Protein 2GJD (pdb70)

Solvent-accessible surface area: 31307 Å² total; per-residue (Å²): 117,92,11,71,107,26,0,86,78,4,81,160,98,13,165,172,93,72,22,202,36,12,97,7,117,6,31,137,102,121,117,49,44,50,45,21,50,81,1,86,0,0,0,19,12,80,171,80,32,52,4,43,53,1,38,0,41,3,38,0,66,7,42,116,102,6,3,58,78,18,2,86,2,36,4,50,70,57,6,28,0,0,0,0,15,65,44,0,16,8,25,27,46,41,20,54,46,50,83,67,10,60,28,25,21,32,3,88,96,2,0,60,18,0,21,76,6,2,72,70,18,55,91,96,22,10,0,15,21,71,0,48,92,9,57,41,107,63,98,78,72,8,37,88,51,2,92,25,15,5,91,30,47,47,236,87,95,104,0,76,111,33,0,70,84,4,55,138,123,12,109,182,86,74,29,114,18,12,45,10,54,8,29,130,104,114,84,15,45,53,46,24,50,80,1,81,1,0,0,20,6,81,130,84,34,51,3,32,21,1,24,0,42,4,41,0,63,7,41,93,107,6,11,75,86,16,3,101,3,56,6,50,78,61,4,27,2,1,0,1,104,92,58,0,27,8,24,32,44,42,19,53,89,129,94,70,10,140,65,83,14,23,4,83,88,2,0,60,14,0,20,74,18,4,75,77,21,52,102,132,30,78,14,17,134,79,0,88,158,9,66,45,191,67,99,78,72,8,36,140,93,1,83,90,12,7,144,126,42,76,123,72,128,4,34,101,35,0,51,89,7,34,144,90,11,117,186,95,78,16,201,39,13,109,8,101,4,27,89,57,25,69,50,42,59,36,22,24,80,1,94,1,0,0,19,6,87,146,87,33,52,3,35,40,1,32,0,41,3,41,0,60,8,44,59,104,6,9,74,87,18,3,72,1,55,6,50,80,62,5,23,1,0,0,0,10,70,43,0,11,6,21,31,42,39,24,37,60,105,111,71,19,125,70,66,5,28,3,70,83,2,0,72,19,0,21,81,16,4,74,49,11,44,53,68,13,12,1,18,25,62,0,39,122,10,60,34,91,68,97,77,98,8,32,135,88,1,87,85,5,5,145,121,39,55,222,73,128,5,31,124,31,0,55,106,6,46,115,101,10,176,175,70,80,25,203,35,13,82,11,110,8,32,120,58,25,79,47,46,51,38,26,26,79,0,86,1,0,0,21,7,86,148,83,33,55,4,32,45,1,32,0,42,4,40,0,57,7,39,63,78,5,10,78,84,18,3,99,2,52,5,52,70,63,5,19,1,0,0,0,104,94,57,0,26,9,27,32,47,38,21,58,92,128,98,68,10,140,65,81,21,25,4,68,95,2,0,66,16,0,22,77,12,4,75,73,17,63,84,134,34,78,16,14,112,68,0,61,130,11,79,48,195,64,148,74,89,13,30,89,70,2,91,21,13,5,115,47,43,46,221

GO terms:
  GO:0000794 condensed nuclear chromosome (C, IDA)
  GO:0005634 nucleus (C, IDA)
  GO:0016925 protein sumoylation (P, IDA)
  GO:0019789 SUMO transferase activity (F, IDA)
  GO:0016925 protein sumoylation (P, IMP)
  GO:0000022 mitotic spindle elongation (P, IMP)
  GO:0019789 SUMO transferase activity (F, IMP)
  GO:0005515 protein binding (F, IPI)

Nearest PDB structures (foldseek):
  2eke-assembly1_A  TM=1.001E+00  e=1.901E-32  Saccharomyces cerevisiae
  3rcz-assembly1_B  TM=9.846E-01  e=1.478E-24  Schizosaccharomyces pombe
  6gum-assembly1_A  TM=9.903E-01  e=5.664E-24  Arabidopsis thaliana
  5f6e-assembly1_A  TM=9.776E-01  e=1.074E-23  Homo sapiens
  4l83-assembly1_A  TM=9.825E-01  e=5.316E-23  Brugia malayi

Structure (mmCIF, N/CA/C/O backbone):
data_2GJD
#
_entry.id   2GJD
#
_cell.length_a   59.304
_cell.length_b   60.141
_cell.length_c   95.287
_cell.angle_alpha   90.00
_cell.angle_beta   105.01
_cell.angle_gamma   90.00
#
_symmetry.space_group_name_H-M   'P 1 21 1'
#
loop_
_entity.id
_entity.type
_entity.pdbx_description
1 polymer 'Ubiquitin-conjugating enzyme E2-18 kDa'
2 water water
#
loop_
_atom_site.group_PDB
_atom_site.id
_atom_site.type_symbol
_atom_site.label_atom_id
_atom_site.label_alt_id
_atom_site.label_comp_id
_atom_site.label_asym_id
_atom_site.label_entity_id
_atom_site.label_seq_id
_atom_site.pdbx_PDB_ins_code
_atom_site.Cartn_x
_atom_site.Cartn_y
_atom_site.Cartn_z
_atom_site.occupancy
_atom_site.B_iso_or_equiv
_atom_site.auth_seq_id
_atom_site.auth_comp_id
_atom_site.auth_asym_id
_atom_site.auth_atom_id
_atom_site.pdbx_PDB_model_num
ATOM 1 N N . SER A 1 3 ? 5.474 -17.951 58.389 1.00 35.66 3 SER A N 1
ATOM 2 C CA . SER A 1 3 ? 5.621 -17.216 57.085 1.00 33.54 3 SER A CA 1
ATOM 3 C C . SER A 1 3 ? 5.184 -15.732 57.164 1.00 32.16 3 SER A C 1
ATOM 4 O O . SER A 1 3 ? 3.981 -15.448 56.998 1.00 32.11 3 SER A O 1
ATOM 7 N N . LEU A 1 4 ? 6.137 -14.810 57.401 1.00 29.65 4 LEU A N 1
ATOM 8 C CA . LEU A 1 4 ? 5.799 -13.363 57.532 1.00 27.97 4 LEU A CA 1
ATOM 9 C C . LEU A 1 4 ? 5.149 -12.828 56.249 1.00 25.79 4 LEU A C 1
ATOM 10 O O . LEU A 1 4 ? 4.146 -12.105 56.299 1.00 26.16 4 LEU A O 1
ATOM 15 N N . CYS A 1 5 ? 5.743 -13.198 55.121 1.00 22.91 5 CYS A N 1
ATOM 16 C CA . CYS A 1 5 ? 5.200 -12.844 53.799 1.00 21.04 5 CYS A CA 1
ATOM 17 C C . CYS A 1 5 ? 3.695 -13.129 53.713 1.00 20.05 5 CYS A C 1
ATOM 18 O O . CYS A 1 5 ? 2.918 -12.246 53.371 1.00 16.94 5 CYS A O 1
ATOM 21 N N . LEU A 1 6 ? 3.273 -14.370 53.968 1.00 19.69 6 LEU A N 1
ATOM 22 C CA . LEU A 1 6 ? 1.842 -14.671 53.804 1.00 18.28 6 LEU A CA 1
ATOM 23 C C . LEU A 1 6 ? 0.993 -14.033 54.881 1.00 18.80 6 LEU A C 1
ATOM 24 O O . LEU A 1 6 ? -0.174 -13.674 54.650 1.00 17.41 6 LEU A O 1
ATOM 29 N N . GLN A 1 7 ? 1.547 -13.913 56.087 0.50 16.04 7 GLN A N 1
ATOM 30 C CA . GLN A 1 7 ? 0.810 -13.287 57.148 0.50 16.98 7 GLN A CA 1
ATOM 31 C C . GLN A 1 7 ? 0.566 -11.817 56.794 0.50 15.47 7 GLN A C 1
ATOM 32 O O . GLN A 1 7 ? -0.525 -11.328 56.959 0.50 14.52 7 GLN A O 1
ATOM 38 N N . ARG A 1 8 ? 1.601 -11.150 56.288 1.00 17.56 8 ARG A N 1
ATOM 39 C CA . ARG A 1 8 ? 1.514 -9.760 55.865 1.00 18.18 8 ARG A CA 1
ATOM 40 C C . ARG A 1 8 ? 0.508 -9.614 54.696 1.00 17.46 8 ARG A C 1
ATOM 41 O O . ARG A 1 8 ? -0.263 -8.653 54.664 1.00 17.67 8 ARG A O 1
ATOM 49 N N . LEU A 1 9 ? 0.552 -10.536 53.747 1.00 17.08 9 LEU A N 1
ATOM 50 C CA . LEU A 1 9 ? -0.425 -10.494 52.627 1.00 17.12 9 LEU A CA 1
ATOM 51 C C . LEU A 1 9 ? -1.855 -10.703 53.088 1.00 18.06 9 LEU A C 1
ATOM 52 O O . LEU A 1 9 ? -2.765 -10.045 52.602 1.00 17.80 9 LEU A O 1
ATOM 57 N N . GLN A 1 10 ? -2.080 -11.581 54.063 1.00 18.85 10 GLN A N 1
ATOM 58 C CA . GLN A 1 10 ? -3.444 -11.666 54.617 1.00 19.66 10 GLN A CA 1
ATOM 59 C C . GLN A 1 10 ? -3.885 -10.363 55.286 1.00 20.09 10 GLN A C 1
ATOM 60 O O . GLN A 1 10 ? -5.056 -9.963 55.173 1.00 19.86 10 GLN A O 1
ATOM 66 N N . GLU A 1 11 ? -2.947 -9.695 55.968 1.00 20.07 11 GLU A N 1
ATOM 67 C CA . GLU A 1 11 ? -3.237 -8.410 56.580 1.00 21.37 11 GLU A CA 1
ATOM 68 C C . GLU A 1 11 ? -3.550 -7.371 55.514 1.00 20.89 11 GLU A C 1
ATOM 69 O O . GLU A 1 11 ? -4.503 -6.594 55.672 1.00 20.80 11 GLU A O 1
ATOM 75 N N . GLU A 1 12 ? -2.793 -7.393 54.412 1.00 19.59 12 GLU A N 1
ATOM 76 C CA . GLU A 1 12 ? -2.999 -6.441 53.316 1.00 19.21 12 GLU A CA 1
ATOM 77 C C . GLU A 1 12 ? -4.384 -6.654 52.688 1.00 19.44 12 GLU A C 1
ATOM 78 O O . GLU A 1 12 ? -5.095 -5.703 52.350 1.00 19.63 12 GLU A O 1
ATOM 84 N N . ARG A 1 13 ? -4.780 -7.907 52.531 1.00 19.95 13 ARG A N 1
ATOM 85 C CA . ARG A 1 13 ? -6.099 -8.194 51.982 1.00 21.41 13 ARG A CA 1
ATOM 86 C C . ARG A 1 13 ? -7.219 -7.602 52.880 1.00 21.57 13 ARG A C 1
ATOM 87 O O . ARG A 1 13 ? -8.117 -6.858 52.425 1.00 19.71 13 ARG A O 1
ATOM 95 N N . LYS A 1 14 ? -7.108 -7.859 54.184 1.00 22.41 14 LYS A N 1
ATOM 96 C CA . LYS A 1 14 ? -8.043 -7.334 55.173 1.00 24.47 14 LYS A CA 1
ATOM 97 C C . LYS A 1 14 ? -8.074 -5.795 55.176 1.00 23.68 14 LYS A C 1
ATOM 98 O O . LYS A 1 14 ? -9.168 -5.191 55.201 1.00 24.08 14 LYS A O 1
ATOM 104 N N . LYS A 1 15 ? -6.899 -5.157 55.156 1.00 21.64 15 LYS A N 1
ATOM 105 C CA . LYS A 1 15 ? -6.830 -3.686 55.146 1.00 23.22 15 LYS A CA 1
ATOM 106 C C . LYS A 1 15 ? -7.461 -3.125 53.871 1.00 21.87 15 LYS A C 1
ATOM 107 O O . LYS A 1 15 ? -8.232 -2.181 53.928 1.00 21.87 15 LYS A O 1
ATOM 113 N N . TRP A 1 16 ? -7.149 -3.723 52.719 1.00 20.99 16 TRP A N 1
ATOM 114 C CA . TRP A 1 16 ? -7.665 -3.212 51.440 1.00 21.26 16 TRP A CA 1
ATOM 115 C C . TRP A 1 16 ? -9.185 -3.331 51.350 1.00 23.20 16 TRP A C 1
ATOM 116 O O . TRP A 1 16 ? -9.883 -2.383 50.972 1.00 22.38 16 TRP A O 1
ATOM 127 N N . ARG A 1 17 ? -9.699 -4.493 51.722 1.00 24.25 17 ARG A N 1
ATOM 128 C CA . ARG A 1 17 ? -11.126 -4.748 51.701 1.00 28.73 17 ARG A CA 1
ATOM 129 C C . ARG A 1 17 ? -11.871 -3.769 52.617 1.00 29.16 17 ARG A C 1
ATOM 130 O O . ARG A 1 17 ? -12.986 -3.329 52.290 1.00 31.73 17 ARG A O 1
ATOM 138 N N . LYS A 1 18 ? -11.267 -3.417 53.742 1.00 29.44 18 LYS A N 1
ATOM 139 C CA . LYS A 1 18 ? -11.869 -2.484 54.667 1.00 30.42 18 LYS A CA 1
ATOM 140 C C . LYS A 1 18 ? -11.918 -1.065 54.112 1.00 29.87 18 LYS A C 1
ATOM 141 O O . LYS A 1 18 ? -12.936 -0.373 54.254 1.00 30.51 18 LYS A O 1
ATOM 147 N N . ASP A 1 19 ? -10.818 -0.604 53.512 1.00 29.59 19 ASP A N 1
ATOM 148 C CA . ASP A 1 19 ? -10.819 0.729 52.923 1.00 28.56 19 ASP A CA 1
ATOM 149 C C . ASP A 1 19 ? -9.762 0.839 51.843 1.00 26.13 19 ASP A C 1
ATOM 150 O O . ASP A 1 19 ? -8.636 0.421 52.022 1.00 26.10 19 ASP A O 1
ATOM 155 N N . HIS A 1 20 ? -10.130 1.399 50.707 1.00 23.61 20 HIS A N 1
ATOM 156 C CA . HIS A 1 20 ? -9.133 1.648 49.668 1.00 20.82 20 HIS A CA 1
ATOM 157 C C . HIS A 1 20 ? -9.603 2.844 48.841 1.00 20.52 20 HIS A C 1
ATOM 158 O O . HIS A 1 20 ? -10.778 3.234 48.907 1.00 19.46 20 HIS A O 1
ATOM 165 N N . PRO A 1 21 ? -8.695 3.424 48.044 1.00 19.83 21 PRO A N 1
ATOM 166 C CA . PRO A 1 21 ? -9.074 4.608 47.301 1.00 19.35 21 PRO A CA 1
ATOM 167 C C . PRO A 1 21 ? -10.165 4.356 46.271 1.00 18.29 21 PRO A C 1
ATOM 168 O O . PRO A 1 21 ? -10.220 3.281 45.645 1.00 17.65 21 PRO A O 1
ATOM 172 N N . PHE A 1 22 ? -11.022 5.348 46.079 1.00 17.83 22 PHE A N 1
ATOM 173 C CA . PHE A 1 22 ? -12.116 5.216 45.142 1.00 18.56 22 PHE A CA 1
ATOM 174 C C . PHE A 1 22 ? -11.658 4.978 43.700 1.00 17.48 22 PHE A C 1
ATOM 175 O O . PHE A 1 22 ? -10.795 5.718 43.204 1.00 18.86 22 PHE A O 1
ATOM 183 N N . GLY A 1 23 ? -12.258 3.975 43.054 1.00 15.73 23 GLY A N 1
ATOM 184 C CA . GLY A 1 23 ? -12.026 3.680 41.633 1.00 18.02 23 GLY A CA 1
ATOM 185 C C . GLY A 1 23 ? -10.856 2.730 41.427 1.00 17.57 23 GLY A C 1
ATOM 186 O O . GLY A 1 23 ? -10.600 2.256 40.311 1.00 19.26 23 GLY A O 1
ATOM 187 N N . PHE A 1 24 ? -10.134 2.437 42.508 1.00 16.92 24 PHE A N 1
ATOM 188 C CA . PHE A 1 24 ? -9.077 1.411 42.438 1.00 14.92 24 PHE A CA 1
ATOM 189 C C . PHE A 1 24 ? -9.667 0.032 42.798 1.00 15.06 24 PHE A C 1
ATOM 190 O O . PHE A 1 24 ? -10.639 -0.067 43.580 1.00 15.59 24 PHE A O 1
ATOM 198 N N . TYR A 1 25 ? -9.049 -1.031 42.305 1.00 13.84 25 TYR A N 1
ATOM 199 C CA . TYR A 1 25 ? -9.387 -2.364 42.811 1.00 14.71 25 TYR A CA 1
ATOM 200 C C . TYR A 1 25 ? -8.100 -3.157 42.965 1.00 14.43 25 TYR A C 1
ATOM 201 O O . TYR A 1 25 ? -7.079 -2.804 42.343 1.00 14.46 25 TYR A O 1
ATOM 210 N N . ALA A 1 26 ? -8.109 -4.198 43.823 1.00 15.50 26 ALA A N 1
ATOM 211 C CA . ALA A 1 26 ? -6.926 -5.104 43.935 1.00 14.25 26 ALA A CA 1
ATOM 212 C C . ALA A 1 26 ? -7.372 -6.394 44.601 1.00 15.07 26 ALA A C 1
ATOM 213 O O . ALA A 1 26 ? -8.101 -6.348 45.585 1.00 17.28 26 ALA A O 1
ATOM 215 N N . LYS A 1 27 ? -6.993 -7.539 44.060 1.00 14.89 27 LYS A N 1
ATOM 216 C CA . LYS A 1 27 ? -7.337 -8.832 44.703 1.00 16.63 27 LYS A CA 1
ATOM 217 C C . LYS A 1 27 ? -6.379 -9.913 44.242 1.00 15.81 27 LYS A C 1
ATOM 218 O O . LYS A 1 27 ? -5.911 -9.895 43.097 1.00 15.38 27 LYS A O 1
ATOM 224 N N . PRO A 1 28 ? -6.074 -10.877 45.128 1.00 14.94 28 PRO A N 1
ATOM 225 C CA . PRO A 1 28 ? -5.316 -12.034 44.711 1.00 15.45 28 PRO A CA 1
ATOM 226 C C . PRO A 1 28 ? -5.967 -12.737 43.530 1.00 15.45 28 PRO A C 1
ATOM 227 O O . PRO A 1 28 ? -7.236 -12.748 43.414 1.00 15.93 28 PRO A O 1
ATOM 231 N N . VAL A 1 29 ? -5.121 -13.251 42.647 1.00 14.16 29 VAL A N 1
ATOM 232 C CA . VAL A 1 29 ? -5.602 -14.075 41.527 1.00 15.46 29 VAL A CA 1
ATOM 233 C C . VAL A 1 29 ? -6.025 -15.460 42.067 1.00 16.15 29 VAL A C 1
ATOM 234 O O . VAL A 1 29 ? -5.565 -15.924 43.119 1.00 17.40 29 VAL A O 1
ATOM 238 N N . LYS A 1 30 ? -6.926 -16.096 41.336 1.00 16.22 30 LYS A N 1
ATOM 239 C CA . LYS A 1 30 ? -7.366 -17.443 41.696 1.00 16.53 30 LYS A CA 1
ATOM 240 C C . LYS A 1 30 ? -6.530 -18.492 40.993 1.00 17.49 30 LYS A C 1
ATOM 241 O O . LYS A 1 30 ? -6.212 -18.359 39.794 1.00 19.20 30 LYS A O 1
ATOM 247 N N . LYS A 1 31 ? -6.190 -19.549 41.728 1.00 16.61 31 LYS A N 1
ATOM 248 C CA . LYS A 1 31 ? -5.495 -20.704 41.209 1.00 17.09 31 LYS A CA 1
ATOM 249 C C . LYS A 1 31 ? -6.501 -21.709 40.623 1.00 16.66 31 LYS A C 1
ATOM 250 O O . LYS A 1 31 ? -7.720 -21.475 40.654 1.00 18.79 31 LYS A O 1
ATOM 256 N N . ALA A 1 32 ? -5.977 -22.816 40.126 1.00 17.06 32 ALA A N 1
ATOM 257 C CA . ALA A 1 32 ? -6.810 -23.764 39.368 1.00 17.97 32 ALA A CA 1
ATOM 258 C C . ALA A 1 32 ? -7.939 -24.313 40.240 1.00 18.38 32 ALA A C 1
ATOM 259 O O . ALA A 1 32 ? -9.016 -24.725 39.713 1.00 18.86 32 ALA A O 1
ATOM 261 N N . ASP A 1 33 ? -7.668 -24.433 41.536 1.00 17.56 33 ASP A N 1
ATOM 262 C CA . ASP A 1 33 ? -8.616 -25.046 42.467 1.00 17.79 33 ASP A CA 1
ATOM 263 C C . ASP A 1 33 ? -9.581 -24.053 43.072 1.00 18.90 33 ASP A C 1
ATOM 264 O O . ASP A 1 33 ? -10.430 -24.424 43.886 1.00 19.94 33 ASP A O 1
ATOM 269 N N . GLY A 1 34 ? -9.460 -22.799 42.678 1.00 18.40 34 GLY A N 1
ATOM 270 C CA . GLY A 1 34 ? -10.328 -21.749 43.183 1.00 17.65 34 GLY A CA 1
ATOM 271 C C . GLY A 1 34 ? -9.798 -21.019 44.397 1.00 18.26 34 GLY A C 1
ATOM 272 O O . GLY A 1 34 ? -10.400 -20.031 44.813 1.00 18.24 34 GLY A O 1
ATOM 273 N N . SER A 1 35 ? -8.665 -21.488 44.933 1.00 17.34 35 SER A N 1
ATOM 274 C CA . SER A 1 35 ? -7.993 -20.861 46.065 1.00 16.24 35 SER A CA 1
ATOM 275 C C . SER A 1 35 ? -7.285 -19.609 45.573 1.00 16.40 35 SER A C 1
ATOM 276 O O . SER A 1 35 ? -7.068 -19.466 44.364 1.00 17.49 35 SER A O 1
ATOM 279 N N . MET A 1 36 ? -6.905 -18.742 46.513 1.00 16.43 36 MET A N 1
ATOM 280 C CA . MET A 1 36 ? -6.199 -17.481 46.207 1.00 18.02 36 MET A CA 1
ATOM 281 C C . MET A 1 36 ? -4.711 -17.651 46.178 1.00 16.80 36 MET A C 1
ATOM 282 O O . MET A 1 36 ? -4.096 -18.339 47.035 1.00 17.15 36 MET A O 1
ATOM 287 N N . ASP A 1 37 ? -4.081 -17.028 45.182 1.00 15.19 37 ASP A N 1
ATOM 288 C CA . ASP A 1 37 ? -2.624 -16.973 45.179 1.00 15.47 37 ASP A CA 1
ATOM 289 C C . ASP A 1 37 ? -2.296 -15.651 45.881 1.00 15.24 37 ASP A C 1
ATOM 290 O O . ASP A 1 37 ? -2.356 -14.568 45.254 1.00 14.98 37 ASP A O 1
ATOM 295 N N . LEU A 1 38 ? -1.925 -15.718 47.178 1.00 14.14 38 LEU A N 1
ATOM 296 C CA . LEU A 1 38 ? -1.689 -14.478 47.915 1.00 14.36 38 LEU A CA 1
ATOM 297 C C . LEU A 1 38 ? -0.483 -13.715 47.394 1.00 13.91 38 LEU A C 1
ATOM 298 O O . LEU A 1 38 ? -0.375 -12.510 47.657 1.00 14.06 38 LEU A O 1
ATOM 303 N N . GLN A 1 39 ? 0.407 -14.387 46.658 1.00 12.79 39 GLN A N 1
ATOM 304 C CA . GLN A 1 39 ? 1.626 -13.725 46.149 1.00 12.84 39 GLN A CA 1
ATOM 305 C C . GLN A 1 39 ? 1.477 -13.088 44.772 1.00 12.14 39 GLN A C 1
ATOM 306 O O . GLN A 1 39 ? 2.446 -12.595 44.222 1.00 13.35 39 GLN A O 1
ATOM 312 N N . LYS A 1 40 ? 0.266 -13.136 44.200 1.00 13.41 40 LYS A N 1
ATOM 313 C CA . LYS A 1 40 ? 0.084 -12.530 42.871 1.00 12.89 40 LYS A CA 1
ATOM 314 C C . LYS A 1 40 ? -1.301 -11.916 42.827 1.00 13.19 40 LYS A C 1
ATOM 315 O O . LYS A 1 40 ? -2.320 -12.627 42.894 1.00 12.19 40 LYS A O 1
ATOM 321 N N . TRP A 1 41 ? -1.327 -10.589 42.671 1.00 11.96 41 TRP A N 1
ATOM 322 C CA . TRP A 1 41 ? -2.581 -9.873 42.688 1.00 13.03 41 TRP A CA 1
ATOM 323 C C . TRP A 1 41 ? -2.802 -9.156 41.380 1.00 12.77 41 TRP A C 1
ATOM 324 O O . TRP A 1 41 ? -1.847 -8.770 40.742 1.00 13.02 41 TRP A O 1
ATOM 335 N N . GLU A 1 42 ? -4.074 -8.971 41.015 1.00 14.92 42 GLU A N 1
ATOM 336 C CA . GLU A 1 42 ? -4.415 -8.061 39.884 1.00 16.17 42 GLU A CA 1
ATOM 337 C C . GLU A 1 42 ? -5.060 -6.825 40.464 1.00 15.25 42 GLU A C 1
ATOM 338 O O . GLU A 1 42 ? -5.933 -6.905 41.341 1.00 15.58 42 GLU A O 1
ATOM 344 N N . ALA A 1 43 ? -4.649 -5.654 39.977 1.00 14.17 43 ALA A N 1
ATOM 345 C CA . ALA A 1 43 ? -5.194 -4.410 40.487 1.00 12.57 43 ALA A CA 1
ATOM 346 C C . ALA A 1 43 ? -5.496 -3.486 39.329 1.00 12.72 43 ALA A C 1
ATOM 347 O O . ALA A 1 43 ? -5.109 -3.768 38.189 1.00 12.83 43 ALA A O 1
ATOM 349 N N . GLY A 1 44 ? -6.154 -2.378 39.632 1.00 13.16 44 GLY A N 1
ATOM 350 C CA . GLY A 1 44 ? -6.449 -1.365 38.579 1.00 14.70 44 GLY A CA 1
ATOM 351 C C . GLY A 1 44 ? -6.314 0.016 39.160 1.00 14.10 44 GLY A C 1
ATOM 352 O O . GLY A 1 44 ? -6.689 0.254 40.319 1.00 15.71 44 GLY A O 1
ATOM 353 N N . ILE A 1 45 ? -5.738 0.912 38.360 1.00 14.00 45 ILE A N 1
ATOM 354 C CA . ILE A 1 45 ? -5.397 2.267 38.773 1.00 15.18 45 ILE A CA 1
ATOM 355 C C . ILE A 1 45 ? -6.182 3.242 37.888 1.00 15.78 45 ILE A C 1
ATOM 356 O O . ILE A 1 45 ? -5.921 3.297 36.682 1.00 15.07 45 ILE A O 1
ATOM 361 N N . PRO A 1 46 ? -7.107 3.998 38.480 1.00 16.51 46 PRO A N 1
ATOM 362 C CA . PRO A 1 46 ? -7.847 4.975 37.651 1.00 16.67 46 PRO A CA 1
ATOM 363 C C . PRO A 1 46 ? -6.980 6.200 37.339 1.00 15.84 46 PRO A C 1
ATOM 364 O O . PRO A 1 46 ? -6.206 6.641 38.186 1.00 16.18 46 PRO A O 1
ATOM 368 N N . GLY A 1 47 ? -7.099 6.745 36.129 1.00 16.12 47 GLY A N 1
ATOM 369 C CA . GLY A 1 47 ? -6.440 8.013 35.836 1.00 17.38 47 GLY A CA 1
ATOM 370 C C . GLY A 1 47 ? -7.080 9.146 36.636 1.00 19.31 47 GLY A C 1
ATOM 371 O O . GLY A 1 47 ? -8.248 9.061 37.018 1.00 20.40 47 GLY A O 1
ATOM 372 N N . LYS A 1 48 ? -6.309 10.196 36.876 1.00 18.78 48 LYS A N 1
ATOM 373 C CA . LYS A 1 48 ? -6.797 11.343 37.652 1.00 20.63 48 LYS A CA 1
ATOM 374 C C . LYS A 1 48 ? -7.693 12.228 36.780 1.00 22.42 48 LYS A C 1
ATOM 375 O O . LYS A 1 48 ? -7.413 12.485 35.604 1.00 20.57 48 LYS A O 1
ATOM 381 N N . GLU A 1 49 ? -8.824 12.631 37.353 1.00 24.01 49 GLU A N 1
ATOM 382 C CA . GLU A 1 49 ? -9.671 13.615 36.697 1.00 26.00 49 GLU A CA 1
ATOM 383 C C . GLU A 1 49 ? -8.853 14.876 36.407 1.00 24.94 49 GLU A C 1
ATOM 384 O O . GLU A 1 49 ? -7.959 15.253 37.174 1.00 25.33 49 GLU A O 1
ATOM 390 N N . GLY A 1 50 ? -9.131 15.510 35.280 1.00 25.70 50 GLY A N 1
ATOM 391 C CA . GLY A 1 50 ? -8.441 16.738 34.929 1.00 25.37 50 GLY A CA 1
ATOM 392 C C . GLY A 1 50 ? -7.118 16.510 34.229 1.00 25.50 50 GLY A C 1
ATOM 393 O O . GLY A 1 50 ? -6.395 17.472 33.910 1.00 26.35 50 GLY A O 1
ATOM 394 N N . THR A 1 51 ? -6.788 15.230 33.979 1.00 24.61 51 THR A N 1
ATOM 395 C CA . THR A 1 51 ? -5.577 14.887 33.232 1.00 22.82 51 THR A CA 1
ATOM 396 C C . THR A 1 51 ? -5.937 14.030 32.003 1.00 21.81 51 THR A C 1
ATOM 397 O O . THR A 1 51 ? -7.044 13.466 31.924 1.00 20.01 51 THR A O 1
ATOM 401 N N . ASN A 1 52 ? -4.977 13.903 31.069 1.00 20.39 52 ASN A N 1
ATOM 402 C CA . ASN A 1 52 ? -5.171 13.145 29.832 1.00 19.28 52 ASN A CA 1
ATOM 403 C C . ASN A 1 52 ? -5.324 11.654 30.114 1.00 18.49 52 ASN A C 1
ATOM 404 O O . ASN A 1 52 ? -5.715 10.903 29.240 1.00 18.40 52 ASN A O 1
ATOM 409 N N . TRP A 1 53 ? -5.005 11.255 31.345 1.00 17.31 53 TRP A N 1
ATOM 410 C CA . TRP A 1 53 ? -5.181 9.866 31.796 1.00 17.04 53 TRP A CA 1
ATOM 411 C C . TRP A 1 53 ? -6.625 9.569 32.264 1.00 17.83 53 TRP A C 1
ATOM 412 O O . TRP A 1 53 ? -7.004 8.421 32.459 1.00 17.06 53 TRP A O 1
ATOM 423 N N . ALA A 1 54 ? -7.424 10.621 32.444 1.00 16.14 54 ALA A N 1
ATOM 424 C CA . ALA A 1 54 ? -8.808 10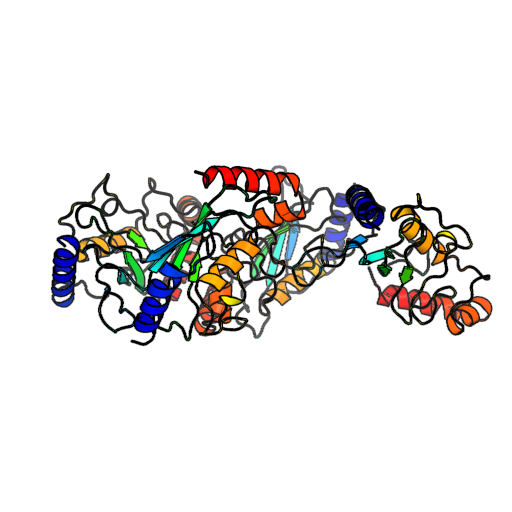.457 32.949 1.00 17.46 54 ALA A CA 1
ATOM 425 C C . ALA A 1 54 ? -9.661 9.454 32.151 1.00 16.82 54 ALA A C 1
ATOM 426 O O . ALA A 1 54 ? -9.572 9.364 30.928 1.00 17.79 54 ALA A O 1
ATOM 428 N N . GLY A 1 55 ? -10.470 8.672 32.858 1.00 18.12 55 GLY A N 1
ATOM 429 C CA . GLY A 1 55 ? -11.394 7.727 32.266 1.00 18.04 55 GLY A CA 1
ATOM 430 C C . GLY A 1 55 ? -10.865 6.319 32.054 1.00 18.58 55 GLY A C 1
ATOM 431 O O . GLY A 1 55 ? -11.644 5.359 31.879 1.00 19.10 55 GLY A O 1
ATOM 432 N N . GLY A 1 56 ? -9.534 6.193 32.001 1.00 17.95 56 GLY A N 1
ATOM 433 C CA . GLY A 1 56 ? -8.916 4.879 31.870 1.00 17.31 56 GLY A CA 1
ATOM 434 C C . GLY A 1 56 ? -8.809 4.268 33.269 1.00 16.61 56 GLY A C 1
ATOM 435 O O . GLY A 1 56 ? -8.725 4.985 34.250 1.00 16.58 56 GLY A O 1
ATOM 436 N N . VAL A 1 57 ? -8.855 2.951 33.348 1.00 15.11 57 VAL A N 1
ATOM 437 C CA . VAL A 1 57 ? -8.503 2.240 34.569 1.00 16.12 57 VAL A CA 1
ATOM 438 C C . VAL A 1 57 ? -7.413 1.255 34.074 1.00 15.21 57 VAL A C 1
ATOM 439 O O . VAL A 1 57 ? -7.655 0.336 33.267 1.00 16.14 57 VAL A O 1
ATOM 443 N N . TYR A 1 58 ? -6.196 1.492 34.546 1.00 15.12 58 TYR A N 1
ATOM 444 C CA . TYR A 1 58 ? -5.016 0.838 33.982 1.00 13.69 58 TYR A CA 1
ATOM 445 C C . TYR A 1 58 ? -4.658 -0.391 34.827 1.00 14.33 58 TYR A C 1
ATOM 446 O O . TYR A 1 58 ? -4.408 -0.256 36.026 1.00 15.69 58 TYR A O 1
ATOM 455 N N . PRO A 1 59 ? -4.638 -1.574 34.213 1.00 14.57 59 PRO A N 1
ATOM 456 C CA . PRO A 1 59 ? -4.446 -2.772 35.014 1.00 13.27 59 PRO A CA 1
ATOM 457 C C . PRO A 1 59 ? -2.985 -3.053 35.359 1.00 13.12 59 PRO A C 1
ATOM 458 O O . PRO A 1 59 ? -2.108 -2.872 34.520 1.00 13.78 59 PRO A O 1
ATOM 462 N N . ILE A 1 60 ? -2.736 -3.522 36.579 1.00 12.41 60 ILE A N 1
ATOM 463 C CA . ILE A 1 60 ? -1.392 -3.933 36.944 1.00 12.08 60 ILE A CA 1
ATOM 464 C C . ILE A 1 60 ? -1.441 -5.310 37.588 1.00 12.64 60 ILE A C 1
ATOM 465 O O . ILE A 1 60 ? -2.500 -5.734 38.059 1.00 13.97 60 ILE A O 1
ATOM 470 N N . THR A 1 61 ? -0.290 -5.965 37.605 1.00 12.44 61 THR A N 1
ATOM 471 C CA . THR A 1 61 ? -0.130 -7.188 38.405 1.00 13.02 61 THR A CA 1
ATOM 472 C C . THR A 1 61 ? 0.875 -6.799 39.465 1.00 13.41 61 THR A C 1
ATOM 473 O O . THR A 1 61 ? 1.774 -5.971 39.214 1.00 14.73 61 THR A O 1
ATOM 477 N N . VAL A 1 62 ? 0.716 -7.371 40.639 1.00 13.21 62 VAL A N 1
ATOM 478 C CA . VAL A 1 62 ? 1.629 -7.156 41.760 1.00 13.46 62 VAL A CA 1
ATOM 479 C C . VAL A 1 62 ? 2.121 -8.549 42.153 1.00 13.98 62 VAL A C 1
ATOM 480 O O . VAL A 1 62 ? 1.324 -9.357 42.617 1.00 14.88 62 VAL A O 1
ATOM 484 N N . GLU A 1 63 ? 3.406 -8.813 41.994 1.00 13.08 63 GLU A N 1
ATOM 485 C CA . GLU A 1 63 ? 3.946 -10.137 42.324 1.00 13.15 63 GLU A CA 1
ATOM 486 C C . GLU A 1 63 ? 4.851 -9.981 43.548 1.00 13.37 63 GLU A C 1
ATOM 487 O O . GLU A 1 63 ? 5.856 -9.292 43.493 1.00 14.49 63 GLU A O 1
ATOM 493 N N . TYR A 1 64 ? 4.458 -10.604 44.650 1.00 13.10 64 TYR A N 1
ATOM 494 C CA . TYR A 1 64 ? 5.212 -10.482 45.905 1.00 12.82 64 TYR A CA 1
ATOM 495 C C . TYR A 1 64 ? 6.222 -11.632 46.008 1.00 14.30 64 TYR A C 1
ATOM 496 O O . TYR A 1 64 ? 5.846 -12.833 45.991 1.00 15.08 64 TYR A O 1
ATOM 505 N N . PRO A 1 65 ? 7.503 -11.306 46.126 1.00 15.17 65 PRO A N 1
ATOM 506 C CA . PRO A 1 65 ? 8.487 -12.382 46.226 1.00 15.82 65 PRO A CA 1
ATOM 507 C C . PRO A 1 65 ? 8.396 -13.096 47.593 1.00 16.38 65 PRO A C 1
ATOM 508 O O . PRO A 1 65 ? 7.777 -12.595 48.525 1.00 16.97 65 PRO A O 1
ATOM 512 N N . ASN A 1 66 ? 9.031 -14.258 47.710 1.00 17.75 66 ASN A N 1
ATOM 513 C CA . ASN A 1 66 ? 9.008 -14.970 48.978 1.00 18.33 66 ASN A CA 1
ATOM 514 C C . ASN A 1 66 ? 9.576 -14.153 50.132 1.00 19.10 66 ASN A C 1
ATOM 515 O O . ASN A 1 66 ? 9.131 -14.328 51.268 1.00 19.81 66 ASN A O 1
ATOM 520 N N . GLU A 1 67 ? 10.519 -13.271 49.814 1.00 20.20 67 GLU A N 1
ATOM 521 C CA . GLU A 1 67 ? 11.197 -12.387 50.810 1.00 21.44 67 GLU A CA 1
ATOM 522 C C . GLU A 1 67 ? 10.395 -11.137 51.217 1.00 21.64 67 GLU A C 1
ATOM 523 O O . GLU A 1 67 ? 10.846 -10.327 52.050 1.00 20.78 67 GLU A O 1
ATOM 529 N N . TYR A 1 68 ? 9.218 -10.943 50.624 1.00 19.78 68 TYR A N 1
ATOM 530 C CA . TYR A 1 68 ? 8.370 -9.832 51.006 1.00 18.64 68 TYR A CA 1
ATOM 531 C C . TYR A 1 68 ? 7.970 -10.017 52.485 1.00 18.67 68 TYR A C 1
ATOM 532 O O . TYR A 1 68 ? 7.730 -11.131 52.892 1.00 17.44 68 TYR A O 1
ATOM 541 N N . PRO A 1 69 ? 7.896 -8.930 53.285 1.00 19.26 69 PRO A N 1
ATOM 542 C CA . PRO A 1 69 ? 8.083 -7.512 52.956 1.00 19.00 69 PRO A CA 1
ATOM 543 C C . PRO A 1 69 ? 9.505 -6.950 53.047 1.00 19.84 69 PRO A C 1
ATOM 544 O O . PRO A 1 69 ? 9.693 -5.737 52.839 1.00 18.09 69 PRO A O 1
ATOM 548 N N . SER A 1 70 ? 10.500 -7.782 53.346 1.00 19.23 70 SER A N 1
ATOM 549 C CA . SER A 1 70 ? 11.895 -7.283 53.226 1.00 20.07 70 SER A CA 1
ATOM 550 C C . SER A 1 70 ? 12.247 -6.809 51.829 1.00 20.92 70 SER A C 1
ATOM 551 O O . SER A 1 70 ? 12.960 -5.818 51.643 1.00 21.54 70 SER A O 1
ATOM 554 N N . LYS A 1 71 ? 11.707 -7.491 50.829 1.00 19.93 71 LYS A N 1
ATOM 555 C CA . LYS A 1 71 ? 11.875 -7.073 49.450 1.00 19.71 71 LYS A CA 1
ATOM 556 C C . LYS A 1 71 ? 10.525 -6.620 48.871 1.00 17.89 71 LYS A C 1
ATOM 557 O O . LYS A 1 71 ? 9.470 -7.115 49.298 1.00 15.76 71 LYS A O 1
ATOM 563 N N . PRO A 1 72 ? 10.575 -5.665 47.923 1.00 16.49 72 PRO A N 1
ATOM 564 C CA . PRO A 1 72 ? 9.360 -5.086 47.384 1.00 16.53 72 PRO A CA 1
ATOM 565 C C . PRO A 1 72 ? 8.654 -6.032 46.397 1.00 15.53 72 PRO A C 1
ATOM 566 O O . PRO A 1 72 ? 9.315 -6.877 45.783 1.00 15.95 72 PRO A O 1
ATOM 570 N N . PRO A 1 73 ? 7.358 -5.816 46.188 1.00 15.81 73 PRO A N 1
ATOM 571 C CA . PRO A 1 73 ? 6.719 -6.557 45.066 1.00 15.68 73 PRO A CA 1
ATOM 572 C C . PRO A 1 73 ? 7.191 -5.996 43.727 1.00 15.99 73 PRO A C 1
ATOM 573 O O . PRO A 1 73 ? 7.632 -4.823 43.631 1.00 16.37 73 PRO A O 1
ATOM 577 N N . LYS A 1 74 ? 7.077 -6.814 42.679 1.00 15.32 74 LYS A N 1
ATOM 578 C CA . LYS A 1 74 ? 7.294 -6.336 41.313 1.00 16.27 74 LYS A CA 1
ATOM 579 C C . LYS A 1 74 ? 5.923 -5.941 40.777 1.00 14.75 74 LYS A C 1
ATOM 580 O O . LYS A 1 74 ? 4.989 -6.730 40.849 1.00 14.76 74 LYS A O 1
ATOM 586 N N . VAL A 1 75 ? 5.804 -4.722 40.247 1.00 14.18 75 VAL A N 1
ATOM 587 C CA . VAL A 1 75 ? 4.518 -4.208 39.806 1.00 13.42 75 VAL A CA 1
ATOM 588 C C . VAL A 1 75 ? 4.634 -3.905 38.315 1.00 14.69 75 VAL A C 1
ATOM 589 O O . VAL A 1 75 ? 5.555 -3.173 37.885 1.00 13.67 75 VAL A O 1
ATOM 593 N N . LYS A 1 76 ? 3.669 -4.424 37.548 1.00 13.79 76 LYS A N 1
ATOM 594 C CA . LYS A 1 76 ? 3.760 -4.372 36.076 1.00 13.83 76 LYS A CA 1
ATOM 595 C C . LYS A 1 76 ? 2.443 -3.963 35.449 1.00 14.09 76 LYS A C 1
ATOM 596 O O . LYS A 1 76 ? 1.392 -4.512 35.774 1.00 13.47 76 LYS A O 1
ATOM 602 N N . PHE A 1 77 ? 2.506 -2.990 34.544 1.00 12.58 77 PHE A N 1
ATOM 603 C CA . PHE A 1 77 ? 1.426 -2.798 33.561 1.00 12.57 77 PHE A CA 1
ATOM 604 C C . PHE A 1 77 ? 1.597 -3.850 32.452 1.00 13.51 77 PHE A C 1
ATOM 605 O O . PHE A 1 77 ? 2.591 -4.601 32.414 1.00 13.54 77 PHE A O 1
ATOM 613 N N . PRO A 1 78 ? 0.618 -3.945 31.540 1.00 14.15 78 PRO A N 1
ATOM 614 C CA . PRO A 1 78 ? 0.823 -4.837 30.414 1.00 14.34 78 PRO A CA 1
ATOM 615 C C . PRO A 1 78 ? 2.063 -4.460 29.598 1.00 14.01 78 PRO A C 1
ATOM 616 O O . PRO A 1 78 ? 2.384 -3.281 29.478 1.00 14.16 78 PRO A O 1
ATOM 620 N N . ALA A 1 79 ? 2.796 -5.461 29.101 1.00 14.69 79 ALA A N 1
ATOM 621 C CA . ALA A 1 79 ? 3.963 -5.207 28.251 1.00 14.62 79 ALA A CA 1
ATOM 622 C C . ALA A 1 79 ? 3.509 -4.325 27.110 1.00 16.13 79 ALA A C 1
ATOM 623 O O . ALA A 1 79 ? 2.474 -4.606 26.474 1.00 17.37 79 ALA A O 1
ATOM 625 N N . GLY A 1 80 ? 4.230 -3.244 26.879 1.00 15.05 80 GLY A N 1
ATOM 626 C CA . GLY A 1 80 ? 3.852 -2.319 25.818 1.00 16.07 80 GLY A CA 1
ATOM 627 C C . GLY A 1 80 ? 3.092 -1.098 26.260 1.00 16.18 80 GLY A C 1
ATOM 628 O O . GLY A 1 80 ? 2.848 -0.165 25.458 1.00 16.53 80 GLY A O 1
ATOM 629 N N . PHE A 1 81 ? 2.710 -1.077 27.538 1.00 14.61 81 PHE A N 1
ATOM 630 C CA . PHE A 1 81 ? 2.108 0.119 28.138 1.00 14.83 81 PHE A CA 1
ATOM 631 C C . PHE A 1 81 ? 3.008 1.330 27.908 1.00 15.28 81 PHE A C 1
ATOM 632 O O . PHE A 1 81 ? 4.227 1.251 28.076 1.00 14.74 81 PHE A O 1
ATOM 640 N N . TYR A 1 82 ? 2.400 2.461 27.587 1.00 14.78 82 TYR A N 1
ATOM 641 C CA . TYR A 1 82 ? 3.112 3.646 27.152 1.00 15.20 82 TYR A CA 1
ATOM 642 C C . TYR A 1 82 ? 3.241 4.653 28.283 1.00 14.85 82 TYR A C 1
ATOM 643 O O . TYR A 1 82 ? 2.255 5.238 28.726 1.00 15.14 82 TYR A O 1
ATOM 652 N N . HIS A 1 83 ? 4.471 4.803 28.783 1.00 13.82 83 HIS A N 1
ATOM 653 C CA . HIS A 1 83 ? 4.779 5.791 29.828 1.00 13.83 83 HIS A CA 1
ATOM 654 C C . HIS A 1 83 ? 6.298 5.870 29.949 1.00 14.19 83 HIS A C 1
ATOM 655 O O . HIS A 1 83 ? 6.970 4.823 29.867 1.00 14.10 83 HIS A O 1
ATOM 662 N N . PRO A 1 84 ? 6.851 7.075 30.161 1.00 14.57 84 PRO A N 1
ATOM 663 C CA . PRO A 1 84 ? 8.316 7.201 30.170 1.00 14.16 84 PRO A CA 1
ATOM 664 C C . PRO A 1 84 ? 9.015 6.354 31.234 1.00 13.52 84 PRO A C 1
ATOM 665 O O . PRO A 1 84 ? 10.185 6.048 31.051 1.00 15.72 84 PRO A O 1
ATOM 669 N N . ASN A 1 85 ? 8.337 6.052 32.352 1.00 13.95 85 ASN A N 1
ATOM 670 C CA . ASN A 1 85 ? 8.950 5.317 33.449 1.00 15.01 85 ASN A CA 1
ATOM 671 C C . ASN A 1 85 ? 8.492 3.871 33.528 1.00 14.82 85 ASN A C 1
ATOM 672 O O . ASN A 1 85 ? 8.615 3.258 34.583 1.00 16.24 85 ASN A O 1
ATOM 677 N N . VAL A 1 86 ? 8.024 3.322 32.417 1.00 14.34 86 VAL A N 1
ATOM 678 C CA . VAL A 1 86 ? 7.535 1.927 32.391 1.00 13.77 86 VAL A CA 1
ATOM 679 C C . VAL A 1 86 ? 8.368 1.164 31.385 1.00 14.14 86 VAL A C 1
ATOM 680 O O . VAL A 1 86 ? 8.425 1.546 30.212 1.00 14.96 86 VAL A O 1
ATOM 684 N N . TYR A 1 87 ? 9.045 0.096 31.823 1.00 13.96 87 TYR A N 1
ATOM 685 C CA . TYR A 1 87 ? 9.872 -0.676 30.900 1.00 14.39 87 TYR A CA 1
ATOM 686 C C . TYR A 1 87 ? 9.000 -1.320 29.810 1.00 14.49 87 TYR A C 1
ATOM 687 O O . TYR A 1 87 ? 7.794 -1.496 29.994 1.00 15.40 87 TYR A O 1
ATOM 696 N N . PRO A 1 88 ? 9.618 -1.722 28.677 1.00 16.06 88 PRO A N 1
ATOM 697 C CA . PRO A 1 88 ? 8.961 -2.527 27.641 1.00 15.94 88 PRO A CA 1
ATOM 698 C C . PRO A 1 88 ? 8.222 -3.752 28.167 1.00 15.20 88 PRO A C 1
ATOM 699 O O . PRO A 1 88 ? 7.168 -4.128 27.626 1.00 15.26 88 PRO A O 1
ATOM 703 N N . SER A 1 89 ? 8.741 -4.358 29.230 1.00 14.85 89 SER A N 1
ATOM 704 C CA . SER A 1 89 ? 8.104 -5.550 29.827 1.00 14.49 89 SER A CA 1
ATOM 705 C C . SER A 1 89 ? 6.828 -5.239 30.610 1.00 12.92 89 SER A C 1
ATOM 706 O O . SER A 1 89 ? 6.082 -6.166 30.992 1.00 13.87 89 SER A O 1
ATOM 709 N N . GLY A 1 90 ? 6.607 -3.954 30.864 1.00 12.62 90 GLY A N 1
ATOM 710 C CA . GLY A 1 90 ? 5.551 -3.479 31.740 1.00 11.41 90 GLY A CA 1
ATOM 711 C C . GLY A 1 90 ? 6.011 -3.115 33.136 1.00 13.34 90 GLY A C 1
ATOM 712 O O . GLY A 1 90 ? 5.261 -2.481 33.874 1.00 11.98 90 GLY A O 1
ATOM 713 N N . THR A 1 91 ? 7.240 -3.494 33.501 1.00 11.91 91 THR A N 1
ATOM 714 C CA . THR A 1 91 ? 7.710 -3.243 34.865 1.00 13.38 91 THR A CA 1
ATOM 715 C C . THR A 1 91 ? 7.736 -1.730 35.129 1.00 14.21 91 THR A C 1
ATOM 716 O O . THR A 1 91 ? 8.317 -0.961 34.349 1.00 13.58 91 THR A O 1
ATOM 720 N N . ILE A 1 92 ? 7.125 -1.344 36.253 1.00 14.19 92 ILE A N 1
ATOM 721 C CA . ILE A 1 92 ? 7.132 0.045 36.686 1.00 15.39 92 ILE A CA 1
ATOM 722 C C . ILE A 1 92 ? 8.431 0.329 37.447 1.00 17.25 92 ILE A C 1
ATOM 723 O O . ILE A 1 92 ? 8.824 -0.341 38.423 1.00 17.82 92 ILE A O 1
ATOM 728 N N A CYS A 1 93 ? 9.042 1.700 36.801 0.50 17.97 93 CYS A N 1
ATOM 729 N N B CYS A 1 93 ? 9.067 1.695 36.785 0.50 18.64 93 CYS A N 1
ATOM 730 C CA A CYS A 1 93 ? 10.245 2.168 37.448 0.50 20.23 93 CYS A CA 1
ATOM 731 C CA B CYS A 1 93 ? 10.270 2.269 37.406 0.50 21.40 93 CYS A CA 1
ATOM 732 C C A CYS A 1 93 ? 9.872 3.336 38.358 0.50 20.88 93 CYS A C 1
ATOM 733 C C B CYS A 1 93 ? 9.798 3.342 38.397 0.50 21.72 93 CYS A C 1
ATOM 734 O O A CYS A 1 93 ? 9.530 4.427 37.878 0.50 22.46 93 CYS A O 1
ATOM 735 O O B CYS A 1 93 ? 9.319 4.425 38.011 0.50 22.96 93 CYS A O 1
ATOM 740 N N . LEU A 1 94 ? 10.021 2.893 39.900 1.00 19.84 94 LEU A N 1
ATOM 741 C CA . LEU A 1 94 ? 9.546 3.860 40.917 1.00 20.07 94 LEU A CA 1
ATOM 742 C C . LEU A 1 94 ? 10.405 3.595 42.122 1.00 19.73 94 LEU A C 1
ATOM 743 O O . LEU A 1 94 ? 10.636 2.446 42.464 1.00 18.42 94 LEU A O 1
ATOM 748 N N . SER A 1 95 ? 10.914 4.667 42.730 1.00 19.64 95 SER A N 1
ATOM 749 C CA . SER A 1 95 ? 11.914 4.490 43.789 1.00 19.85 95 SER A CA 1
ATOM 750 C C . SER A 1 95 ? 11.350 3.712 44.976 1.00 18.37 95 SER A C 1
ATOM 751 O O . SER A 1 95 ? 12.088 2.939 45.596 1.00 18.70 95 SER A O 1
ATOM 754 N N . ILE A 1 96 ? 10.059 3.876 45.268 1.00 18.46 96 ILE A N 1
ATOM 755 C CA . ILE A 1 96 ? 9.454 3.115 46.362 1.00 19.31 96 ILE A CA 1
ATOM 756 C C . ILE A 1 96 ? 9.386 1.626 46.072 1.00 18.80 96 ILE A C 1
ATOM 757 O O . ILE A 1 96 ? 9.246 0.847 46.981 1.00 19.50 96 ILE A O 1
ATOM 762 N N . LEU A 1 97 ? 9.503 1.245 44.812 1.00 18.86 97 LEU A N 1
ATOM 763 C CA . LEU A 1 97 ? 9.525 -0.195 44.448 1.00 18.69 97 LEU A CA 1
ATOM 764 C C . LEU A 1 97 ? 10.942 -0.768 44.260 1.00 19.37 97 LEU A C 1
ATOM 765 O O . LEU A 1 97 ? 11.129 -1.900 43.774 1.00 18.90 97 LEU A O 1
ATOM 770 N N . ASN A 1 98 ? 11.957 0.010 44.644 1.00 19.80 98 ASN A N 1
ATOM 771 C CA . ASN A 1 98 ? 13.339 -0.378 44.428 1.00 20.88 98 ASN A CA 1
ATOM 772 C C . ASN A 1 98 ? 13.965 -0.655 45.788 1.00 21.76 98 ASN A C 1
ATOM 773 O O . ASN A 1 98 ? 14.000 0.235 46.610 1.00 20.65 98 ASN A O 1
ATOM 778 N N . GLU A 1 99 ? 14.428 -1.881 46.017 1.00 22.39 99 GLU A N 1
ATOM 779 C CA . GLU A 1 99 ? 14.896 -2.288 47.353 1.00 24.02 99 GLU A CA 1
ATOM 780 C C . GLU A 1 99 ? 16.150 -1.514 47.790 1.00 24.08 99 GLU A C 1
ATOM 781 O O . GLU A 1 99 ? 16.429 -1.407 49.002 1.00 26.18 99 GLU A O 1
ATOM 787 N N . ASP A 1 100 ? 16.879 -0.988 46.814 1.00 24.28 100 ASP A N 1
ATOM 788 C CA . ASP A 1 100 ? 18.093 -0.192 47.052 1.00 25.21 100 ASP A CA 1
ATOM 789 C C . ASP A 1 100 ? 17.828 1.301 47.231 1.00 25.01 100 ASP A C 1
ATOM 790 O O . ASP A 1 100 ? 18.758 2.079 47.515 1.00 25.38 100 ASP A O 1
ATOM 795 N N . GLN A 1 101 ? 16.575 1.702 47.044 1.00 23.82 101 GLN A N 1
ATOM 796 C CA . GLN A 1 101 ? 16.208 3.101 47.105 1.00 24.02 101 GLN A CA 1
ATOM 797 C C . GLN A 1 101 ? 15.199 3.332 48.212 1.00 22.86 101 GLN A C 1
ATOM 798 O O . GLN A 1 101 ? 15.572 3.328 49.384 1.00 23.87 101 GLN A O 1
ATOM 804 N N . ASP A 1 102 ? 13.925 3.467 47.861 1.00 21.56 102 ASP A N 1
ATOM 805 C CA . ASP A 1 102 ? 12.920 3.897 48.824 1.00 21.50 102 ASP A CA 1
ATOM 806 C C . ASP A 1 102 ? 11.981 2.808 49.339 1.00 19.50 102 ASP A C 1
ATOM 807 O O . ASP A 1 102 ? 11.111 3.091 50.172 1.00 20.53 102 ASP A O 1
ATOM 812 N N . TRP A 1 103 ? 12.161 1.567 48.892 1.00 19.20 103 TRP A N 1
ATOM 813 C CA . TRP A 1 103 ? 11.357 0.486 49.501 1.00 19.05 103 TRP A CA 1
ATOM 814 C C . TRP A 1 103 ? 11.601 0.406 51.007 1.00 19.23 103 TRP A C 1
ATOM 815 O O . TRP A 1 103 ? 12.745 0.451 51.432 1.00 19.54 103 TRP A O 1
ATOM 826 N N . ARG A 1 104 ? 10.526 0.337 51.788 1.00 19.76 104 ARG A N 1
ATOM 827 C CA . ARG A 1 104 ? 10.587 -0.033 53.203 1.00 21.07 104 ARG A CA 1
ATOM 828 C C . ARG A 1 104 ? 9.485 -1.049 53.475 1.00 19.73 104 ARG A C 1
ATOM 829 O O . ARG A 1 104 ? 8.400 -0.962 52.873 1.00 19.51 104 ARG A O 1
ATOM 837 N N . PRO A 1 105 ? 9.741 -2.004 54.386 1.00 19.77 105 PRO A N 1
ATOM 838 C CA . PRO A 1 105 ? 8.735 -3.038 54.677 1.00 18.46 105 PRO A CA 1
ATOM 839 C C . PRO A 1 105 ? 7.362 -2.541 55.110 1.00 19.78 105 PRO A C 1
ATOM 840 O O . PRO A 1 105 ? 6.377 -3.210 54.835 1.00 20.13 105 PRO A O 1
ATOM 844 N N . ALA A 1 106 ? 7.254 -1.338 55.696 1.00 19.54 106 ALA A N 1
ATOM 845 C CA . ALA A 1 106 ? 5.971 -0.825 56.139 1.00 19.43 106 ALA A CA 1
ATOM 846 C C . ALA A 1 106 ? 5.038 -0.325 55.020 1.00 19.03 106 ALA A C 1
ATOM 847 O O . ALA A 1 106 ? 3.844 -0.062 55.276 1.00 21.07 106 ALA A O 1
ATOM 849 N N . ILE A 1 107 ? 5.585 -0.182 53.804 1.00 19.45 107 ILE A N 1
ATOM 850 C CA . ILE A 1 107 ? 4.814 0.393 52.672 1.00 18.68 107 ILE A CA 1
ATOM 851 C C . ILE A 1 107 ? 3.592 -0.495 52.379 1.00 19.03 107 ILE A C 1
ATOM 852 O O . ILE A 1 107 ? 3.750 -1.718 52.242 1.00 18.45 107 ILE A O 1
ATOM 857 N N . THR A 1 108 ? 2.393 0.108 52.314 1.00 18.23 108 THR A N 1
ATOM 858 C CA . THR A 1 108 ? 1.156 -0.625 52.117 1.00 18.12 108 THR A CA 1
ATOM 859 C C . THR A 1 108 ? 0.774 -0.647 50.630 1.00 17.56 108 THR A C 1
ATOM 860 O O . THR A 1 108 ? 1.303 0.128 49.842 1.00 17.05 108 THR A O 1
ATOM 864 N N . LEU A 1 109 ? -0.148 -1.537 50.264 1.00 16.97 109 LEU A N 1
ATOM 865 C CA . LEU A 1 109 ? -0.610 -1.574 48.874 1.00 17.38 109 LEU A CA 1
ATOM 866 C C . LEU A 1 109 ? -1.244 -0.249 48.504 1.00 16.77 109 LEU A C 1
ATOM 867 O O . LEU A 1 109 ? -1.080 0.216 47.371 1.00 16.29 109 LEU A O 1
ATOM 872 N N . LYS A 1 110 ? -1.944 0.377 49.453 1.00 17.15 110 LYS A N 1
ATOM 873 C CA . LYS A 1 110 ? -2.535 1.696 49.184 1.00 17.01 110 LYS A CA 1
ATOM 874 C C . LYS A 1 110 ? -1.465 2.724 48.801 1.00 16.70 110 LYS A C 1
ATOM 875 O O . LYS A 1 110 ? -1.640 3.480 47.873 1.00 16.87 110 LYS A O 1
ATOM 881 N N . GLN A 1 111 ? -0.358 2.749 49.530 1.00 16.41 111 GLN A N 1
ATOM 882 C CA . GLN A 1 111 ? 0.722 3.667 49.229 1.00 15.71 111 GLN A CA 1
ATOM 883 C C . GLN A 1 111 ? 1.319 3.380 47.841 1.00 16.83 111 GLN A C 1
ATOM 884 O O . GLN A 1 111 ? 1.656 4.310 47.092 1.00 17.27 111 GLN A O 1
ATOM 890 N N . ILE A 1 112 ? 1.437 2.097 47.507 1.00 14.01 112 ILE A N 1
ATOM 891 C CA . ILE A 1 112 ? 1.996 1.703 46.215 1.00 13.93 112 ILE A CA 1
ATOM 892 C C . ILE A 1 112 ? 1.051 2.172 45.103 1.00 13.78 112 ILE A C 1
ATOM 893 O O . ILE A 1 112 ? 1.512 2.811 44.147 1.00 13.87 112 ILE A O 1
ATOM 898 N N . VAL A 1 113 ? -0.246 1.834 45.202 1.00 13.63 113 VAL A N 1
ATOM 899 C CA . VAL A 1 113 ? -1.171 2.186 44.108 1.00 13.60 113 VAL A CA 1
ATOM 900 C C . VAL A 1 113 ? -1.326 3.719 43.937 1.00 13.73 113 VAL A C 1
ATOM 901 O O . VAL A 1 113 ? -1.430 4.248 42.794 1.00 13.67 113 VAL A O 1
ATOM 905 N N . LEU A 1 114 ? -1.312 4.444 45.050 1.00 14.87 114 LEU A N 1
ATOM 906 C CA . LEU A 1 114 ? -1.348 5.925 44.902 1.00 15.92 114 LEU A CA 1
ATOM 907 C C . LEU A 1 114 ? -0.058 6.488 44.294 1.00 15.48 114 LEU A C 1
ATOM 908 O O . LEU A 1 114 ? -0.112 7.461 43.528 1.00 16.06 114 LEU A O 1
ATOM 913 N N . GLY A 1 115 ? 1.092 5.893 44.648 1.00 14.50 115 GLY A N 1
ATOM 914 C CA . GLY A 1 115 ? 2.421 6.248 44.101 1.00 14.68 115 GLY A CA 1
ATOM 915 C C . GLY A 1 115 ? 2.412 6.044 42.572 1.00 15.50 115 GLY A C 1
ATOM 916 O O . GLY A 1 115 ? 2.841 6.913 41.819 1.00 14.88 115 GLY A O 1
ATOM 917 N N . VAL A 1 116 ? 1.883 4.902 42.137 1.00 14.61 116 VAL A N 1
ATOM 918 C CA . VAL A 1 116 ? 1.780 4.616 40.714 1.00 13.66 116 VAL A CA 1
ATOM 919 C C . VAL A 1 116 ? 0.788 5.586 40.055 1.00 14.20 116 VAL A C 1
ATOM 920 O O . VAL A 1 116 ? 1.051 6.086 38.960 1.00 14.63 116 VAL A O 1
ATOM 924 N N . GLN A 1 117 ? -0.349 5.841 40.698 1.00 13.88 117 GLN A N 1
ATOM 925 C CA . GLN A 1 117 ? -1.321 6.800 40.122 1.00 14.03 117 GLN A CA 1
ATOM 926 C C . GLN A 1 117 ? -0.670 8.158 39.902 1.00 15.02 117 GLN A C 1
ATOM 927 O O . GLN A 1 117 ? -0.870 8.795 38.847 1.00 15.11 117 GLN A O 1
ATOM 933 N N . ASP A 1 118 ? 0.095 8.598 40.891 1.00 16.33 118 ASP A N 1
ATOM 934 C CA . ASP A 1 118 ? 0.755 9.921 40.833 1.00 18.38 118 ASP A CA 1
ATOM 935 C C . ASP A 1 118 ? 1.772 9.962 39.698 1.00 18.77 118 ASP A C 1
ATOM 936 O O . ASP A 1 118 ? 1.991 10.993 39.048 1.00 19.13 118 ASP A O 1
ATOM 941 N N . LEU A 1 119 ? 2.411 8.826 39.468 1.00 16.86 119 LEU A N 1
ATOM 942 C CA . LEU A 1 119 ? 3.396 8.720 38.415 1.00 17.33 119 LEU A CA 1
ATOM 943 C C . LEU A 1 119 ? 2.834 8.955 37.008 1.00 16.52 119 LEU A C 1
ATOM 944 O O . LEU A 1 119 ? 3.532 9.458 36.126 1.00 16.77 119 LEU A O 1
ATOM 949 N N . LEU A 1 120 ? 1.594 8.547 36.786 1.00 15.31 120 LEU A N 1
ATOM 950 C CA . LEU A 1 120 ? 1.012 8.554 35.437 1.00 15.01 120 LEU A CA 1
ATOM 951 C C . LEU A 1 120 ? 1.146 9.923 34.752 1.00 16.09 120 LEU A C 1
ATOM 952 O O . LEU A 1 120 ? 1.701 10.016 33.654 1.00 15.36 120 LEU A O 1
ATOM 957 N N . ASP A 1 121 ? 0.667 10.953 35.432 1.00 16.54 121 ASP A N 1
ATOM 958 C CA . ASP A 1 121 ? 0.619 12.292 34.821 1.00 19.70 121 ASP A CA 1
ATOM 959 C C . ASP A 1 121 ? 1.846 13.127 35.157 1.00 20.92 121 ASP A C 1
ATOM 960 O O . ASP A 1 121 ? 1.917 14.307 34.778 1.00 21.13 121 ASP A O 1
ATOM 965 N N . SER A 1 122 ? 2.815 12.522 35.849 1.00 20.23 122 SER A N 1
ATOM 966 C CA . SER A 1 122 ? 4.010 13.228 36.286 1.00 21.61 122 SER A CA 1
ATOM 967 C C . SER A 1 122 ? 5.228 12.316 36.205 1.00 21.24 122 SER A C 1
ATOM 968 O O . SER A 1 122 ? 5.724 11.901 37.249 1.00 19.22 122 SER A O 1
ATOM 971 N N . PRO A 1 123 ? 5.736 12.063 34.976 1.00 21.49 123 PRO A N 1
ATOM 972 C CA . PRO A 1 123 ? 6.889 11.187 34.783 1.00 21.94 123 PRO A CA 1
ATOM 973 C C . PRO A 1 123 ? 8.124 11.753 35.456 1.00 22.74 123 PRO A C 1
ATOM 974 O O . PRO A 1 123 ? 8.201 12.974 35.691 1.00 22.77 123 PRO A O 1
ATOM 978 N N . ASN A 1 124 ? 9.037 10.862 35.812 1.00 23.46 124 ASN A N 1
ATOM 979 C CA . ASN A 1 124 ? 10.282 11.223 36.480 1.00 25.85 124 ASN A CA 1
ATOM 980 C C . ASN A 1 124 ? 11.472 11.268 35.530 1.00 27.40 124 ASN A C 1
ATOM 981 O O . ASN A 1 124 ? 11.774 10.288 34.847 1.00 25.06 124 ASN A O 1
ATOM 986 N N . PRO A 1 125 ? 12.190 12.415 35.502 1.00 29.46 125 PRO A N 1
ATOM 987 C CA . PRO A 1 125 ? 13.243 12.505 34.466 1.00 30.19 125 PRO A CA 1
ATOM 988 C C . PRO A 1 125 ? 14.582 11.807 34.834 1.00 31.44 125 PRO A C 1
ATOM 989 O O . PRO A 1 125 ? 15.453 11.628 33.950 1.00 32.20 125 PRO A O 1
ATOM 993 N N . ASN A 1 126 ? 14.742 11.414 36.102 1.00 31.39 126 ASN A N 1
ATOM 994 C CA . ASN A 1 126 ? 15.944 10.668 36.542 1.00 32.18 126 ASN A CA 1
ATOM 995 C C . ASN A 1 126 ? 15.823 9.156 36.327 1.00 31.75 126 ASN A C 1
ATOM 996 O O . ASN A 1 126 ? 16.668 8.376 36.748 1.00 32.30 126 ASN A O 1
ATOM 1001 N N . SER A 1 127 ? 14.755 8.730 35.683 1.00 32.06 127 SER A N 1
ATOM 1002 C CA . SER A 1 127 ? 14.564 7.297 35.471 1.00 31.48 127 SER A CA 1
ATOM 1003 C C . SER A 1 127 ? 13.742 6.963 34.225 1.00 30.17 127 SER A C 1
ATOM 1004 O O . SER A 1 127 ? 12.782 6.183 34.317 1.00 32.24 127 SER A O 1
ATOM 1007 N N . PRO A 1 128 ? 14.116 7.534 33.057 1.00 29.19 128 PRO A N 1
ATOM 1008 C CA . PRO A 1 128 ? 13.482 7.188 31.770 1.00 27.23 128 PRO A CA 1
ATOM 1009 C C . PRO A 1 128 ? 13.759 5.719 31.479 1.00 25.29 128 PRO A C 1
ATOM 1010 O O . PRO A 1 128 ? 14.916 5.320 31.373 1.00 25.72 128 PRO A O 1
ATOM 1014 N N . ALA A 1 129 ? 12.699 4.918 31.431 1.00 21.30 129 ALA A N 1
ATOM 1015 C CA . ALA A 1 129 ? 12.810 3.485 31.234 1.00 19.53 129 ALA A CA 1
ATOM 1016 C C . ALA A 1 129 ? 12.269 3.029 29.882 1.00 19.22 129 ALA A C 1
ATOM 1017 O O . ALA A 1 129 ? 12.345 1.860 29.543 1.00 18.16 129 ALA A O 1
ATOM 1019 N N . GLN A 1 130 ? 11.683 3.951 29.113 1.00 18.10 130 GLN A N 1
ATOM 1020 C CA . GLN A 1 130 ? 11.092 3.595 27.840 1.00 19.26 130 GLN A CA 1
ATOM 1021 C C . GLN A 1 130 ? 11.491 4.642 26.794 1.00 19.26 130 GLN A C 1
ATOM 1022 O O . GLN A 1 130 ? 11.089 5.801 26.904 1.00 21.53 130 GLN A O 1
ATOM 1028 N N . GLU A 1 131 ? 12.187 4.213 25.746 1.00 19.56 131 GLU A N 1
ATOM 1029 C CA . GLU A 1 131 ? 12.805 5.162 24.801 1.00 19.71 131 GLU A CA 1
ATOM 1030 C C . GLU A 1 131 ? 11.768 6.028 24.068 1.00 21.17 131 GLU A C 1
ATOM 1031 O O . GLU A 1 131 ? 11.843 7.259 24.162 1.00 22.21 131 GLU A O 1
ATOM 1037 N N . PRO A 1 132 ? 10.806 5.402 23.363 1.00 22.24 132 PRO A N 1
ATOM 1038 C CA . PRO A 1 132 ? 9.887 6.274 22.554 1.00 23.01 132 PRO A CA 1
ATOM 1039 C C . PRO A 1 132 ? 9.033 7.223 23.405 1.00 23.03 132 PRO A C 1
ATOM 1040 O O . PRO A 1 132 ? 8.909 8.404 23.051 1.00 24.11 132 PRO A O 1
ATOM 1044 N N . ALA A 1 133 ? 8.461 6.736 24.517 1.00 22.70 133 ALA A N 1
ATOM 1045 C CA . ALA A 1 133 ? 7.655 7.602 25.389 1.00 22.02 133 ALA A CA 1
ATOM 1046 C C . ALA A 1 133 ? 8.471 8.755 25.978 1.00 22.96 133 ALA A C 1
ATOM 1047 O O . ALA A 1 133 ? 8.002 9.899 26.050 1.00 21.91 133 ALA A O 1
ATOM 1049 N N . TRP A 1 134 ? 9.699 8.471 26.402 1.00 23.51 134 TRP A N 1
ATOM 1050 C CA . TRP A 1 134 ? 10.526 9.519 26.976 1.00 26.42 134 TRP A CA 1
ATOM 1051 C C . TRP A 1 134 ? 10.901 10.536 25.889 1.00 26.98 134 TRP A C 1
ATOM 1052 O O . TRP A 1 134 ? 10.952 11.754 26.160 1.00 27.49 134 TRP A O 1
ATOM 1063 N N . ARG A 1 135 ? 11.152 10.048 24.674 1.00 27.69 135 ARG A N 1
ATOM 1064 C CA . ARG A 1 135 ? 11.525 10.937 23.562 1.00 29.31 135 ARG A CA 1
ATOM 1065 C C . ARG A 1 135 ? 10.396 11.878 23.232 1.00 29.33 135 ARG A C 1
ATOM 1066 O O . ARG A 1 135 ? 10.636 13.074 23.085 1.00 28.96 135 ARG A O 1
ATOM 1074 N N . SER A 1 136 ? 9.176 11.343 23.103 1.00 28.95 136 SER A N 1
ATOM 1075 C CA . SER A 1 136 ? 7.995 12.164 22.758 1.00 28.67 136 SER A CA 1
ATOM 1076 C C . SER A 1 136 ? 7.648 13.107 23.914 1.00 28.65 136 SER A C 1
ATOM 1077 O O . SER A 1 136 ? 7.411 14.309 23.689 1.00 28.79 136 SER A O 1
ATOM 1080 N N . PHE A 1 137 ? 7.657 12.593 25.155 1.00 28.16 137 PHE A N 1
ATOM 1081 C CA . PHE A 1 137 ? 7.419 13.435 26.318 1.00 27.88 137 PHE A CA 1
ATOM 1082 C C . PHE A 1 137 ? 8.370 14.610 26.305 1.00 29.91 137 PHE A C 1
ATOM 1083 O O . PHE A 1 137 ? 7.975 15.726 26.637 1.00 29.45 137 PHE A O 1
ATOM 1091 N N . SER A 1 138 ? 9.625 14.364 25.931 1.00 31.07 138 SER A N 1
ATOM 1092 C CA . SER A 1 138 ? 10.596 15.452 26.026 1.00 34.23 138 SER A CA 1
ATOM 1093 C C . SER A 1 138 ? 10.770 16.296 24.756 1.00 34.36 138 SER A C 1
ATOM 1094 O O . SER A 1 138 ? 11.139 17.469 24.870 1.00 35.51 138 SER A O 1
ATOM 1097 N N . ARG A 1 139 ? 10.495 15.723 23.585 1.00 35.17 139 ARG A N 1
ATOM 1098 C CA . ARG A 1 139 ? 10.738 16.390 22.288 1.00 35.71 139 ARG A CA 1
ATOM 1099 C C . ARG A 1 139 ? 9.467 16.784 21.556 1.00 35.37 139 ARG A C 1
ATOM 1100 O O . ARG A 1 139 ? 9.474 17.704 20.727 1.00 35.66 139 ARG A O 1
ATOM 1108 N N . ASN A 1 140 ? 8.374 16.070 21.823 1.00 33.64 140 ASN A N 1
ATOM 1109 C CA . ASN A 1 140 ? 7.155 16.261 21.063 1.00 31.71 140 ASN A CA 1
ATOM 1110 C C . ASN A 1 140 ? 5.927 16.041 21.940 1.00 30.43 140 ASN A C 1
ATOM 1111 O O . ASN A 1 140 ? 5.202 15.057 21.789 1.00 29.55 140 ASN A O 1
ATOM 1116 N N . LYS A 1 141 ? 5.716 16.971 22.855 1.00 29.55 141 LYS A N 1
ATOM 1117 C CA . LYS A 1 141 ? 4.666 16.847 23.873 1.00 27.57 141 LYS A CA 1
ATOM 1118 C C . LYS A 1 141 ? 3.267 16.651 23.241 1.00 27.30 141 LYS A C 1
ATOM 1119 O O . LYS A 1 141 ? 2.422 15.979 23.828 1.00 24.75 141 LYS A O 1
ATOM 1125 N N . ALA A 1 142 ? 3.044 17.224 22.047 1.00 26.38 142 ALA A N 1
ATOM 1126 C CA . ALA A 1 142 ? 1.759 17.078 21.336 1.00 26.06 142 ALA A CA 1
ATOM 1127 C C . ALA A 1 142 ? 1.490 15.635 20.944 1.00 25.89 142 ALA A C 1
ATOM 1128 O O . ALA A 1 142 ? 0.374 15.128 21.109 1.00 25.23 142 ALA A O 1
ATOM 1130 N N . GLU A 1 143 ? 2.528 14.991 20.415 1.00 24.99 143 GLU A N 1
ATOM 1131 C CA . GLU A 1 143 ? 2.505 13.588 20.046 1.00 25.75 143 GLU A CA 1
ATOM 1132 C C . GLU A 1 143 ? 2.343 12.727 21.304 1.00 23.15 143 GLU A C 1
ATOM 1133 O O . GLU A 1 143 ? 1.593 11.760 21.290 1.00 23.57 143 GLU A O 1
ATOM 1139 N N . TYR A 1 144 ? 3.052 13.100 22.366 1.00 22.19 144 TYR A N 1
ATOM 1140 C CA . TYR A 1 144 ? 2.993 12.336 23.645 1.00 20.88 144 TYR A CA 1
ATOM 1141 C C . TYR A 1 144 ? 1.575 12.375 24.185 1.00 20.48 144 TYR A C 1
ATOM 1142 O O . TYR A 1 144 ? 1.010 11.346 24.565 1.00 19.51 144 TYR A O 1
ATOM 1151 N N . ASP A 1 145 ? 0.995 13.578 24.223 1.00 20.78 145 ASP A N 1
ATOM 1152 C CA . ASP A 1 145 ? -0.372 13.759 24.742 1.00 20.89 145 ASP A CA 1
ATOM 1153 C C . ASP A 1 145 ? -1.416 12.978 23.933 1.00 18.90 145 ASP A C 1
ATOM 1154 O O . ASP A 1 145 ? -2.336 12.400 24.503 1.00 18.89 145 ASP A O 1
ATOM 1159 N N . LYS A 1 146 ? -1.265 12.933 22.601 0.50 16.46 146 LYS A N 1
ATOM 1160 C CA . LYS A 1 146 ? -2.212 12.217 21.745 0.50 16.56 146 LYS A CA 1
ATOM 1161 C C . LYS A 1 146 ? -2.194 10.720 22.065 0.50 15.44 146 LYS A C 1
ATOM 1162 O O . LYS A 1 146 ? -3.224 10.104 22.182 0.50 13.04 146 LYS A O 1
ATOM 1168 N N . LYS A 1 147 ? -0.995 10.176 22.254 1.00 18.21 147 LYS A N 1
ATOM 1169 C CA . LYS A 1 147 ? -0.808 8.756 22.613 1.00 19.96 147 LYS A CA 1
ATOM 1170 C C . LYS A 1 147 ? -1.423 8.457 23.994 1.00 18.57 147 LYS A C 1
ATOM 1171 O O . LYS A 1 147 ? -2.130 7.466 24.151 1.00 18.53 147 LYS A O 1
ATOM 1177 N N . VAL A 1 148 ? -1.213 9.350 24.946 1.00 19.57 148 VAL A N 1
ATOM 1178 C CA . VAL A 1 148 ? -1.834 9.209 26.279 1.00 18.10 148 VAL A CA 1
ATOM 1179 C C . VAL A 1 148 ? -3.344 9.185 26.211 1.00 18.93 148 VAL A C 1
ATOM 1180 O O . VAL A 1 148 ? -4.003 8.273 26.773 1.00 17.81 148 VAL A O 1
ATOM 1184 N N . LEU A 1 149 ? -3.922 10.129 25.454 1.00 17.97 149 LEU A N 1
ATOM 1185 C CA . LEU A 1 149 ? -5.399 10.149 25.346 1.00 19.12 149 LEU A CA 1
ATOM 1186 C C . LEU A 1 149 ? -5.967 8.907 24.655 1.00 17.68 149 LEU A C 1
ATOM 1187 O O . LEU A 1 149 ? -7.022 8.410 25.016 1.00 17.36 149 LEU A O 1
ATOM 1192 N N . LEU A 1 150 ? -5.251 8.384 23.656 1.00 19.22 150 LEU A N 1
ATOM 1193 C CA . LEU A 1 150 ? -5.666 7.145 22.989 1.00 19.29 150 LEU A CA 1
ATOM 1194 C C . LEU A 1 150 ? -5.539 5.931 23.902 1.00 18.73 150 LEU A C 1
ATOM 1195 O O . LEU A 1 150 ? -6.367 5.042 23.898 1.00 17.88 150 LEU A O 1
ATOM 1200 N N . GLN A 1 151 ? -4.470 5.906 24.678 1.00 17.49 151 GLN A N 1
ATOM 1201 C CA . GLN A 1 151 ? -4.310 4.848 25.680 1.00 16.96 151 GLN A CA 1
ATOM 1202 C C . GLN A 1 151 ? -5.387 4.913 26.781 1.00 17.33 151 GLN A C 1
ATOM 1203 O O . GLN A 1 151 ? -5.871 3.878 27.236 1.00 17.20 151 GLN A O 1
ATOM 1209 N N . ALA A 1 152 ? -5.770 6.119 27.181 1.00 16.90 152 ALA A N 1
ATOM 1210 C CA . ALA A 1 152 ? -6.897 6.275 28.119 1.00 16.99 152 ALA A CA 1
ATOM 1211 C C . ALA A 1 152 ? -8.171 5.673 27.534 1.00 17.53 152 ALA A C 1
ATOM 1212 O O . ALA A 1 152 ? -8.885 4.942 28.223 1.00 18.36 152 ALA A O 1
ATOM 1214 N N . LYS A 1 153 ? -8.440 5.917 26.252 0.50 14.57 153 LYS A N 1
ATOM 1215 C CA . LYS A 1 153 ? -9.547 5.276 25.554 0.50 14.05 153 LYS A CA 1
ATOM 1216 C C . LYS A 1 153 ? -9.455 3.738 25.528 0.50 13.07 153 LYS A C 1
ATOM 1217 O O . LYS A 1 153 ? -10.426 3.057 25.767 0.50 11.08 153 LYS A O 1
ATOM 1223 N N . GLN A 1 154 ? -8.250 3.200 25.333 1.00 15.50 154 GLN A N 1
ATOM 1224 C CA . GLN A 1 154 ? -7.997 1.770 25.296 1.00 16.10 154 GLN A CA 1
ATOM 1225 C C . GLN A 1 154 ? -8.433 1.118 26.604 1.00 17.41 154 GLN A C 1
ATOM 1226 O O . GLN A 1 154 ? -8.941 -0.013 26.618 1.00 19.08 154 GLN A O 1
ATOM 1232 N N . TYR A 1 155 ? -8.185 1.818 27.711 1.00 17.42 155 TYR A N 1
ATOM 1233 C CA . TYR A 1 155 ? -8.498 1.297 29.048 1.00 18.58 155 TYR A CA 1
ATOM 1234 C C . TYR A 1 155 ? -9.777 1.874 29.652 1.00 20.14 155 TYR A C 1
ATOM 1235 O O . TYR A 1 155 ? -9.985 1.807 30.856 1.00 19.40 155 TYR A O 1
ATOM 1244 N N . SER A 1 156 ? -10.633 2.456 28.800 1.00 21.62 156 SER A N 1
ATOM 1245 C CA . SER A 1 156 ? -11.880 3.066 29.274 1.00 23.89 156 SER A CA 1
ATOM 1246 C C . SER A 1 156 ? -12.999 2.031 29.168 1.00 26.26 156 SER A C 1
ATOM 1247 O O . SER A 1 156 ? -12.884 1.094 28.403 1.00 27.15 156 SER A O 1
ATOM 1250 N N . LYS A 1 157 ? -14.071 2.239 29.923 1.00 28.72 157 LYS A N 1
ATOM 1251 C CA . LYS A 1 157 ? -15.248 1.360 29.887 1.00 31.40 157 LYS A CA 1
ATOM 1252 C C . LYS A 1 157 ? -16.099 1.619 28.626 1.00 31.22 157 LYS A C 1
ATOM 1253 O O . LYS A 1 157 ? -16.743 0.688 28.109 1.00 30.81 157 LYS A O 1
ATOM 1259 N N . SER B 1 2 ? 45.223 4.298 54.800 1.00 44.40 2 SER B N 1
ATOM 1260 C CA . SER B 1 2 ? 44.009 3.450 54.898 1.00 44.09 2 SER B CA 1
ATOM 1261 C C . SER B 1 2 ? 44.157 2.024 54.444 1.00 43.30 2 SER B C 1
ATOM 1262 O O . SER B 1 2 ? 44.088 1.130 55.314 1.00 43.75 2 SER B O 1
ATOM 1265 N N . SER B 1 3 ? 44.388 1.854 53.108 1.00 40.58 3 SER B N 1
ATOM 1266 C CA . SER B 1 3 ? 43.805 0.783 52.215 1.00 37.37 3 SER B CA 1
ATOM 1267 C C . SER B 1 3 ? 43.099 -0.392 52.835 1.00 34.59 3 SER B C 1
ATOM 1268 O O . SER B 1 3 ? 42.186 -0.994 52.228 1.00 33.37 3 SER B O 1
ATOM 1271 N N . LEU B 1 4 ? 43.531 -0.747 54.031 1.00 30.67 4 LEU B N 1
ATOM 1272 C CA . LEU B 1 4 ? 42.770 -1.665 54.835 1.00 28.39 4 LEU B CA 1
ATOM 1273 C C . LEU B 1 4 ? 41.348 -1.122 55.018 1.00 25.75 4 LEU B C 1
ATOM 1274 O O . LEU B 1 4 ? 40.404 -1.892 55.078 1.00 25.69 4 LEU B O 1
ATOM 1279 N N . CYS B 1 5 ? 41.225 0.193 55.171 1.00 23.77 5 CYS B N 1
ATOM 1280 C CA . CYS B 1 5 ? 39.892 0.789 55.413 1.00 21.40 5 CYS B CA 1
ATOM 1281 C C . CYS B 1 5 ? 38.885 0.376 54.337 1.00 21.11 5 CYS B C 1
ATOM 1282 O O . CYS B 1 5 ? 37.791 -0.091 54.642 1.00 19.10 5 CYS B O 1
ATOM 1285 N N . LEU B 1 6 ? 39.252 0.562 53.072 1.00 20.26 6 LEU B N 1
ATOM 1286 C CA . LEU B 1 6 ? 38.289 0.290 51.994 1.00 21.67 6 LEU B CA 1
ATOM 1287 C C . LEU B 1 6 ? 38.052 -1.196 51.828 1.00 21.87 6 LEU B C 1
ATOM 1288 O O . LEU B 1 6 ? 36.948 -1.609 51.510 1.00 21.12 6 LEU B O 1
ATOM 1293 N N . GLN B 1 7 ? 39.090 -2.009 52.078 1.00 23.07 7 GLN B N 1
ATOM 1294 C CA . GLN B 1 7 ? 38.939 -3.480 52.012 1.00 23.48 7 GLN B CA 1
ATOM 1295 C C . GLN B 1 7 ? 37.945 -3.969 53.062 1.00 22.66 7 GLN B C 1
ATOM 1296 O O . GLN B 1 7 ? 37.034 -4.750 52.775 1.00 23.25 7 GLN B O 1
ATOM 1302 N N . ARG B 1 8 ? 38.098 -3.449 54.271 1.00 21.96 8 ARG B N 1
ATOM 1303 C CA . ARG B 1 8 ? 37.224 -3.764 55.377 1.00 20.76 8 ARG B CA 1
ATOM 1304 C C . ARG B 1 8 ? 35.807 -3.320 55.047 1.00 20.33 8 ARG B C 1
ATOM 1305 O O . ARG B 1 8 ? 34.857 -4.042 55.316 1.00 20.03 8 ARG B O 1
ATOM 1313 N N . LEU B 1 9 ? 35.680 -2.120 54.483 1.00 19.52 9 LEU B N 1
ATOM 1314 C CA . LEU B 1 9 ? 34.339 -1.609 54.168 1.00 19.83 9 LEU B CA 1
ATOM 1315 C C . LEU B 1 9 ? 33.643 -2.459 53.106 1.00 20.59 9 LEU B C 1
ATOM 1316 O O . LEU B 1 9 ? 32.431 -2.669 53.193 1.00 20.19 9 LEU B O 1
ATOM 1321 N N . GLN B 1 10 ? 34.417 -2.994 52.162 1.00 21.77 10 GLN B N 1
ATOM 1322 C CA . GLN B 1 10 ? 33.844 -3.935 51.175 1.00 24.31 10 GLN B CA 1
ATOM 1323 C C . GLN B 1 10 ? 33.297 -5.151 51.862 1.00 24.05 10 GLN B C 1
ATOM 1324 O O . GLN B 1 10 ? 32.181 -5.578 51.584 1.00 24.50 10 GLN B O 1
ATOM 1330 N N . GLU B 1 11 ? 34.077 -5.703 52.793 1.00 24.17 11 GLU B N 1
ATOM 1331 C CA . GLU B 1 11 ? 33.642 -6.859 53.573 1.00 25.54 11 GLU B CA 1
ATOM 1332 C C . GLU B 1 11 ? 32.421 -6.584 54.434 1.00 25.01 11 GLU B C 1
ATOM 1333 O O . GLU B 1 11 ? 31.532 -7.421 54.517 1.00 25.14 11 GLU B O 1
ATOM 1339 N N . GLU B 1 12 ? 32.367 -5.409 55.057 1.00 23.24 12 GLU B N 1
ATOM 1340 C CA . GLU B 1 12 ? 31.210 -5.014 55.859 1.00 22.99 12 GLU B CA 1
ATOM 1341 C C . GLU B 1 12 ? 29.972 -4.999 54.992 1.00 23.22 12 GLU B C 1
ATOM 1342 O O . GLU B 1 12 ? 28.901 -5.402 55.429 1.00 22.94 12 GLU B O 1
ATOM 1348 N N . ARG B 1 13 ? 30.129 -4.526 53.756 1.00 22.66 13 ARG B N 1
ATOM 1349 C CA . ARG B 1 13 ? 29.007 -4.372 52.843 1.00 24.65 13 ARG B CA 1
ATOM 1350 C C . ARG B 1 13 ? 28.478 -5.762 52.466 1.00 26.22 13 ARG B C 1
ATOM 1351 O O . ARG B 1 13 ? 27.279 -6.039 52.537 1.00 25.90 13 ARG B O 1
ATOM 1359 N N . LYS B 1 14 ? 29.398 -6.651 52.125 1.00 28.26 14 LYS B N 1
ATOM 1360 C CA . LYS B 1 14 ? 29.054 -8.058 51.897 1.00 30.35 14 LYS B CA 1
ATOM 1361 C C . LYS B 1 14 ? 28.355 -8.740 53.058 1.00 29.58 14 LYS B C 1
ATOM 1362 O O . LYS B 1 14 ? 27.299 -9.340 52.848 1.00 31.67 14 LYS B O 1
ATOM 1368 N N . LYS B 1 15 ? 28.915 -8.652 54.272 1.00 29.91 15 LYS B N 1
ATOM 1369 C CA . LYS B 1 15 ? 28.356 -9.270 55.482 1.00 30.31 15 LYS B CA 1
ATOM 1370 C C . LYS B 1 15 ? 26.960 -8.718 55.736 1.00 30.33 15 LYS B C 1
ATOM 1371 O O . LYS B 1 15 ? 26.009 -9.480 55.930 1.00 30.22 15 LYS B O 1
ATOM 1377 N N . TRP B 1 16 ? 26.850 -7.383 55.725 1.00 28.75 16 TRP B N 1
ATOM 1378 C CA . TRP B 1 16 ? 25.540 -6.741 55.883 1.00 28.38 16 TRP B CA 1
ATOM 1379 C C . TRP B 1 16 ? 24.545 -7.205 54.816 1.00 29.55 16 TRP B C 1
ATOM 1380 O O . TRP B 1 16 ? 23.458 -7.692 55.162 1.00 31.17 16 TRP B O 1
ATOM 1391 N N . ARG B 1 17 ? 24.916 -7.015 53.545 1.00 31.16 17 ARG B N 1
ATOM 1392 C CA . ARG B 1 17 ? 24.073 -7.329 52.371 1.00 32.15 17 ARG B CA 1
ATOM 1393 C C . ARG B 1 17 ? 23.623 -8.771 52.372 1.00 33.37 17 ARG B C 1
ATOM 1394 O O . ARG B 1 17 ? 22.540 -9.095 51.887 1.00 34.21 17 ARG B O 1
ATOM 1402 N N . LYS B 1 18 ? 24.466 -9.632 52.920 1.00 34.53 18 LYS B N 1
ATOM 1403 C CA . LYS B 1 18 ? 24.117 -11.043 53.077 1.00 34.85 18 LYS B CA 1
ATOM 1404 C C . LYS B 1 18 ? 23.221 -11.297 54.292 1.00 35.49 18 LYS B C 1
ATOM 1405 O O . LYS B 1 18 ? 22.375 -12.207 54.246 1.00 35.36 18 LYS B O 1
ATOM 1411 N N . ASP B 1 19 ? 23.381 -10.506 55.358 1.00 35.57 19 ASP B N 1
ATOM 1412 C CA . ASP B 1 19 ? 22.654 -10.774 56.612 1.00 35.81 19 ASP B CA 1
ATOM 1413 C C . ASP B 1 19 ? 22.530 -9.642 57.680 1.00 35.08 19 ASP B C 1
ATOM 1414 O O . ASP B 1 19 ? 23.541 -9.133 58.231 1.00 36.22 19 ASP B O 1
ATOM 1419 N N . HIS B 1 20 ? 21.284 -9.283 58.002 1.00 32.54 20 HIS B N 1
ATOM 1420 C CA . HIS B 1 20 ? 21.002 -8.189 58.962 1.00 30.46 20 HIS B CA 1
ATOM 1421 C C . HIS B 1 20 ? 19.575 -8.242 59.549 1.00 29.56 20 HIS B C 1
ATOM 1422 O O . HIS B 1 20 ? 18.693 -8.886 58.982 1.00 28.07 20 HIS B O 1
ATOM 1429 N N . PRO B 1 21 ? 19.339 -7.561 60.679 1.00 28.07 21 PRO B N 1
ATOM 1430 C CA . PRO B 1 21 ? 18.054 -7.619 61.373 1.00 26.66 21 PRO B CA 1
ATOM 1431 C C . PRO B 1 21 ? 16.913 -6.993 60.554 1.00 26.10 21 PRO B C 1
ATOM 1432 O O . PRO B 1 21 ? 17.146 -6.033 59.778 1.00 24.10 21 PRO B O 1
ATOM 1436 N N . PHE B 1 22 ? 15.717 -7.550 60.709 1.00 24.82 22 PHE B N 1
ATOM 1437 C CA . PHE B 1 22 ? 14.520 -7.019 60.018 1.00 25.10 22 PHE B CA 1
ATOM 1438 C C . PHE B 1 22 ? 14.272 -5.541 60.295 1.00 23.75 22 PHE B C 1
ATOM 1439 O O . PHE B 1 22 ? 14.299 -5.100 61.442 1.00 24.91 22 PHE B O 1
ATOM 1447 N N . GLY B 1 23 ? 14.001 -4.781 59.239 1.00 23.33 23 GLY B N 1
ATOM 1448 C CA . GLY B 1 23 ? 13.596 -3.377 59.389 1.00 21.47 23 GLY B CA 1
ATOM 1449 C C . GLY B 1 23 ? 14.745 -2.385 59.418 1.00 21.18 23 GLY B C 1
ATOM 1450 O O . GLY B 1 23 ? 14.527 -1.172 59.329 1.00 19.81 23 GLY B O 1
ATOM 1451 N N . PHE B 1 24 ? 15.971 -2.887 59.526 1.00 19.79 24 PHE B N 1
ATOM 1452 C CA . PHE B 1 24 ? 17.161 -2.031 59.422 1.00 19.58 24 PHE B CA 1
ATOM 1453 C C . PHE B 1 24 ? 17.550 -1.957 57.938 1.00 20.37 24 PHE B C 1
ATOM 1454 O O . PHE B 1 24 ? 17.270 -2.890 57.157 1.00 21.80 24 PHE B O 1
ATOM 1462 N N . TYR B 1 25 ? 18.262 -0.903 57.541 1.00 19.24 25 TYR B N 1
ATOM 1463 C CA . TYR B 1 25 ? 18.903 -0.887 56.237 1.00 19.72 25 TYR B CA 1
ATOM 1464 C C . TYR B 1 25 ? 20.216 -0.134 56.391 1.00 19.12 25 TYR B C 1
ATOM 1465 O O . TYR B 1 25 ? 20.379 0.602 57.366 1.00 18.08 25 TYR B O 1
ATOM 1474 N N . ALA B 1 26 ? 21.152 -0.360 55.485 1.00 18.53 26 ALA B N 1
ATOM 1475 C CA . ALA B 1 26 ? 22.437 0.351 55.498 1.00 18.28 26 ALA B CA 1
ATOM 1476 C C . ALA B 1 26 ? 23.081 0.168 54.136 1.00 19.02 26 ALA B C 1
ATOM 1477 O O . ALA B 1 26 ? 23.072 -0.938 53.582 1.00 19.42 26 ALA B O 1
ATOM 1479 N N . LYS B 1 27 ? 23.642 1.248 53.587 1.00 17.41 27 LYS B N 1
ATOM 1480 C CA . LYS B 1 27 ? 24.194 1.228 52.260 1.00 18.38 27 LYS B CA 1
ATOM 1481 C C . LYS B 1 27 ? 25.107 2.435 52.114 1.00 17.74 27 LYS B C 1
ATOM 1482 O O . LYS B 1 27 ? 24.743 3.529 52.602 1.00 16.71 27 LYS B O 1
ATOM 1488 N N . PRO B 1 28 ? 26.232 2.282 51.400 1.00 16.43 28 PRO B N 1
ATOM 1489 C CA . PRO B 1 28 ? 27.065 3.424 51.003 1.00 15.47 28 PRO B CA 1
ATOM 1490 C C . PRO B 1 28 ? 26.222 4.383 50.187 1.00 16.52 28 PRO B C 1
ATOM 1491 O O . PRO B 1 28 ? 25.344 3.938 49.394 1.00 16.64 28 PRO B O 1
ATOM 1495 N N . VAL B 1 29 ? 26.433 5.686 50.394 1.00 16.16 29 VAL B N 1
ATOM 1496 C CA . VAL B 1 29 ? 25.779 6.691 49.555 1.00 16.01 29 VAL B CA 1
ATOM 1497 C C . VAL B 1 29 ? 26.419 6.689 48.166 1.00 16.56 29 VAL B C 1
ATOM 1498 O O . VAL B 1 29 ? 27.553 6.221 47.983 1.00 16.11 29 VAL B O 1
ATOM 1502 N N . LYS B 1 30 ? 25.660 7.150 47.165 1.00 17.48 30 LYS B N 1
ATOM 1503 C CA . LYS B 1 30 ? 26.182 7.187 45.813 1.00 18.59 30 LYS B CA 1
ATOM 1504 C C . LYS B 1 30 ? 26.800 8.539 45.515 1.00 19.21 30 LYS B C 1
ATOM 1505 O O . LYS B 1 30 ? 26.248 9.583 45.911 1.00 20.66 30 LYS B O 1
ATOM 1511 N N . LYS B 1 31 ? 27.906 8.501 44.799 1.00 19.18 31 LYS B N 1
ATOM 1512 C CA . LYS B 1 31 ? 28.595 9.682 44.325 1.00 19.99 31 LYS B CA 1
ATOM 1513 C C . LYS B 1 31 ? 27.971 10.130 43.000 1.00 19.80 31 LYS B C 1
ATOM 1514 O O . LYS B 1 31 ? 27.043 9.467 42.463 1.00 19.76 31 LYS B O 1
ATOM 1520 N N . ALA B 1 32 ? 28.492 11.223 42.456 1.00 19.69 32 ALA B N 1
ATOM 1521 C CA . ALA B 1 32 ? 27.847 11.854 41.277 1.00 21.40 32 ALA B CA 1
ATOM 1522 C C . ALA B 1 32 ? 27.899 10.941 40.046 1.00 21.74 32 ALA B C 1
ATOM 1523 O O . ALA B 1 32 ? 27.036 11.059 39.139 1.00 22.36 32 ALA B O 1
ATOM 1525 N N . ASP B 1 33 ? 28.889 10.042 40.002 1.00 21.44 33 ASP B N 1
ATOM 1526 C CA . ASP B 1 33 ? 29.052 9.100 38.860 1.00 22.03 33 ASP B CA 1
ATOM 1527 C C . ASP B 1 33 ? 28.305 7.763 39.076 1.00 22.34 33 ASP B C 1
ATOM 1528 O O . ASP B 1 33 ? 28.440 6.837 38.248 1.00 23.15 33 ASP B O 1
ATOM 1533 N N . GLY B 1 34 ? 27.540 7.671 40.176 1.00 21.30 34 GLY B N 1
ATOM 1534 C CA . GLY B 1 34 ? 26.817 6.454 40.590 1.00 22.18 34 GLY B CA 1
ATOM 1535 C C . GLY B 1 34 ? 27.603 5.389 41.351 1.00 22.02 34 GLY B C 1
ATOM 1536 O O . GLY B 1 34 ? 27.034 4.385 41.821 1.00 22.48 34 GLY B O 1
ATOM 1537 N N . SER B 1 35 ? 28.901 5.606 41.506 1.00 20.52 35 SER B N 1
ATOM 1538 C CA . SER B 1 35 ? 29.738 4.690 42.277 1.00 19.69 35 SER B CA 1
ATOM 1539 C C . SER B 1 35 ? 29.472 4.922 43.752 1.00 19.01 35 SER B C 1
ATOM 1540 O O . SER B 1 35 ? 28.868 5.938 44.139 1.00 19.24 35 SER B O 1
ATOM 1543 N N . MET B 1 36 ? 29.930 3.981 44.566 1.00 18.19 36 MET B N 1
ATOM 1544 C CA . MET B 1 36 ? 29.694 4.035 46.026 1.00 17.97 36 MET B CA 1
ATOM 1545 C C . MET B 1 36 ? 30.787 4.792 46.760 1.00 17.37 36 MET B C 1
ATOM 1546 O O . MET B 1 36 ? 32.003 4.636 46.483 1.00 16.48 36 MET B O 1
ATOM 1551 N N . ASP B 1 37 ? 30.358 5.633 47.711 1.00 16.55 37 ASP B N 1
ATOM 1552 C CA . ASP B 1 37 ? 31.283 6.228 48.682 1.00 15.60 37 ASP B CA 1
ATOM 1553 C C . ASP B 1 37 ? 31.348 5.232 49.850 1.00 13.70 37 ASP B C 1
ATOM 1554 O O . ASP B 1 37 ? 30.488 5.241 50.697 1.00 14.49 37 ASP B O 1
ATOM 1559 N N . LEU B 1 38 ? 32.362 4.359 49.869 1.00 15.03 38 LEU B N 1
ATOM 1560 C CA . LEU B 1 38 ? 32.466 3.329 50.907 1.00 15.68 38 LEU B CA 1
ATOM 1561 C C . LEU B 1 38 ? 32.643 3.955 52.276 1.00 14.81 38 LEU B C 1
ATOM 1562 O O . LEU B 1 38 ? 32.352 3.309 53.281 1.00 16.45 38 LEU B O 1
ATOM 1567 N N . GLN B 1 39 ? 33.096 5.210 52.326 1.00 14.75 39 GLN B N 1
ATOM 1568 C CA . GLN B 1 39 ? 33.314 5.827 53.658 1.00 14.20 39 GLN B CA 1
ATOM 1569 C C . GLN B 1 39 ? 32.134 6.635 54.199 1.00 14.89 39 GLN B C 1
ATOM 1570 O O . GLN B 1 39 ? 32.247 7.259 55.242 1.00 14.50 39 GLN B O 1
ATOM 1576 N N . LYS B 1 40 ? 31.011 6.654 53.488 1.00 15.57 40 LYS B N 1
ATOM 1577 C CA . LYS B 1 40 ? 29.836 7.330 54.048 1.00 16.12 40 LYS B CA 1
ATOM 1578 C C . LYS B 1 40 ? 28.619 6.527 53.705 1.00 14.60 40 LYS B C 1
ATOM 1579 O O . LYS B 1 40 ? 28.244 6.445 52.533 1.00 14.74 40 LYS B O 1
ATOM 1585 N N . TRP B 1 41 ? 27.991 5.952 54.719 1.00 15.61 41 TRP B N 1
ATOM 1586 C CA . TRP B 1 41 ? 26.793 5.164 54.501 1.00 15.67 41 TRP B CA 1
ATOM 1587 C C . TRP B 1 41 ? 25.562 5.842 55.093 1.00 16.51 41 TRP B C 1
ATOM 1588 O O . TRP B 1 41 ? 25.668 6.621 56.057 1.00 17.00 41 TRP B O 1
ATOM 1599 N N . GLU B 1 42 ? 24.402 5.547 54.511 1.00 15.54 42 GLU B N 1
ATOM 1600 C CA . GLU B 1 42 ? 23.122 5.939 55.098 1.00 17.32 42 GLU B CA 1
ATOM 1601 C C . GLU B 1 42 ? 22.502 4.659 55.657 1.00 16.95 42 GLU B C 1
ATOM 1602 O O . GLU B 1 42 ? 22.550 3.624 55.009 1.00 18.30 42 GLU B O 1
ATOM 1608 N N . ALA B 1 43 ? 21.929 4.734 56.847 1.00 16.41 43 ALA B N 1
ATOM 1609 C CA . ALA B 1 43 ? 21.275 3.599 57.434 1.00 16.58 43 ALA B CA 1
ATOM 1610 C C . ALA B 1 43 ? 20.007 4.026 58.178 1.00 17.42 43 ALA B C 1
ATOM 1611 O O . ALA B 1 43 ? 19.718 5.238 58.338 1.00 17.12 43 ALA B O 1
ATOM 1613 N N . GLY B 1 44 ? 19.236 3.020 58.574 1.00 16.76 44 GLY B N 1
ATOM 1614 C CA . GLY B 1 44 ? 17.960 3.235 59.260 1.00 17.33 44 GLY B CA 1
ATOM 1615 C C . GLY B 1 44 ? 17.841 2.283 60.410 1.00 18.59 44 GLY B C 1
ATOM 1616 O O . GLY B 1 44 ? 18.131 1.086 60.237 1.00 18.44 44 GLY B O 1
ATOM 1617 N N . ILE B 1 45 ? 17.395 2.798 61.568 1.00 17.79 45 ILE B N 1
ATOM 1618 C CA . ILE B 1 45 ? 17.305 2.042 62.815 1.00 19.20 45 ILE B CA 1
ATOM 1619 C C . ILE B 1 45 ? 15.822 2.013 63.184 1.00 19.15 45 ILE B C 1
ATOM 1620 O O . ILE B 1 45 ? 15.237 3.050 63.505 1.00 18.60 45 ILE B O 1
ATOM 1625 N N . PRO B 1 46 ? 15.174 0.846 63.093 1.00 18.57 46 PRO B N 1
ATOM 1626 C CA . PRO B 1 46 ? 13.789 0.845 63.552 1.00 18.25 46 PRO B CA 1
ATOM 1627 C C . PRO B 1 46 ? 13.656 0.941 65.081 1.00 18.10 46 PRO B C 1
ATOM 1628 O O . PRO B 1 46 ? 14.433 0.335 65.839 1.00 18.45 46 PRO B O 1
ATOM 1632 N N . GLY B 1 47 ? 12.641 1.679 65.535 1.00 18.69 47 GLY B N 1
ATOM 1633 C CA . GLY B 1 47 ? 12.324 1.688 66.953 1.00 18.66 47 GLY B CA 1
ATOM 1634 C C . GLY B 1 47 ? 11.877 0.270 67.340 1.00 20.73 47 GLY B C 1
ATOM 1635 O O . GLY B 1 47 ? 11.322 -0.448 66.519 1.00 20.43 47 GLY B O 1
ATOM 1636 N N . LYS B 1 48 ? 12.131 -0.102 68.577 1.00 21.95 48 LYS B N 1
ATOM 1637 C CA . LYS B 1 48 ? 11.681 -1.397 69.073 1.00 22.67 48 LYS B CA 1
ATOM 1638 C C . LYS B 1 48 ? 10.190 -1.410 69.279 1.00 23.23 48 LYS B C 1
ATOM 1639 O O . LYS B 1 48 ? 9.600 -0.489 69.850 1.00 22.41 48 LYS B O 1
ATOM 1645 N N . GLU B 1 49 ? 9.557 -2.466 68.789 1.00 23.60 49 GLU B N 1
ATOM 1646 C CA . GLU B 1 49 ? 8.150 -2.671 69.085 1.00 24.64 49 GLU B CA 1
ATOM 1647 C C . GLU B 1 49 ? 7.956 -2.769 70.586 1.00 24.31 49 GLU B C 1
ATOM 1648 O O . GLU B 1 49 ? 8.842 -3.238 71.330 1.00 25.27 49 GLU B O 1
ATOM 1654 N N . GLY B 1 50 ? 6.819 -2.260 71.052 1.00 24.70 50 GLY B N 1
ATOM 1655 C CA . GLY B 1 50 ? 6.493 -2.271 72.473 1.00 24.71 50 GLY B CA 1
ATOM 1656 C C . GLY B 1 50 ? 7.245 -1.229 73.266 1.00 25.02 50 GLY B C 1
ATOM 1657 O O . GLY B 1 50 ? 7.383 -1.338 74.485 1.00 25.75 50 GLY B O 1
ATOM 1658 N N . THR B 1 51 ? 7.784 -0.241 72.555 1.00 23.71 51 THR B N 1
ATOM 1659 C CA . THR B 1 51 ? 8.390 0.967 73.165 1.00 22.43 51 THR B CA 1
ATOM 1660 C C . THR B 1 51 ? 7.766 2.187 72.492 1.00 22.22 51 THR B C 1
ATOM 1661 O O . THR B 1 51 ? 7.142 2.097 71.412 1.00 22.19 51 THR B O 1
ATOM 1665 N N . ASN B 1 52 ? 7.938 3.349 73.124 1.00 22.96 52 ASN B N 1
ATOM 1666 C CA . ASN B 1 52 ? 7.463 4.600 72.518 1.00 22.75 52 ASN B CA 1
ATOM 1667 C C . ASN B 1 52 ? 8.162 4.954 71.205 1.00 21.19 52 ASN B C 1
ATOM 1668 O O . ASN B 1 52 ? 7.681 5.790 70.445 1.00 21.09 52 ASN B O 1
ATOM 1673 N N . TRP B 1 53 ? 9.251 4.254 70.903 1.00 20.79 53 TRP B N 1
ATOM 1674 C CA . TRP B 1 53 ? 9.983 4.407 69.638 1.00 20.82 53 TRP B CA 1
ATOM 1675 C C . TRP B 1 53 ? 9.414 3.607 68.453 1.00 21.29 53 TRP B C 1
ATOM 1676 O O . TRP B 1 53 ? 9.794 3.810 67.310 1.00 20.23 53 TRP B O 1
ATOM 1687 N N . ALA B 1 54 ? 8.456 2.714 68.728 1.00 22.15 54 ALA B N 1
ATOM 1688 C CA . ALA B 1 54 ? 7.905 1.808 67.699 1.00 22.38 54 ALA B CA 1
ATOM 1689 C C . ALA B 1 54 ? 7.279 2.508 66.523 1.00 22.75 54 ALA B C 1
ATOM 1690 O O . ALA B 1 54 ? 6.576 3.498 66.689 1.00 24.53 54 ALA B O 1
ATOM 1692 N N . GLY B 1 55 ? 7.502 1.986 65.327 1.00 23.00 55 GLY B N 1
ATOM 1693 C CA . GLY B 1 55 ? 6.857 2.537 64.141 1.00 23.84 55 GLY B CA 1
ATOM 1694 C C . GLY B 1 55 ? 7.763 3.521 63.438 1.00 22.89 55 GLY B C 1
ATOM 1695 O O . GLY B 1 55 ? 7.627 3.736 62.240 1.00 25.53 55 GLY B O 1
ATOM 1696 N N . GLY B 1 56 ? 8.742 4.062 64.151 1.00 22.54 56 GLY B N 1
ATOM 1697 C CA . GLY B 1 56 ? 9.714 4.962 63.500 1.00 20.42 56 GLY B CA 1
ATOM 1698 C C . GLY B 1 56 ? 10.828 4.155 62.856 1.00 19.47 56 GLY B C 1
ATOM 1699 O O . GLY B 1 56 ? 11.144 3.058 63.325 1.00 20.26 56 GLY B O 1
ATOM 1700 N N . VAL B 1 57 ? 11.411 4.678 61.798 1.00 18.96 57 VAL B N 1
ATOM 1701 C CA . VAL B 1 57 ? 12.691 4.173 61.265 1.00 17.85 57 VAL B CA 1
ATOM 1702 C C . VAL B 1 57 ? 13.599 5.416 61.218 1.00 18.01 57 VAL B C 1
ATOM 1703 O O . VAL B 1 57 ? 13.435 6.274 60.334 1.00 20.38 57 VAL B O 1
ATOM 1707 N N . TYR B 1 58 ? 14.532 5.462 62.159 1.00 17.67 58 TYR B N 1
ATOM 1708 C CA . TYR B 1 58 ? 15.352 6.682 62.409 1.00 16.83 58 TYR B CA 1
ATOM 1709 C C . TYR B 1 58 ? 16.625 6.658 61.546 1.00 16.65 58 TYR B C 1
ATOM 1710 O O . TYR B 1 58 ? 17.436 5.710 61.641 1.00 15.34 58 TYR B O 1
ATOM 1719 N N . PRO B 1 59 ? 16.785 7.681 60.682 1.00 16.59 59 PRO B N 1
ATOM 1720 C CA . PRO B 1 59 ? 17.905 7.662 59.735 1.00 16.85 59 PRO B CA 1
ATOM 1721 C C . PRO B 1 59 ? 19.223 8.103 60.352 1.00 17.09 59 PRO B C 1
ATOM 1722 O O . PRO B 1 59 ? 19.239 9.004 61.180 1.00 17.34 59 PRO B O 1
ATOM 1726 N N . ILE B 1 60 ? 20.312 7.419 60.013 1.00 15.98 60 ILE B N 1
ATOM 1727 C CA . ILE B 1 60 ? 21.622 7.813 60.529 1.00 14.58 60 ILE B CA 1
ATOM 1728 C C . ILE B 1 60 ? 22.584 7.876 59.369 1.00 15.16 60 ILE B C 1
ATOM 1729 O O . ILE B 1 60 ? 22.326 7.282 58.303 1.00 16.12 60 ILE B O 1
ATOM 1734 N N . THR B 1 61 ? 23.675 8.605 59.547 1.00 13.52 61 THR B N 1
ATOM 1735 C CA . THR B 1 61 ? 24.784 8.536 58.611 1.00 14.78 61 THR B CA 1
ATOM 1736 C C . THR B 1 61 ? 25.949 7.939 59.380 1.00 15.24 61 THR B C 1
ATOM 1737 O O . THR B 1 61 ? 26.112 8.158 60.588 1.00 15.05 61 THR B O 1
ATOM 1741 N N . VAL B 1 62 ? 26.714 7.100 58.686 1.00 14.17 62 VAL B N 1
ATOM 1742 C CA . VAL B 1 62 ? 27.877 6.483 59.277 1.00 14.58 62 VAL B CA 1
ATOM 1743 C C . VAL B 1 62 ? 29.081 6.956 58.460 1.00 15.06 62 VAL B C 1
ATOM 1744 O O . VAL B 1 62 ? 29.166 6.720 57.234 1.00 16.39 62 VAL B O 1
ATOM 1748 N N . GLU B 1 63 ? 29.980 7.671 59.114 1.00 14.63 63 GLU B N 1
ATOM 1749 C CA . GLU B 1 63 ? 31.146 8.234 58.394 1.00 16.01 63 GLU B CA 1
ATOM 1750 C C . GLU B 1 63 ? 32.386 7.559 58.905 1.00 16.36 63 GLU B C 1
ATOM 1751 O O . GLU B 1 63 ? 32.764 7.738 60.068 1.00 17.22 63 GLU B O 1
ATOM 1757 N N . TYR B 1 64 ? 33.020 6.790 58.022 1.00 15.44 64 TYR B N 1
ATOM 1758 C CA . TYR B 1 64 ? 34.223 6.064 58.390 1.00 15.56 64 TYR B CA 1
ATOM 1759 C C . TYR B 1 64 ? 35.461 6.876 58.098 1.00 15.63 64 TYR B C 1
ATOM 1760 O O . TYR B 1 64 ? 35.721 7.300 56.946 1.00 15.60 64 TYR B O 1
ATOM 1769 N N . PRO B 1 65 ? 36.271 7.110 59.135 1.00 17.09 65 PRO B N 1
ATOM 1770 C CA . PRO B 1 65 ? 37.468 7.929 58.934 1.00 17.87 65 PRO B CA 1
ATOM 1771 C C . PRO B 1 65 ? 38.533 7.140 58.135 1.00 17.94 65 PRO B C 1
ATOM 1772 O O . PRO B 1 65 ? 38.439 5.915 58.053 1.00 17.61 65 PRO B O 1
ATOM 1776 N N . ASN B 1 66 ? 39.489 7.831 57.518 1.00 18.03 66 ASN B N 1
ATOM 1777 C CA . ASN B 1 66 ? 40.560 7.141 56.748 1.00 19.02 66 ASN B CA 1
ATOM 1778 C C . ASN B 1 66 ? 41.283 6.072 57.550 1.00 20.76 66 ASN B C 1
ATOM 1779 O O . ASN B 1 66 ? 41.728 5.052 56.979 1.00 20.56 66 ASN B O 1
ATOM 1784 N N . GLU B 1 67 ? 41.386 6.308 58.853 1.00 21.54 67 GLU B N 1
ATOM 1785 C CA . GLU B 1 67 ? 42.036 5.373 59.798 1.00 23.94 67 GLU B CA 1
ATOM 1786 C C . GLU B 1 67 ? 41.161 4.227 60.343 1.00 23.47 67 GLU B C 1
ATOM 1787 O O . GLU B 1 67 ? 41.635 3.396 61.155 1.00 22.75 67 GLU B O 1
ATOM 1793 N N . TYR B 1 68 ? 39.892 4.149 59.930 1.00 21.54 68 TYR B N 1
ATOM 1794 C CA . TYR B 1 68 ? 39.080 2.966 60.209 1.00 20.91 68 TYR B CA 1
ATOM 1795 C C . TYR B 1 68 ? 39.774 1.691 59.641 1.00 21.66 68 TYR B C 1
ATOM 1796 O O . TYR B 1 68 ? 40.336 1.750 58.555 1.00 20.59 68 TYR B O 1
ATOM 1805 N N . PRO B 1 69 ? 39.702 0.536 60.356 1.00 22.38 69 PRO B N 1
ATOM 1806 C CA . PRO B 1 69 ? 38.996 0.279 61.608 1.00 22.47 69 PRO B CA 1
ATOM 1807 C C . PRO B 1 69 ? 39.788 0.509 62.909 1.00 24.04 69 PRO B C 1
ATOM 1808 O O . PRO B 1 69 ? 39.265 0.190 63.974 1.00 23.65 69 PRO B O 1
ATOM 1812 N N . SER B 1 70 ? 40.996 1.077 62.835 1.00 25.06 70 SER B N 1
ATOM 1813 C CA . SER B 1 70 ? 41.681 1.583 64.047 1.00 26.87 70 SER B CA 1
ATOM 1814 C C . SER B 1 70 ? 40.848 2.586 64.844 1.00 27.12 70 SER B C 1
ATOM 1815 O O . SER B 1 70 ? 40.804 2.537 66.101 1.00 26.03 70 SER B O 1
ATOM 1818 N N . LYS B 1 71 ? 40.194 3.506 64.123 1.00 25.72 71 LYS B N 1
ATOM 1819 C CA . LYS B 1 71 ? 39.311 4.495 64.735 1.00 25.22 71 LYS B CA 1
ATOM 1820 C C . LYS B 1 71 ? 37.876 4.175 64.349 1.00 23.40 71 LYS B C 1
ATOM 1821 O O . LYS B 1 71 ? 37.654 3.693 63.236 1.00 23.74 71 LYS B O 1
ATOM 1827 N N . PRO B 1 72 ? 36.905 4.441 65.252 1.00 22.25 72 PRO B N 1
ATOM 1828 C CA . PRO B 1 72 ? 35.500 4.124 65.000 1.00 20.54 72 PRO B CA 1
ATOM 1829 C C . PRO B 1 72 ? 34.900 5.059 63.964 1.00 19.78 72 PRO B C 1
ATOM 1830 O O . PRO B 1 72 ? 35.410 6.169 63.782 1.00 18.93 72 PRO B O 1
ATOM 1834 N N . PRO B 1 73 ? 33.789 4.639 63.345 1.00 19.00 73 PRO B N 1
ATOM 1835 C CA . PRO B 1 73 ? 33.039 5.587 62.518 1.00 18.79 73 PRO B CA 1
ATOM 1836 C C . PRO B 1 73 ? 32.332 6.598 63.390 1.00 19.03 73 PRO B C 1
ATOM 1837 O O . PRO B 1 73 ? 32.117 6.335 64.619 1.00 18.64 73 PRO B O 1
ATOM 1841 N N . LYS B 1 74 ? 31.977 7.747 62.804 1.00 18.20 74 LYS B N 1
ATOM 1842 C CA . LYS B 1 74 ? 31.107 8.702 63.471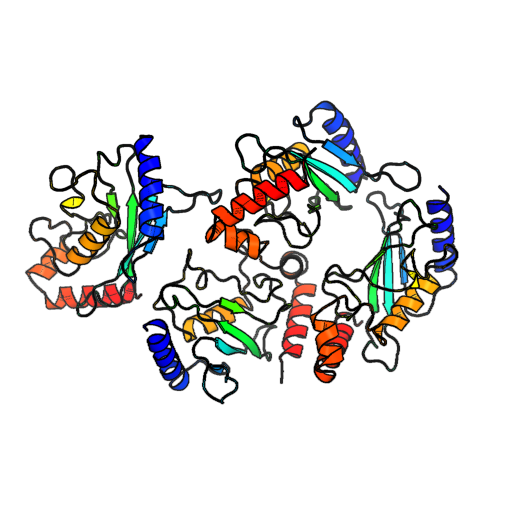 1.00 18.75 74 LYS B CA 1
ATOM 1843 C C . LYS B 1 74 ? 29.667 8.433 62.997 1.00 17.79 74 LYS B C 1
ATOM 1844 O O . LYS B 1 74 ? 29.429 8.336 61.788 1.00 18.56 74 LYS B O 1
ATOM 1850 N N . VAL B 1 75 ? 28.719 8.296 63.928 1.00 16.78 75 VAL B N 1
ATOM 1851 C CA . VAL B 1 75 ? 27.341 7.949 63.582 1.00 16.32 75 VAL B CA 1
ATOM 1852 C C . VAL B 1 75 ? 26.494 9.115 64.061 1.00 16.58 75 VAL B C 1
ATOM 1853 O O . VAL B 1 75 ? 26.633 9.519 65.225 1.00 15.90 75 VAL B O 1
ATOM 1857 N N . LYS B 1 76 ? 25.655 9.623 63.168 1.00 15.85 76 LYS B N 1
ATOM 1858 C CA . LYS B 1 76 ? 24.810 10.782 63.417 1.00 16.20 76 LYS B CA 1
ATOM 1859 C C . LYS B 1 76 ? 23.363 10.568 63.008 1.00 16.01 76 LYS B C 1
ATOM 1860 O O . LYS B 1 76 ? 23.092 10.109 61.909 1.00 17.20 76 LYS B O 1
ATOM 1866 N N . PHE B 1 77 ? 22.441 10.943 63.889 1.00 15.88 77 PHE B N 1
ATOM 1867 C CA . PHE B 1 77 ? 21.065 11.170 63.520 1.00 15.57 77 PHE B CA 1
ATOM 1868 C C . PHE B 1 77 ? 21.012 12.564 62.899 1.00 15.95 77 PHE B C 1
ATOM 1869 O O . PHE B 1 77 ? 22.014 13.256 62.903 1.00 16.08 77 PHE B O 1
ATOM 1877 N N . PRO B 1 78 ? 19.861 12.954 62.328 1.00 16.73 78 PRO B N 1
ATOM 1878 C CA . PRO B 1 78 ? 19.770 14.338 61.855 1.00 16.38 78 PRO B CA 1
ATOM 1879 C C . PRO B 1 78 ? 19.996 15.327 62.985 1.00 16.53 78 PRO B C 1
ATOM 1880 O O . PRO B 1 78 ? 19.661 15.073 64.127 1.00 16.57 78 PRO B O 1
ATOM 1884 N N . ALA B 1 79 ? 20.580 16.480 62.659 1.00 15.94 79 ALA B N 1
ATOM 1885 C CA . ALA B 1 79 ? 20.734 17.508 63.667 1.00 16.69 79 ALA B CA 1
ATOM 1886 C C . ALA B 1 79 ? 19.353 17.885 64.190 1.00 16.84 79 ALA B C 1
ATOM 1887 O O . ALA B 1 79 ? 18.404 18.078 63.406 1.00 18.03 79 ALA B O 1
ATOM 1889 N N . GLY B 1 80 ? 19.269 17.969 65.502 1.00 15.91 80 GLY B N 1
ATOM 1890 C CA . GLY B 1 80 ? 18.011 18.259 66.185 1.00 18.07 80 GLY B CA 1
ATOM 1891 C C . GLY B 1 80 ? 17.191 17.032 66.544 1.00 17.62 80 GLY B C 1
ATOM 1892 O O . GLY B 1 80 ? 16.126 17.160 67.145 1.00 17.76 80 GLY B O 1
ATOM 1893 N N . PHE B 1 81 ? 17.666 15.837 66.163 1.00 17.21 81 PHE B N 1
ATOM 1894 C CA . PHE B 1 81 ? 17.090 14.609 66.724 1.00 18.06 81 PHE B CA 1
ATOM 1895 C C . PHE B 1 81 ? 16.995 14.629 68.242 1.00 18.43 81 PHE B C 1
ATOM 1896 O O . PHE B 1 81 ? 17.918 15.072 68.963 1.00 18.45 81 PHE B O 1
ATOM 1904 N N . TYR B 1 82 ? 15.848 14.149 68.742 1.00 18.20 82 TYR B N 1
ATOM 1905 C CA . TYR B 1 82 ? 15.582 14.202 70.143 1.00 18.98 82 TYR B CA 1
ATOM 1906 C C . TYR B 1 82 ? 15.902 12.872 70.858 1.00 19.24 82 TYR B C 1
ATOM 1907 O O . TYR B 1 82 ? 15.223 11.879 70.625 1.00 18.52 82 TYR B O 1
ATOM 1916 N N . HIS B 1 83 ? 16.923 12.903 71.728 1.00 17.91 83 HIS B N 1
ATOM 1917 C CA . HIS B 1 83 ? 17.310 11.811 72.597 1.00 18.78 83 HIS B CA 1
ATOM 1918 C C . HIS B 1 83 ? 18.389 12.364 73.519 1.00 19.28 83 HIS B C 1
ATOM 1919 O O . HIS B 1 83 ? 19.226 13.156 73.066 1.00 19.62 83 HIS B O 1
ATOM 1926 N N . PRO B 1 84 ? 18.381 11.975 74.814 1.00 20.29 84 PRO B N 1
ATOM 1927 C CA . PRO B 1 84 ? 19.315 12.595 75.775 1.00 20.73 84 PRO B CA 1
ATOM 1928 C C . PRO B 1 84 ? 20.808 12.372 75.453 1.00 20.92 84 PRO B C 1
ATOM 1929 O O . PRO B 1 84 ? 21.649 13.163 75.890 1.00 22.26 84 PRO B O 1
ATOM 1933 N N . ASN B 1 85 ? 21.128 11.328 74.682 1.00 20.98 85 ASN B N 1
ATOM 1934 C CA . ASN B 1 85 ? 22.519 10.976 74.354 1.00 20.79 85 ASN B CA 1
ATOM 1935 C C . ASN B 1 85 ? 22.911 11.350 72.924 1.00 20.37 85 ASN B C 1
ATOM 1936 O O . ASN B 1 85 ? 23.924 10.863 72.412 1.00 20.61 85 ASN B O 1
ATOM 1941 N N . VAL B 1 86 ? 22.124 12.219 72.302 1.00 19.09 86 VAL B N 1
ATOM 1942 C CA . VAL B 1 86 ? 22.390 12.660 70.951 1.00 18.61 86 VAL B CA 1
ATOM 1943 C C . VAL B 1 86 ? 22.677 14.167 71.017 1.00 17.74 86 VAL B C 1
ATOM 1944 O O . VAL B 1 86 ? 21.821 14.969 71.433 1.00 18.25 86 VAL B O 1
ATOM 1948 N N . TYR B 1 87 ? 23.882 14.551 70.610 1.00 16.49 87 TYR B N 1
ATOM 1949 C CA . TYR B 1 87 ? 24.224 15.982 70.563 1.00 17.16 87 TYR B CA 1
ATOM 1950 C C . TYR B 1 87 ? 23.303 16.761 69.622 1.00 16.98 87 TYR B C 1
ATOM 1951 O O . TYR B 1 87 ? 22.642 16.185 68.734 1.00 16.51 87 TYR B O 1
ATOM 1960 N N . PRO B 1 88 ? 23.269 18.096 69.767 1.00 17.30 88 PRO B N 1
ATOM 1961 C CA . PRO B 1 88 ? 22.621 18.982 68.800 1.00 16.89 88 PRO B CA 1
ATOM 1962 C C . PRO B 1 88 ? 22.999 18.747 67.332 1.00 16.09 88 PRO B C 1
ATOM 1963 O O . PRO B 1 88 ? 22.120 18.888 66.462 1.00 15.16 88 PRO B O 1
ATOM 1967 N N . SER B 1 89 ? 24.260 18.369 67.057 1.00 15.51 89 SER B N 1
ATOM 1968 C CA . SER B 1 89 ? 24.706 18.064 65.671 1.00 15.55 89 SER B CA 1
ATOM 1969 C C . SER B 1 89 ? 24.119 16.786 65.101 1.00 14.84 89 SER B C 1
ATOM 1970 O O . SER B 1 89 ? 24.165 16.586 63.878 1.00 15.49 89 SER B O 1
ATOM 1973 N N . GLY B 1 90 ? 23.602 15.944 65.995 1.00 14.15 90 GLY B N 1
ATOM 1974 C CA . GLY B 1 90 ? 23.088 14.599 65.658 1.00 14.83 90 GLY B CA 1
ATOM 1975 C C . GLY B 1 90 ? 24.023 13.498 66.088 1.00 15.36 90 GLY B C 1
ATOM 1976 O O . GLY B 1 90 ? 23.641 12.306 66.084 1.00 14.90 90 GLY B O 1
ATOM 1977 N N . THR B 1 91 ? 25.242 13.858 66.498 1.00 14.95 91 THR B N 1
ATOM 1978 C CA . THR B 1 91 ? 26.219 12.832 66.877 1.00 16.69 91 THR B CA 1
ATOM 1979 C C . THR B 1 91 ? 25.746 11.983 68.059 1.00 16.48 91 THR B C 1
ATOM 1980 O O . THR B 1 91 ? 25.308 12.517 69.069 1.00 16.25 91 THR B O 1
ATOM 1984 N N . ILE B 1 92 ? 25.768 10.653 67.893 1.00 16.75 92 ILE B N 1
ATOM 1985 C CA . ILE B 1 92 ? 25.359 9.712 68.951 1.00 19.26 92 ILE B CA 1
ATOM 1986 C C . ILE B 1 92 ? 26.506 9.427 69.903 1.00 21.21 92 ILE B C 1
ATOM 1987 O O . ILE B 1 92 ? 27.622 9.095 69.461 1.00 20.86 92 ILE B O 1
ATOM 1992 N N . CYS B 1 93 ? 26.214 9.532 71.209 1.00 21.91 93 CYS B N 1
ATOM 1993 C CA . CYS B 1 93 ? 27.158 9.145 72.259 1.00 24.51 93 CYS B CA 1
ATOM 1994 C C . CYS B 1 93 ? 26.917 7.700 72.672 1.00 25.05 93 CYS B C 1
ATOM 1995 O O . CYS B 1 93 ? 25.912 7.403 73.300 1.00 25.66 93 CYS B O 1
ATOM 1998 N N . LEU B 1 94 ? 27.844 6.816 72.304 1.00 26.43 94 LEU B N 1
ATOM 1999 C CA . LEU B 1 94 ? 27.697 5.381 72.567 1.00 26.94 94 LEU B CA 1
ATOM 2000 C C . LEU B 1 94 ? 29.089 4.816 72.810 1.00 27.35 94 LEU B C 1
ATOM 2001 O O . LEU B 1 94 ? 30.053 5.167 72.124 1.00 26.57 94 LEU B O 1
ATOM 2006 N N . SER B 1 95 ? 29.207 3.988 73.848 1.00 27.62 95 SER B N 1
ATOM 2007 C CA . SER B 1 95 ? 30.521 3.486 74.271 1.00 28.42 95 SER B CA 1
ATOM 2008 C C . SER B 1 95 ? 31.329 2.748 73.243 1.00 27.21 95 SER B C 1
ATOM 2009 O O . SER B 1 95 ? 32.535 2.981 73.149 1.00 27.08 95 SER B O 1
ATOM 2012 N N . ILE B 1 96 ? 30.661 1.895 72.474 1.00 26.98 96 ILE B N 1
ATOM 2013 C CA . ILE B 1 96 ? 31.323 1.136 71.412 1.00 27.12 96 ILE B CA 1
ATOM 2014 C C . ILE B 1 96 ? 31.778 2.031 70.275 1.00 26.91 96 ILE B C 1
ATOM 2015 O O . ILE B 1 96 ? 32.568 1.608 69.448 1.00 26.86 96 ILE B O 1
ATOM 2020 N N . LEU B 1 97 ? 31.298 3.275 70.253 1.00 26.42 97 LEU B N 1
ATOM 2021 C CA . LEU B 1 97 ? 31.681 4.223 69.188 1.00 26.33 97 LEU B CA 1
ATOM 2022 C C . LEU B 1 97 ? 32.743 5.205 69.665 1.00 27.41 97 LEU B C 1
ATOM 2023 O O . LEU B 1 97 ? 33.094 6.164 68.977 1.00 27.04 97 LEU B O 1
ATOM 2028 N N . ASN B 1 98 ? 33.250 4.975 70.868 1.00 28.89 98 ASN B N 1
ATOM 2029 C CA . ASN B 1 98 ? 34.198 5.892 71.476 1.00 30.59 98 ASN B CA 1
ATOM 2030 C C . ASN B 1 98 ? 35.508 5.141 71.590 1.00 32.09 98 ASN B C 1
ATOM 2031 O O . ASN B 1 98 ? 35.551 4.095 72.221 1.00 31.72 98 ASN B O 1
ATOM 2036 N N . GLU B 1 99 ? 36.562 5.658 70.962 1.00 33.76 99 GLU B N 1
ATOM 2037 C CA . GLU B 1 99 ? 37.846 4.949 70.931 1.00 37.31 99 GLU B CA 1
ATOM 2038 C C . GLU B 1 99 ? 38.461 4.934 72.335 1.00 37.87 99 GLU B C 1
ATOM 2039 O O . GLU B 1 99 ? 39.261 4.038 72.664 1.00 38.60 99 GLU B O 1
ATOM 2045 N N . ASP B 1 100 ? 38.062 5.915 73.157 1.00 38.86 100 ASP B N 1
ATOM 2046 C CA . ASP B 1 100 ? 38.542 6.030 74.553 1.00 39.53 100 ASP B CA 1
ATOM 2047 C C . ASP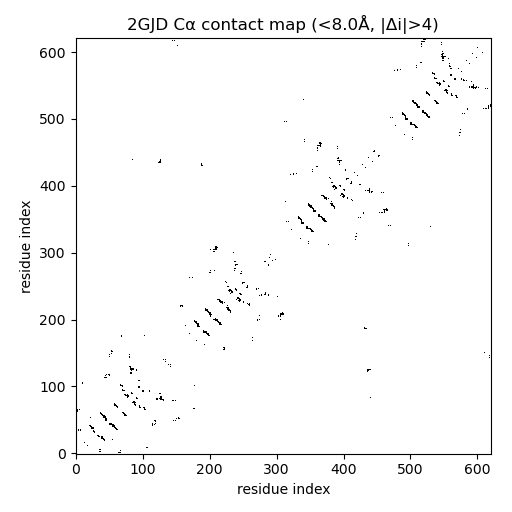 B 1 100 ? 37.762 5.143 75.502 1.00 39.23 100 ASP B C 1
ATOM 2048 O O . ASP B 1 100 ? 38.023 5.158 76.715 1.00 40.51 100 ASP B O 1
ATOM 2053 N N . GLN B 1 101 ? 36.783 4.414 74.971 1.00 37.83 101 GLN B N 1
ATOM 2054 C CA . GLN B 1 101 ? 35.977 3.488 75.749 1.00 36.64 101 GLN B CA 1
ATOM 2055 C C . GLN B 1 101 ? 35.946 2.101 75.094 1.00 35.56 101 GLN B C 1
ATOM 2056 O O . GLN B 1 101 ? 36.942 1.376 75.147 1.00 36.02 101 GLN B O 1
ATOM 2062 N N . ASP B 1 102 ? 34.833 1.740 74.458 1.00 33.19 102 ASP B N 1
ATOM 2063 C CA . ASP B 1 102 ? 34.608 0.350 74.028 1.00 31.98 102 ASP B CA 1
ATOM 2064 C C . ASP B 1 102 ? 34.765 0.023 72.531 1.00 29.67 102 ASP B C 1
ATOM 2065 O O . ASP B 1 102 ? 34.495 -1.111 72.122 1.00 28.27 102 ASP B O 1
ATOM 2070 N N . TRP B 1 103 ? 35.200 0.996 71.723 1.00 28.46 103 TRP B N 1
ATOM 2071 C CA . TRP B 1 103 ? 35.515 0.672 70.323 1.00 27.09 103 TRP B CA 1
ATOM 2072 C C . TRP B 1 103 ? 36.626 -0.382 70.225 1.00 27.47 103 TRP B C 1
ATOM 2073 O O . TRP B 1 103 ? 37.665 -0.245 70.881 1.00 26.77 103 TRP B O 1
ATOM 2084 N N . ARG B 1 104 ? 36.388 -1.417 69.407 1.00 27.32 104 ARG B N 1
ATOM 2085 C CA . ARG B 1 104 ? 37.435 -2.370 68.973 1.00 26.95 104 ARG B CA 1
ATOM 2086 C C . ARG B 1 104 ? 37.337 -2.584 67.476 1.00 25.36 104 ARG B C 1
ATOM 2087 O O . ARG B 1 104 ? 36.211 -2.687 66.957 1.00 25.06 104 ARG B O 1
ATOM 2095 N N . PRO B 1 105 ? 38.488 -2.687 66.769 1.00 25.66 105 PRO B N 1
ATOM 2096 C CA . PRO B 1 105 ? 38.449 -2.867 65.291 1.00 25.62 105 PRO B CA 1
ATOM 2097 C C . PRO B 1 105 ? 37.518 -3.947 64.759 1.00 25.81 105 PRO B C 1
ATOM 2098 O O . PRO B 1 105 ? 36.925 -3.771 63.687 1.00 25.57 105 PRO B O 1
ATOM 2102 N N . ALA B 1 106 ? 37.374 -5.054 65.488 1.00 25.57 106 ALA B N 1
ATOM 2103 C CA . ALA B 1 106 ? 36.511 -6.158 65.032 1.00 25.93 106 ALA B CA 1
ATOM 2104 C C . ALA B 1 106 ? 34.996 -5.874 65.065 1.00 25.22 106 ALA B C 1
ATOM 2105 O O . ALA B 1 106 ? 34.204 -6.625 64.476 1.00 25.85 106 ALA B O 1
ATOM 2107 N N . ILE B 1 107 ? 34.589 -4.785 65.713 1.00 25.28 107 ILE B N 1
ATOM 2108 C CA . ILE B 1 107 ? 33.146 -4.479 65.827 1.00 24.36 107 ILE B CA 1
ATOM 2109 C C . ILE B 1 107 ? 32.558 -4.271 64.444 1.00 23.82 107 ILE B C 1
ATOM 2110 O O . ILE B 1 107 ? 33.130 -3.555 63.649 1.00 23.58 107 ILE B O 1
ATOM 2115 N N . THR B 1 108 ? 31.426 -4.905 64.166 1.00 24.17 108 THR B N 1
ATOM 2116 C CA . THR B 1 108 ? 30.836 -4.861 62.821 1.00 24.44 108 THR B CA 1
ATOM 2117 C C . THR B 1 108 ? 29.659 -3.898 62.786 1.00 23.40 108 THR B C 1
ATOM 2118 O O . THR B 1 108 ? 29.134 -3.525 63.830 1.00 23.66 108 THR B O 1
ATOM 2122 N N . LEU B 1 109 ? 29.211 -3.551 61.587 1.00 22.98 109 LEU B N 1
ATOM 2123 C CA . LEU B 1 109 ? 28.018 -2.679 61.456 1.00 22.76 109 LEU B CA 1
ATOM 2124 C C . LEU B 1 109 ? 26.771 -3.186 62.185 1.00 22.40 109 LEU B C 1
ATOM 2125 O O . LEU B 1 109 ? 26.086 -2.415 62.864 1.00 22.28 109 LEU B O 1
ATOM 2130 N N . LYS B 1 110 ? 26.444 -4.479 62.057 1.00 21.95 110 LYS B N 1
ATOM 2131 C CA . LYS B 1 110 ? 25.328 -5.027 62.809 1.00 21.82 110 LYS B CA 1
ATOM 2132 C C . LYS B 1 110 ? 25.426 -4.725 64.312 1.00 21.16 110 LYS B C 1
ATOM 2133 O O . LYS B 1 110 ? 24.443 -4.405 64.931 1.00 21.01 110 LYS B O 1
ATOM 2139 N N . GLN B 1 111 ? 26.611 -4.857 64.908 1.00 20.62 111 GLN B N 1
ATOM 2140 C CA . GLN B 1 111 ? 26.766 -4.597 66.338 1.00 21.08 111 GLN B CA 1
ATOM 2141 C C . GLN B 1 111 ? 26.557 -3.112 66.638 1.00 20.87 111 GLN B C 1
ATOM 2142 O O . GLN B 1 111 ? 25.954 -2.778 67.650 1.00 21.26 111 GLN B O 1
ATOM 2148 N N . ILE B 1 112 ? 27.052 -2.253 65.751 1.00 20.26 112 ILE B N 1
ATOM 2149 C CA . ILE B 1 112 ? 26.810 -0.784 65.909 1.00 19.53 112 ILE B CA 1
ATOM 2150 C C . ILE B 1 112 ? 25.333 -0.437 65.897 1.00 19.06 112 ILE B C 1
ATOM 2151 O O . ILE B 1 112 ? 24.855 0.244 66.814 1.00 19.58 112 ILE B O 1
ATOM 2156 N N . VAL B 1 113 ? 24.612 -0.887 64.872 1.00 18.57 113 VAL B N 1
ATOM 2157 C CA . VAL B 1 113 ? 23.207 -0.519 64.707 1.00 18.50 113 VAL B CA 1
ATOM 2158 C C . VAL B 1 113 ? 22.339 -1.114 65.809 1.00 18.88 113 VAL B C 1
ATOM 2159 O O . VAL B 1 113 ? 21.420 -0.480 66.266 1.00 18.21 113 VAL B O 1
ATOM 2163 N N . LEU B 1 114 ? 22.614 -2.349 66.242 1.00 19.21 114 LEU B N 1
ATOM 2164 C CA . LEU B 1 114 ? 21.890 -2.863 67.401 1.00 19.79 114 LEU B CA 1
ATOM 2165 C C . LEU B 1 114 ? 22.193 -2.102 68.706 1.00 19.59 114 LEU B C 1
ATOM 2166 O O . LEU B 1 114 ? 21.300 -1.933 69.544 1.00 20.72 114 LEU B O 1
ATOM 2171 N N . GLY B 1 115 ? 23.421 -1.643 68.868 1.00 19.41 115 GLY B N 1
ATOM 2172 C CA . GLY B 1 115 ? 23.824 -0.789 70.016 1.00 20.43 115 GLY B CA 1
ATOM 2173 C C . GLY B 1 115 ? 23.054 0.537 70.047 1.00 20.86 115 GLY B C 1
ATOM 2174 O O . GLY B 1 115 ? 22.600 1.000 71.119 1.00 20.22 115 GLY B O 1
ATOM 2175 N N . VAL B 1 116 ? 22.921 1.131 68.864 1.00 20.37 116 VAL B N 1
ATOM 2176 C CA . VAL B 1 116 ? 22.164 2.389 68.705 1.00 20.72 116 VAL B CA 1
ATOM 2177 C C . VAL B 1 116 ? 20.685 2.122 68.973 1.00 21.12 116 VAL B C 1
ATOM 2178 O O . VAL B 1 116 ? 20.017 2.867 69.724 1.00 21.20 116 VAL B O 1
ATOM 2182 N N . GLN B 1 117 ? 20.167 1.035 68.394 1.00 20.41 117 GLN B N 1
ATOM 2183 C CA . GLN B 1 117 ? 18.783 0.682 68.677 1.00 20.52 117 GLN B CA 1
ATOM 2184 C C . GLN B 1 117 ? 18.518 0.536 70.180 1.00 21.14 117 GLN B C 1
ATOM 2185 O O . GLN B 1 117 ? 17.510 1.014 70.684 1.00 21.16 117 GLN B O 1
ATOM 2191 N N . ASP B 1 118 ? 19.419 -0.143 70.891 1.00 22.88 118 ASP B N 1
ATOM 2192 C CA . ASP B 1 118 ? 19.245 -0.390 72.338 1.00 23.87 118 ASP B CA 1
ATOM 2193 C C . ASP B 1 118 ? 19.269 0.923 73.134 1.00 23.24 118 ASP B C 1
ATOM 2194 O O . ASP B 1 118 ? 18.501 1.106 74.069 1.00 22.84 118 ASP B O 1
ATOM 2199 N N . LEU B 1 119 ? 20.132 1.841 72.720 1.00 22.14 119 LEU B N 1
ATOM 2200 C CA . LEU B 1 119 ? 20.231 3.149 73.361 1.00 22.90 119 LEU B CA 1
ATOM 2201 C C . LEU B 1 119 ? 18.919 3.948 73.294 1.00 21.52 119 LEU B C 1
ATOM 2202 O O . LEU B 1 119 ? 18.649 4.734 74.191 1.00 22.78 119 LEU B O 1
ATOM 2207 N N . LEU B 1 120 ? 18.098 3.747 72.256 1.00 21.31 120 LEU B N 1
ATOM 2208 C CA . LEU B 1 120 ? 16.917 4.610 72.052 1.00 20.66 120 LEU B CA 1
ATOM 2209 C C . LEU B 1 120 ? 16.018 4.602 73.281 1.00 21.72 120 LEU B C 1
ATOM 2210 O O . LEU B 1 120 ? 15.736 5.645 73.869 1.00 20.82 120 LEU B O 1
ATOM 2215 N N . ASP B 1 121 ? 15.581 3.407 73.677 1.00 21.64 121 ASP B N 1
ATOM 2216 C CA . ASP B 1 121 ? 14.620 3.335 74.781 1.00 24.32 121 ASP B CA 1
ATOM 2217 C C . ASP B 1 121 ? 15.336 3.242 76.117 1.00 25.63 121 ASP B C 1
ATOM 2218 O O . ASP B 1 121 ? 14.695 3.196 77.174 1.00 26.22 121 ASP B O 1
ATOM 2223 N N . SER B 1 122 ? 16.665 3.237 76.092 1.00 26.02 122 SER B N 1
ATOM 2224 C CA . SER B 1 122 ? 17.431 3.095 77.339 1.00 27.97 122 SER B CA 1
ATOM 2225 C C . SER B 1 122 ? 18.581 4.114 77.450 1.00 28.27 122 SER B C 1
ATOM 2226 O O . SER B 1 122 ? 19.750 3.747 77.336 1.00 28.13 122 SER B O 1
ATOM 2229 N N . PRO B 1 123 ? 18.250 5.401 77.662 1.00 29.11 123 PRO B N 1
ATOM 2230 C CA . PRO B 1 123 ? 19.291 6.437 77.695 1.00 30.68 123 PRO B CA 1
ATOM 2231 C C . PRO B 1 123 ? 20.309 6.245 78.816 1.00 32.30 123 PRO B C 1
ATOM 2232 O O . PRO B 1 123 ? 19.955 5.777 79.897 1.00 32.37 123 PRO B O 1
ATOM 2236 N N . ASN B 1 124 ? 21.550 6.635 78.537 1.00 34.37 124 ASN B N 1
ATOM 2237 C CA . ASN B 1 124 ? 22.662 6.573 79.502 1.00 36.39 124 ASN B CA 1
ATOM 2238 C C . ASN B 1 124 ? 22.816 7.890 80.249 1.00 37.84 124 ASN B C 1
ATOM 2239 O O . ASN B 1 124 ? 23.097 8.920 79.632 1.00 37.67 124 ASN B O 1
ATOM 2244 N N . PRO B 1 125 ? 22.633 7.880 81.586 1.00 39.30 125 PRO B N 1
ATOM 2245 C CA . PRO B 1 125 ? 22.770 9.156 82.302 1.00 40.23 125 PRO B CA 1
ATOM 2246 C C . PRO B 1 125 ? 24.177 9.759 82.207 1.00 41.15 125 PRO B C 1
ATOM 2247 O O . PRO B 1 125 ? 24.338 10.985 82.268 1.00 41.10 125 PRO B O 1
ATOM 2251 N N . ASN B 1 126 ? 25.189 8.919 82.021 1.00 41.62 126 ASN B N 1
ATOM 2252 C CA . ASN B 1 126 ? 26.554 9.423 81.894 1.00 42.52 126 ASN B CA 1
ATOM 2253 C C . ASN B 1 126 ? 26.893 10.171 80.601 1.00 42.18 126 ASN B C 1
ATOM 2254 O O . ASN B 1 126 ? 27.987 10.698 80.484 1.00 43.00 126 ASN B O 1
ATOM 2259 N N . SER B 1 127 ? 25.972 10.230 79.640 1.00 41.92 127 SER B N 1
ATOM 2260 C CA . SER B 1 127 ? 26.179 11.054 78.430 1.00 41.20 127 SER B CA 1
ATOM 2261 C C . SER B 1 127 ? 25.021 11.993 78.160 1.00 40.66 127 SER B C 1
ATOM 2262 O O . SER B 1 127 ? 24.341 11.852 77.132 1.00 41.31 127 SER B O 1
ATOM 2265 N N . PRO B 1 128 ? 24.786 12.963 79.060 1.00 39.87 128 PRO B N 1
ATOM 2266 C CA . PRO B 1 128 ? 23.747 13.926 78.742 1.00 38.49 128 PRO B CA 1
ATOM 2267 C C . PRO B 1 128 ? 24.242 14.903 77.666 1.00 36.99 128 PRO B C 1
ATOM 2268 O O . PRO B 1 128 ? 24.762 15.991 77.964 1.00 37.63 128 PRO B O 1
ATOM 2272 N N . ALA B 1 129 ? 24.028 14.521 76.412 1.00 32.91 129 ALA B N 1
ATOM 2273 C CA . ALA B 1 129 ? 24.503 15.297 75.282 1.00 30.57 129 ALA B CA 1
ATOM 2274 C C . ALA B 1 129 ? 23.526 16.393 74.866 1.00 28.87 129 ALA B C 1
ATOM 2275 O O . ALA B 1 129 ? 23.883 17.294 74.100 1.00 27.52 129 ALA B O 1
ATOM 2277 N N . GLN B 1 130 ? 22.280 16.304 75.336 1.00 26.81 130 GLN B N 1
ATOM 2278 C CA . GLN B 1 130 ? 21.191 17.166 74.868 1.00 25.61 130 GLN B CA 1
ATOM 2279 C C . GLN B 1 130 ? 20.421 17.697 76.098 1.00 25.99 130 GLN B C 1
ATOM 2280 O O . GLN B 1 130 ? 19.760 16.922 76.802 1.00 25.75 130 GLN B O 1
ATOM 2286 N N . GLU B 1 131 ? 20.514 19.001 76.355 1.00 24.30 131 GLU B N 1
ATOM 2287 C CA . GLU B 1 131 ? 19.883 19.587 77.540 1.00 24.70 131 GLU B CA 1
ATOM 2288 C C . GLU B 1 131 ? 18.358 19.350 77.650 1.00 24.02 131 GLU B C 1
ATOM 2289 O O . GLU B 1 131 ? 17.915 18.799 78.673 1.00 23.55 131 GLU B O 1
ATOM 2295 N N . PRO B 1 132 ? 17.567 19.752 76.628 1.00 25.18 132 PRO B N 1
ATOM 2296 C CA . PRO B 1 132 ? 16.102 19.630 76.731 1.00 26.16 132 PRO B CA 1
ATOM 2297 C C . PRO B 1 132 ? 15.621 18.176 76.878 1.00 25.89 132 PRO B C 1
ATOM 2298 O O . PRO B 1 132 ? 14.766 17.872 77.732 1.00 25.03 132 PRO B O 1
ATOM 2302 N N . ALA B 1 133 ? 16.159 17.296 76.050 1.00 25.49 133 ALA B N 1
ATOM 2303 C CA . ALA B 1 133 ? 15.809 15.864 76.172 1.00 25.55 133 ALA B CA 1
ATOM 2304 C C . ALA B 1 133 ? 16.179 15.313 77.555 1.00 26.66 133 ALA B C 1
ATOM 2305 O O . ALA B 1 133 ? 15.350 14.675 78.218 1.00 26.24 133 ALA B O 1
ATOM 2307 N N . TRP B 1 134 ? 17.396 15.586 78.020 1.00 28.50 134 TRP B N 1
ATOM 2308 C CA . TRP B 1 134 ? 17.826 15.061 79.323 1.00 31.12 134 TRP B CA 1
ATOM 2309 C C . TRP B 1 134 ? 16.978 15.626 80.465 1.00 30.95 134 TRP B C 1
ATOM 2310 O O . TRP B 1 134 ? 16.580 14.886 81.351 1.00 31.79 134 TRP B O 1
ATOM 2321 N N . ARG B 1 135 ? 16.703 16.925 80.434 1.00 30.70 135 ARG B N 1
ATOM 2322 C CA . ARG B 1 135 ? 15.847 17.575 81.430 1.00 31.73 135 ARG B CA 1
ATOM 2323 C C . ARG B 1 135 ? 14.438 16.965 81.484 1.00 31.38 135 ARG B C 1
ATOM 2324 O O . ARG B 1 135 ? 13.955 16.631 82.578 1.00 31.21 135 ARG B O 1
ATOM 2332 N N . SER B 1 136 ? 13.794 16.802 80.321 1.00 29.85 136 SER B N 1
ATOM 2333 C CA . SER B 1 136 ? 12.464 16.191 80.277 1.00 30.10 136 SER B CA 1
ATOM 2334 C C . SER B 1 136 ? 12.510 14.731 80.733 1.00 30.17 136 SER B C 1
ATOM 2335 O O . SER B 1 136 ? 11.672 14.316 81.521 1.00 30.41 136 SER B O 1
ATOM 2338 N N . PHE B 1 137 ? 13.475 13.962 80.227 1.00 30.22 137 PHE B N 1
ATOM 2339 C CA . PHE B 1 137 ? 13.666 12.595 80.669 1.00 31.79 137 PHE B CA 1
ATOM 2340 C C . PHE B 1 137 ? 13.736 12.492 82.194 1.00 33.15 137 PHE B C 1
ATOM 2341 O O . PHE B 1 137 ? 13.127 11.616 82.819 1.00 33.50 137 PHE B O 1
ATOM 2349 N N . SER B 1 138 ? 14.473 13.412 82.788 1.00 34.03 138 SER B N 1
ATOM 2350 C CA . SER B 1 138 ? 14.806 13.322 84.191 1.00 35.18 138 SER B CA 1
ATOM 2351 C C . SER B 1 138 ? 13.791 14.034 85.097 1.00 35.43 138 SER B C 1
ATOM 2352 O O . SER B 1 138 ? 13.719 13.720 86.286 1.00 35.85 138 SER B O 1
ATOM 2355 N N . ARG B 1 139 ? 13.004 14.971 84.559 1.00 35.14 139 ARG B N 1
ATOM 2356 C CA . ARG B 1 139 ? 12.130 15.817 85.394 1.00 35.26 139 ARG B CA 1
ATOM 2357 C C . ARG B 1 139 ? 10.674 15.832 84.964 1.00 34.50 139 ARG B C 1
ATOM 2358 O O . ARG B 1 139 ? 9.790 16.209 85.742 1.00 35.92 139 ARG B O 1
ATOM 2366 N N . ASN B 1 140 ? 10.407 15.469 83.715 1.00 33.78 140 ASN B N 1
ATOM 2367 C CA . ASN B 1 140 ? 9.052 15.473 83.211 1.00 32.57 140 ASN B CA 1
ATOM 2368 C C . ASN B 1 140 ? 8.881 14.358 82.205 1.00 32.27 140 ASN B C 1
ATOM 2369 O O . ASN B 1 140 ? 8.767 14.594 81.013 1.00 31.88 140 ASN B O 1
ATOM 2374 N N . LYS B 1 141 ? 8.830 13.131 82.706 1.00 32.28 141 LYS B N 1
ATOM 2375 C CA . LYS B 1 141 ? 8.781 11.955 81.845 1.00 32.05 141 LYS B CA 1
ATOM 2376 C C . LYS B 1 141 ? 7.581 11.929 80.891 1.00 31.26 141 LYS B C 1
ATOM 2377 O O . LYS B 1 141 ? 7.702 11.455 79.773 1.00 31.03 141 LYS B O 1
ATOM 2383 N N . ALA B 1 142 ? 6.429 12.438 81.328 1.00 30.49 142 ALA B N 1
ATOM 2384 C CA . ALA B 1 142 ? 5.235 12.499 80.489 1.00 29.58 142 ALA B CA 1
ATOM 2385 C C . ALA B 1 142 ? 5.465 13.315 79.204 1.00 29.38 142 ALA B C 1
ATOM 2386 O O . ALA B 1 142 ? 5.052 12.918 78.109 1.00 28.82 142 ALA B O 1
ATOM 2388 N N . GLU B 1 143 ? 6.103 14.469 79.384 1.00 28.57 143 GLU B N 1
ATOM 2389 C CA . GLU B 1 143 ? 6.505 15.379 78.312 1.00 28.22 143 GLU B CA 1
ATOM 2390 C C . GLU B 1 143 ? 7.506 14.697 77.369 1.00 26.42 143 GLU B C 1
ATOM 2391 O O . GLU B 1 143 ? 7.371 14.784 76.153 1.00 27.13 143 GLU B O 1
ATOM 2397 N N . TYR B 1 144 ? 8.469 14.010 77.958 1.00 24.73 144 TYR B N 1
ATOM 2398 C CA . TYR B 1 144 ? 9.481 13.267 77.206 1.00 24.40 144 TYR B CA 1
ATOM 2399 C C . TYR B 1 144 ? 8.829 12.191 76.331 1.00 24.06 144 TYR B C 1
ATOM 2400 O O . TYR B 1 144 ? 9.094 12.095 75.137 1.00 23.96 144 TYR B O 1
ATOM 2409 N N . ASP B 1 145 ? 7.926 11.407 76.920 1.00 24.88 145 ASP B N 1
ATOM 2410 C CA . ASP B 1 145 ? 7.260 10.338 76.171 1.00 24.57 145 ASP B CA 1
ATOM 2411 C C . ASP B 1 145 ? 6.437 10.874 75.019 1.00 24.85 145 ASP B C 1
ATOM 2412 O O . ASP B 1 145 ? 6.431 10.299 73.949 1.00 24.15 145 ASP B O 1
ATOM 2417 N N . LYS B 1 146 ? 5.760 12.004 75.225 1.00 23.97 146 LYS B N 1
ATOM 2418 C CA . LYS B 1 146 ? 4.940 12.611 74.182 1.00 24.91 146 LYS B CA 1
ATOM 2419 C C . LYS B 1 146 ? 5.805 12.998 72.997 1.00 23.32 146 LYS B C 1
ATOM 2420 O O . LYS B 1 146 ? 5.414 12.776 71.857 1.00 23.16 146 LYS B O 1
ATOM 2426 N N . LYS B 1 147 ? 6.981 13.560 73.282 1.00 23.40 147 LYS B N 1
ATOM 2427 C CA . LYS B 1 147 ? 7.943 13.961 72.234 1.00 22.09 147 LYS B CA 1
ATOM 2428 C C . LYS B 1 147 ? 8.446 12.733 71.461 1.00 20.24 147 LYS B C 1
ATOM 2429 O O . LYS B 1 147 ? 8.507 12.754 70.235 1.00 20.39 147 LYS B O 1
ATOM 2435 N N . VAL B 1 148 ? 8.766 11.674 72.183 1.00 20.34 148 VAL B N 1
ATOM 2436 C CA . VAL B 1 148 ? 9.256 10.386 71.598 1.00 19.48 148 VAL B CA 1
ATOM 2437 C C . VAL B 1 148 ? 8.198 9.778 70.662 1.00 19.05 148 VAL B C 1
ATOM 2438 O O . VAL B 1 148 ? 8.465 9.434 69.500 1.00 18.03 148 VAL B O 1
ATOM 2442 N N . LEU B 1 149 ? 6.959 9.686 71.152 1.00 19.58 149 LEU B N 1
ATOM 2443 C CA . LEU B 1 149 ? 5.840 9.238 70.326 1.00 19.02 149 LEU B CA 1
ATOM 2444 C C . LEU B 1 149 ? 5.617 10.058 69.065 1.00 18.37 149 LEU B C 1
ATOM 2445 O O . LEU B 1 149 ? 5.354 9.521 67.999 1.00 18.40 149 LEU B O 1
ATOM 2450 N N . LEU B 1 150 ? 5.696 11.397 69.170 1.00 17.36 150 LEU B N 1
ATOM 2451 C CA . LEU B 1 150 ? 5.561 12.202 67.975 1.00 18.22 150 LEU B CA 1
ATOM 2452 C C . LEU B 1 150 ? 6.754 12.106 67.024 1.00 17.17 150 LEU B C 1
ATOM 2453 O O . LEU B 1 150 ? 6.592 12.229 65.828 1.00 19.18 150 LEU B O 1
ATOM 2458 N N . GLN B 1 151 ? 7.939 11.921 67.577 1.00 18.90 151 GLN B N 1
ATOM 2459 C CA . GLN B 1 151 ? 9.129 11.754 66.765 1.00 18.29 151 GLN B CA 1
ATOM 2460 C C . GLN B 1 151 ? 9.059 10.413 66.025 1.00 18.42 151 GLN B C 1
ATOM 2461 O O . GLN B 1 151 ? 9.537 10.301 64.919 1.00 16.60 151 GLN B O 1
ATOM 2467 N N . ALA B 1 152 ? 8.418 9.417 66.637 1.00 19.52 152 ALA B N 1
ATOM 2468 C CA . ALA B 1 152 ? 8.175 8.130 65.933 1.00 20.09 152 ALA B CA 1
ATOM 2469 C C . ALA B 1 152 ? 7.285 8.331 64.732 1.00 20.89 152 ALA B C 1
ATOM 2470 O O . ALA B 1 152 ? 7.519 7.736 63.672 1.00 21.81 152 ALA B O 1
ATOM 2472 N N . LYS B 1 153 ? 6.246 9.158 64.877 1.00 20.59 153 LYS B N 1
ATOM 2473 C CA . LYS B 1 153 ? 5.415 9.566 63.743 1.00 22.50 153 LYS B CA 1
ATOM 2474 C C . LYS B 1 153 ? 6.197 10.321 62.680 1.00 20.78 153 LYS B C 1
ATOM 2475 O O . LYS B 1 153 ? 6.025 10.083 61.464 1.00 22.22 153 LYS B O 1
ATOM 2481 N N . GLN B 1 154 ? 7.058 11.223 63.139 1.00 21.48 154 GLN B N 1
ATOM 2482 C CA . GLN B 1 154 ? 7.919 12.016 62.256 1.00 21.33 154 GLN B CA 1
ATOM 2483 C C . GLN B 1 154 ? 8.708 11.132 61.308 1.00 22.40 154 GLN B C 1
ATOM 2484 O O . GLN B 1 154 ? 8.805 11.409 60.122 1.00 22.97 154 GLN B O 1
ATOM 2490 N N . TYR B 1 155 ? 9.234 10.044 61.854 1.00 23.19 155 TYR B N 1
ATOM 2491 C CA . TYR B 1 155 ? 10.085 9.144 61.108 1.00 24.27 155 TYR B CA 1
ATOM 2492 C C . TYR B 1 155 ? 9.334 7.862 60.815 1.00 27.31 155 TYR B C 1
ATOM 2493 O O . TYR B 1 155 ? 9.947 6.799 60.671 1.00 28.09 155 TYR B O 1
ATOM 2502 N N . SER B 1 156 ? 8.012 7.969 60.698 1.00 29.37 156 SER B N 1
ATOM 2503 C CA . SER B 1 156 ? 7.158 6.791 60.680 1.00 33.16 156 SER B CA 1
ATOM 2504 C C . SER B 1 156 ? 7.784 5.831 59.692 1.00 34.79 156 SER B C 1
ATOM 2505 O O . SER B 1 156 ? 8.226 6.265 58.615 1.00 36.17 156 SER B O 1
ATOM 2508 N N . LYS B 1 157 ? 7.888 4.551 60.083 1.00 36.86 157 LYS B N 1
ATOM 2509 C CA . LYS B 1 157 ? 8.343 3.483 59.180 1.00 37.31 157 LYS B CA 1
ATOM 2510 C C . LYS B 1 157 ? 7.581 3.463 57.842 1.00 37.85 157 LYS B C 1
ATOM 2511 O O . LYS B 1 157 ? 6.463 3.993 57.742 1.00 38.30 157 LYS B O 1
ATOM 2517 N N . SER C 1 3 ? 26.124 23.838 3.285 1.00 40.55 3 SER C N 1
ATOM 2518 C CA . SER C 1 3 ? 25.528 23.278 4.520 1.00 39.21 3 SER C CA 1
ATOM 2519 C C . SER C 1 3 ? 26.574 23.266 5.628 1.00 39.04 3 SER C C 1
ATOM 2520 O O . SER C 1 3 ? 27.686 22.756 5.441 1.00 39.49 3 SER C O 1
ATOM 2523 N N . LEU C 1 4 ? 26.219 23.834 6.779 1.00 37.76 4 LEU C N 1
ATOM 2524 C CA . LEU C 1 4 ? 27.117 23.857 7.936 1.00 37.02 4 LEU C CA 1
ATOM 2525 C C . LEU C 1 4 ? 27.362 22.423 8.443 1.00 35.10 4 LEU C C 1
ATOM 2526 O O . LEU C 1 4 ? 28.488 22.029 8.731 1.00 34.18 4 LEU C O 1
ATOM 2531 N N . CYS C 1 5 ? 26.288 21.653 8.525 1.00 33.15 5 CYS C N 1
ATOM 2532 C CA . CYS C 1 5 ? 26.369 20.240 8.919 1.00 31.51 5 CYS C CA 1
ATOM 2533 C C . CYS C 1 5 ? 27.477 19.447 8.179 1.00 30.75 5 CYS C C 1
ATOM 2534 O O . CYS C 1 5 ? 28.348 18.837 8.807 0.51 29.32 5 CYS C O 1
ATOM 2537 N N . LEU C 1 6 ? 27.429 19.479 6.850 1.00 30.08 6 LEU C N 1
ATOM 2538 C CA . LEU C 1 6 ? 28.374 18.729 6.019 1.00 29.90 6 LEU C CA 1
ATOM 2539 C C . LEU C 1 6 ? 29.795 19.296 6.042 1.00 30.58 6 LEU C C 1
ATOM 2540 O O . LEU C 1 6 ? 30.759 18.533 5.981 1.00 29.64 6 LEU C O 1
ATOM 2545 N N . GLN C 1 7 ? 29.916 20.620 6.164 1.00 30.93 7 GLN C N 1
ATOM 2546 C CA . GLN C 1 7 ? 31.228 21.254 6.310 1.00 31.75 7 GLN C CA 1
ATOM 2547 C C . GLN C 1 7 ? 31.879 20.779 7.617 1.00 31.28 7 GLN C C 1
ATOM 2548 O O . GLN C 1 7 ? 33.043 20.376 7.609 1.00 31.64 7 GLN C O 1
ATOM 2554 N N . ARG C 1 8 ? 31.117 20.816 8.717 1.00 30.07 8 ARG C N 1
ATOM 2555 C CA . ARG C 1 8 ? 31.583 20.337 10.023 1.00 30.19 8 ARG C CA 1
ATOM 2556 C C . ARG C 1 8 ? 31.963 18.854 9.980 1.00 30.21 8 ARG C C 1
ATOM 2557 O O . ARG C 1 8 ? 32.960 18.459 10.594 1.00 30.93 8 ARG C O 1
ATOM 2565 N N . LEU C 1 9 ? 31.164 18.047 9.284 1.00 30.40 9 LEU C N 1
ATOM 2566 C CA . LEU C 1 9 ? 31.438 16.600 9.202 1.00 31.13 9 LEU C CA 1
ATOM 2567 C C . LEU C 1 9 ? 32.720 16.296 8.435 1.00 32.32 9 LEU C C 1
ATOM 2568 O O . LEU C 1 9 ? 33.514 15.446 8.866 1.00 32.33 9 LEU C O 1
ATOM 2573 N N . GLN C 1 10 ? 32.923 16.999 7.316 1.00 33.49 10 GLN C N 1
ATOM 2574 C CA . GLN C 1 10 ? 34.235 17.020 6.635 1.00 34.38 10 GLN C CA 1
ATOM 2575 C C . GLN C 1 10 ? 35.384 17.376 7.593 1.00 35.26 10 GLN C C 1
ATOM 2576 O O . GLN C 1 10 ? 36.398 16.681 7.623 1.00 36.29 10 GLN C O 1
ATOM 2582 N N . GLU C 1 11 ? 35.230 18.442 8.379 1.00 35.64 11 GLU C N 1
ATOM 2583 C CA . GLU C 1 11 ? 36.222 18.799 9.400 1.00 36.55 11 GLU C CA 1
ATOM 2584 C C . GLU C 1 11 ? 36.431 17.707 10.465 1.00 36.15 11 GLU C C 1
ATOM 2585 O O . GLU C 1 11 ? 37.559 17.470 10.913 1.00 35.97 11 GLU C O 1
ATOM 2591 N N . GLU C 1 12 ? 35.345 17.052 10.885 1.00 35.20 12 GLU C N 1
ATOM 2592 C CA . GLU C 1 12 ? 35.449 16.002 11.894 1.00 34.47 12 GLU C CA 1
ATOM 2593 C C . GLU C 1 12 ? 36.198 14.803 11.319 1.00 34.97 12 GLU C C 1
ATOM 2594 O O . GLU C 1 12 ? 36.954 14.133 12.032 1.00 34.87 12 GLU C O 1
ATOM 2600 N N . ARG C 1 13 ? 35.962 14.543 10.037 1.00 35.34 13 ARG C N 1
ATOM 2601 C CA . ARG C 1 13 ? 36.552 13.426 9.315 1.00 37.64 13 ARG C CA 1
ATOM 2602 C C . ARG C 1 13 ? 38.057 13.612 9.118 1.00 38.95 13 ARG C C 1
ATOM 2603 O O . ARG C 1 13 ? 38.853 12.768 9.549 1.00 39.01 13 ARG C O 1
ATOM 2611 N N . LYS C 1 14 ? 38.434 14.727 8.480 1.00 39.87 14 LYS C N 1
ATOM 2612 C CA . LYS C 1 14 ? 39.844 15.052 8.237 1.00 40.88 14 LYS C CA 1
ATOM 2613 C C . LYS C 1 14 ? 40.577 15.149 9.571 1.00 40.80 14 LYS C C 1
ATOM 2614 O O . LYS C 1 14 ? 41.749 14.784 9.669 1.00 41.80 14 LYS C O 1
ATOM 2620 N N . LYS C 1 15 ? 39.874 15.613 10.597 1.00 41.16 15 LYS C N 1
ATOM 2621 C CA . LYS C 1 15 ? 40.441 15.759 11.939 1.00 41.17 15 LYS C CA 1
ATOM 2622 C C . LYS C 1 15 ? 40.658 14.397 12.635 1.00 41.32 15 LYS C C 1
ATOM 2623 O O . LYS C 1 15 ? 41.774 14.091 13.080 1.00 41.60 15 LYS C O 1
ATOM 2629 N N . TRP C 1 16 ? 39.595 13.594 12.739 1.00 40.53 16 TRP C N 1
ATOM 2630 C CA . TRP C 1 16 ? 39.684 12.243 13.319 1.00 39.67 16 TRP C CA 1
ATOM 2631 C C . TRP C 1 16 ? 40.859 11.461 12.700 1.00 41.05 16 TRP C C 1
ATOM 2632 O O . TRP C 1 16 ? 41.573 10.733 13.399 1.00 41.23 16 TRP C O 1
ATOM 2643 N N . ARG C 1 17 ? 41.041 11.632 11.392 1.00 42.97 17 ARG C N 1
ATOM 2644 C CA . ARG C 1 17 ? 42.051 10.903 10.616 1.00 44.71 17 ARG C CA 1
ATOM 2645 C C . ARG C 1 17 ? 43.471 11.348 10.925 1.00 46.54 17 ARG C C 1
ATOM 2646 O O . ARG C 1 17 ? 44.414 10.827 10.340 1.00 47.32 17 ARG C O 1
ATOM 2654 N N . LYS C 1 18 ? 43.626 12.284 11.864 1.00 48.51 18 LYS C N 1
ATOM 2655 C CA . LYS C 1 18 ? 44.958 12.663 12.348 1.00 49.81 18 LYS C CA 1
ATOM 2656 C C . LYS C 1 18 ? 45.219 12.469 13.846 1.00 50.35 18 LYS C C 1
ATOM 2657 O O . LYS C 1 18 ? 46.339 12.102 14.215 1.00 51.08 18 LYS C O 1
ATOM 2663 N N . ASP C 1 19 ? 44.230 12.722 14.706 1.00 50.42 19 ASP C N 1
ATOM 2664 C CA . ASP C 1 19 ? 44.483 12.766 16.171 1.00 50.09 19 ASP C CA 1
ATOM 2665 C C . ASP C 1 19 ? 43.558 11.899 17.084 1.00 48.99 19 ASP C C 1
ATOM 2666 O O . ASP C 1 19 ? 43.288 12.252 18.256 1.00 48.84 19 ASP C O 1
ATOM 2671 N N . HIS C 1 20 ? 43.118 10.743 16.585 1.00 46.87 20 HIS C N 1
ATOM 2672 C CA . HIS C 1 20 ? 42.109 9.969 17.320 1.00 44.80 20 HIS C CA 1
ATOM 2673 C C . HIS C 1 20 ? 42.622 9.011 18.410 1.00 43.42 20 HIS C C 1
ATOM 2674 O O . HIS C 1 20 ? 43.753 8.500 18.312 1.00 43.31 20 HIS C O 1
ATOM 2681 N N . PRO C 1 21 ? 41.791 8.761 19.449 1.00 41.63 21 PRO C N 1
ATOM 2682 C CA . PRO C 1 21 ? 42.196 7.909 20.574 1.00 40.05 21 PRO C CA 1
ATOM 2683 C C . PRO C 1 21 ? 42.703 6.565 20.082 1.00 38.44 21 PRO C C 1
ATOM 2684 O O . PRO C 1 21 ? 42.220 6.047 19.071 1.00 38.30 21 PRO C O 1
ATOM 2688 N N . PHE C 1 22 ? 43.699 6.017 20.768 1.00 36.61 22 PHE C N 1
ATOM 2689 C CA . PHE C 1 22 ? 44.312 4.799 20.291 1.00 34.73 22 PHE C CA 1
ATOM 2690 C C . PHE C 1 22 ? 43.367 3.614 20.463 1.00 33.14 22 PHE C C 1
ATOM 2691 O O . PHE C 1 22 ? 42.812 3.443 21.544 1.00 33.42 22 PHE C O 1
ATOM 2699 N N . GLY C 1 23 ? 43.204 2.802 19.413 1.00 30.92 23 GLY C N 1
ATOM 2700 C CA . GLY C 1 23 ? 42.373 1.595 19.481 1.00 29.49 23 GLY C CA 1
ATOM 2701 C C . GLY C 1 23 ? 40.933 1.790 19.013 1.00 27.85 23 GLY C C 1
ATOM 2702 O O . GLY C 1 23 ? 40.169 0.846 18.874 1.00 27.02 23 GLY C O 1
ATOM 2703 N N . PHE C 1 24 ? 40.569 3.043 18.766 1.00 27.11 24 PHE C N 1
ATOM 2704 C CA . PHE C 1 24 ? 39.219 3.385 18.297 1.00 26.05 24 PHE C CA 1
ATOM 2705 C C . PHE C 1 24 ? 39.280 3.495 16.779 1.00 25.26 24 PHE C C 1
ATOM 2706 O O . PHE C 1 24 ? 40.364 3.720 16.224 1.00 26.37 24 PHE C O 1
ATOM 2714 N N . TYR C 1 25 ? 38.147 3.344 16.083 1.00 24.55 25 TYR C N 1
ATOM 2715 C CA . TYR C 1 25 ? 38.074 3.676 14.673 1.00 23.67 25 TYR C CA 1
ATOM 2716 C C . TYR C 1 25 ? 36.740 4.375 14.413 1.00 24.72 25 TYR C C 1
ATOM 2717 O O . TYR C 1 25 ? 35.790 4.226 15.195 1.00 22.40 25 TYR C O 1
ATOM 2726 N N . ALA C 1 26 ? 36.687 5.140 13.331 1.00 24.13 26 ALA C N 1
ATOM 2727 C CA . ALA C 1 26 ? 35.429 5.796 12.886 1.00 24.48 26 ALA C CA 1
ATOM 2728 C C . ALA C 1 26 ? 35.553 6.230 11.455 1.00 25.31 26 ALA C C 1
ATOM 2729 O O . ALA C 1 26 ? 36.594 6.758 11.064 1.00 26.79 26 ALA C O 1
ATOM 2731 N N . LYS C 1 27 ? 34.500 6.026 10.666 1.00 25.26 27 LYS C N 1
ATOM 2732 C CA . LYS C 1 27 ? 34.503 6.306 9.239 1.00 28.00 27 LYS C CA 1
ATOM 2733 C C . LYS C 1 27 ? 33.058 6.454 8.775 1.00 26.79 27 LYS C C 1
ATOM 2734 O O . LYS C 1 27 ? 32.198 5.710 9.230 1.00 26.12 27 LYS C O 1
ATOM 2740 N N . PRO C 1 28 ? 32.776 7.431 7.879 1.00 26.72 28 PRO C N 1
ATOM 2741 C CA . PRO C 1 28 ? 31.483 7.464 7.175 1.00 25.92 28 PRO C CA 1
ATOM 2742 C C . PRO C 1 28 ? 31.251 6.149 6.443 1.00 26.32 28 PRO C C 1
ATOM 2743 O O . PRO C 1 28 ? 32.217 5.507 5.983 1.00 26.52 28 PRO C O 1
ATOM 2747 N N . VAL C 1 29 ? 29.993 5.722 6.352 1.00 25.99 29 VAL C N 1
ATOM 2748 C CA . VAL C 1 29 ? 29.649 4.505 5.634 1.00 27.11 29 VAL C CA 1
ATOM 2749 C C . VAL C 1 29 ? 29.612 4.807 4.136 1.00 27.40 29 VAL C C 1
ATOM 2750 O O . VAL C 1 29 ? 29.362 5.949 3.742 1.00 28.00 29 VAL C O 1
ATOM 2754 N N . LYS C 1 30 ? 29.845 3.787 3.318 1.00 28.54 30 LYS C N 1
ATOM 2755 C CA . LYS C 1 30 ? 29.813 3.965 1.868 1.00 30.36 30 LYS C CA 1
ATOM 2756 C C . LYS C 1 30 ? 28.402 3.779 1.297 1.00 31.28 30 LYS C C 1
ATOM 2757 O O . LYS C 1 30 ? 27.676 2.862 1.708 1.00 31.36 30 LYS C O 1
ATOM 2763 N N . LYS C 1 31 ? 28.039 4.663 0.366 1.00 31.57 31 LYS C N 1
ATOM 2764 C CA . LYS C 1 31 ? 26.799 4.570 -0.407 1.00 32.52 31 LYS C CA 1
ATOM 2765 C C . LYS C 1 31 ? 26.990 3.659 -1.610 1.00 33.31 31 LYS C C 1
ATOM 2766 O O . LYS C 1 31 ? 28.095 3.125 -1.834 1.00 32.65 31 LYS C O 1
ATOM 2772 N N . ALA C 1 32 ? 25.914 3.466 -2.380 1.00 33.16 32 ALA C N 1
ATOM 2773 C CA . ALA C 1 32 ? 25.913 2.545 -3.517 1.00 34.52 32 ALA C CA 1
ATOM 2774 C C . ALA C 1 32 ? 26.970 2.875 -4.586 1.00 35.19 32 ALA C C 1
ATOM 2775 O O . ALA C 1 32 ? 27.411 1.982 -5.308 1.00 35.97 32 ALA C O 1
ATOM 2777 N N . ASP C 1 33 ? 27.339 4.151 -4.675 1.00 35.32 33 ASP C N 1
ATOM 2778 C CA . ASP C 1 33 ? 28.302 4.634 -5.671 1.00 36.10 33 ASP C CA 1
ATOM 2779 C C . ASP C 1 33 ? 29.718 4.803 -5.086 1.00 36.46 33 ASP C C 1
ATOM 2780 O O . ASP C 1 33 ? 30.564 5.513 -5.659 1.00 37.33 33 ASP C O 1
ATOM 2785 N N . GLY C 1 34 ? 29.960 4.176 -3.938 1.00 35.63 34 GLY C N 1
ATOM 2786 C CA . GLY C 1 34 ? 31.232 4.297 -3.241 1.00 35.10 34 GLY C CA 1
ATOM 2787 C C . GLY C 1 34 ? 31.515 5.648 -2.602 1.00 34.55 34 GLY C C 1
ATOM 2788 O O . GLY C 1 34 ? 32.555 5.814 -1.963 1.00 34.96 34 GLY C O 1
ATOM 2789 N N . SER C 1 35 ? 30.635 6.629 -2.790 1.00 34.02 35 SER C N 1
ATOM 2790 C CA . SER C 1 35 ? 30.782 7.911 -2.090 1.00 33.80 35 SER C CA 1
ATOM 2791 C C . SER C 1 35 ? 30.458 7.777 -0.584 1.00 32.89 35 SER C C 1
ATOM 2792 O O . SER C 1 35 ? 29.870 6.785 -0.157 1.00 32.74 35 SER C O 1
ATOM 2795 N N . MET C 1 36 ? 30.866 8.756 0.208 1.00 32.45 36 MET C N 1
ATOM 2796 C CA . MET C 1 36 ? 30.662 8.680 1.648 1.00 32.33 36 MET C CA 1
ATOM 2797 C C . MET C 1 36 ? 29.335 9.290 2.018 1.00 30.89 36 MET C C 1
ATOM 2798 O O . MET C 1 36 ? 28.923 10.324 1.469 1.00 29.88 36 MET C O 1
ATOM 2803 N N . ASP C 1 37 ? 28.671 8.653 2.972 1.00 29.02 37 ASP C N 1
ATOM 2804 C CA . ASP C 1 37 ? 27.515 9.254 3.608 1.00 27.02 37 ASP C CA 1
ATOM 2805 C C . ASP C 1 37 ? 28.058 9.985 4.816 1.00 25.55 37 ASP C C 1
ATOM 2806 O O . ASP C 1 37 ? 28.293 9.386 5.878 1.00 25.19 37 ASP C O 1
ATOM 2811 N N . LEU C 1 38 ? 28.295 11.286 4.667 1.00 23.44 38 LEU C N 1
ATOM 2812 C CA . LEU C 1 38 ? 28.850 12.067 5.776 1.00 23.31 38 LEU C CA 1
ATOM 2813 C C . LEU C 1 38 ? 27.972 12.026 7.033 1.00 22.28 38 LEU C C 1
ATOM 2814 O O . LEU C 1 38 ? 28.468 12.176 8.170 1.00 22.72 38 LEU C O 1
ATOM 2819 N N . GLN C 1 39 ? 26.675 11.780 6.840 1.00 21.73 39 GLN C N 1
ATOM 2820 C CA . GLN C 1 39 ? 25.757 11.848 7.959 1.00 21.25 39 GLN C CA 1
ATOM 2821 C C . GLN C 1 39 ? 25.557 10.525 8.687 1.00 20.98 39 GLN C C 1
ATOM 2822 O O . GLN C 1 39 ? 24.781 10.458 9.631 1.00 21.13 39 GLN C O 1
ATOM 2828 N N . LYS C 1 40 ? 26.270 9.485 8.279 1.00 20.94 40 LYS C N 1
ATOM 2829 C CA . LYS C 1 40 ? 26.111 8.204 8.976 1.00 21.12 40 LYS C CA 1
ATOM 2830 C C . LYS C 1 40 ? 27.475 7.528 9.033 1.00 21.11 40 LYS C C 1
ATOM 2831 O O . LYS C 1 40 ? 28.025 7.187 7.985 1.00 22.06 40 LYS C O 1
ATOM 2837 N N . TRP C 1 41 ? 28.027 7.378 10.231 1.00 21.44 41 TRP C N 1
ATOM 2838 C CA . TRP C 1 41 ? 29.361 6.769 10.371 1.00 22.45 41 TRP C CA 1
ATOM 2839 C C . TRP C 1 41 ? 29.276 5.452 11.114 1.00 22.46 41 TRP C C 1
ATOM 2840 O O . TRP C 1 41 ? 28.334 5.239 11.874 1.00 22.65 41 TRP C O 1
ATOM 2851 N N . GLU C 1 42 ? 30.279 4.589 10.913 1.00 21.93 42 GLU C N 1
ATOM 2852 C CA . GLU C 1 42 ? 30.467 3.429 11.758 1.00 23.52 42 GLU C CA 1
ATOM 2853 C C . GLU C 1 42 ? 31.740 3.616 12.584 1.00 22.66 42 GLU C C 1
ATOM 2854 O O . GLU C 1 42 ? 32.764 4.048 12.068 1.00 24.54 42 GLU C O 1
ATOM 2860 N N . ALA C 1 43 ? 31.665 3.323 13.863 1.00 22.05 43 ALA C N 1
ATOM 2861 C CA . ALA C 1 43 ? 32.833 3.469 14.712 1.00 20.26 43 ALA C CA 1
ATOM 2862 C C . ALA C 1 43 ? 32.964 2.266 15.640 1.00 21.58 43 ALA C C 1
ATOM 2863 O O . ALA C 1 43 ? 32.084 1.410 15.661 1.00 20.59 43 ALA C O 1
ATOM 2865 N N . GLY C 1 44 ? 34.092 2.189 16.344 1.00 21.32 44 GLY C N 1
ATOM 2866 C CA . GLY C 1 44 ? 34.366 1.100 17.287 1.00 21.45 44 GLY C CA 1
ATOM 2867 C C . GLY C 1 44 ? 35.056 1.605 18.529 1.00 21.42 44 GLY C C 1
ATOM 2868 O O . GLY C 1 44 ? 35.957 2.438 18.462 1.00 22.02 44 GLY C O 1
ATOM 2869 N N . ILE C 1 45 ? 34.604 1.119 19.675 1.00 19.82 45 ILE C N 1
ATOM 2870 C CA . ILE C 1 45 ? 35.035 1.593 20.979 1.00 20.26 45 ILE C CA 1
ATOM 2871 C C . ILE C 1 45 ? 35.702 0.422 21.692 1.00 19.81 45 ILE C C 1
ATOM 2872 O O . ILE C 1 45 ? 35.046 -0.537 22.049 1.00 18.71 45 ILE C O 1
ATOM 2877 N N . PRO C 1 46 ? 37.003 0.515 21.935 1.00 20.39 46 PRO C N 1
ATOM 2878 C CA . PRO C 1 46 ? 37.680 -0.562 22.673 1.00 20.32 46 PRO C CA 1
ATOM 2879 C C . PRO C 1 46 ? 37.381 -0.530 24.170 1.00 19.90 46 PRO C C 1
ATOM 2880 O O . PRO C 1 46 ? 37.285 0.539 24.753 1.00 20.01 46 PRO C O 1
ATOM 2884 N N . GLY C 1 47 ? 37.227 -1.686 24.807 1.00 18.93 47 GLY C N 1
ATOM 2885 C CA . GLY C 1 47 ? 37.022 -1.724 26.261 1.00 20.79 47 GLY C CA 1
ATOM 2886 C C . GLY C 1 47 ? 38.319 -1.307 26.947 1.00 21.70 47 GLY C C 1
ATOM 2887 O O . GLY C 1 47 ? 39.384 -1.482 26.380 1.00 21.72 47 GLY C O 1
ATOM 2888 N N . LYS C 1 48 ? 38.237 -0.731 28.130 1.00 23.09 48 LYS C N 1
ATOM 2889 C CA . LYS C 1 48 ? 39.475 -0.372 28.839 1.00 24.61 48 LYS C CA 1
ATOM 2890 C C . LYS C 1 48 ? 40.164 -1.609 29.390 1.00 25.73 48 LYS C C 1
ATOM 2891 O O . LYS C 1 48 ? 39.505 -2.549 29.878 1.00 24.15 48 LYS C O 1
ATOM 2897 N N . GLU C 1 49 ? 41.496 -1.611 29.319 1.00 25.25 49 GLU C N 1
ATOM 2898 C CA . GLU C 1 49 ? 42.255 -2.664 30.002 1.00 26.56 49 GLU C CA 1
ATOM 2899 C C . GLU C 1 49 ? 42.041 -2.583 31.516 1.00 25.25 49 GLU C C 1
ATOM 2900 O O . GLU C 1 49 ? 41.792 -1.519 32.085 1.00 26.47 49 GLU C O 1
ATOM 2906 N N . GLY C 1 50 ? 42.067 -3.726 32.178 1.00 26.40 50 GLY C N 1
ATOM 2907 C CA . GLY C 1 50 ? 41.857 -3.7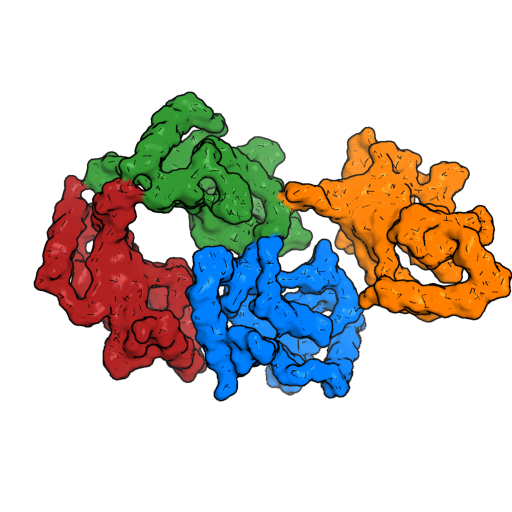43 33.625 1.00 26.29 50 GLY C CA 1
ATOM 2908 C C . GLY C 1 50 ? 40.389 -3.762 34.013 1.00 26.33 50 GLY C C 1
ATOM 2909 O O . GLY C 1 50 ? 40.061 -3.690 35.198 1.00 27.63 50 GLY C O 1
ATOM 2910 N N . THR C 1 51 ? 39.505 -3.831 33.008 1.00 25.84 51 THR C N 1
ATOM 2911 C CA . THR C 1 51 ? 38.068 -3.947 33.244 1.00 24.21 51 THR C CA 1
ATOM 2912 C C . THR C 1 51 ? 37.510 -5.158 32.500 1.00 23.64 51 THR C C 1
ATOM 2913 O O . THR C 1 51 ? 38.119 -5.669 31.567 1.00 23.73 51 THR C O 1
ATOM 2917 N N . ASN C 1 52 ? 36.320 -5.595 32.887 1.00 23.73 52 ASN C N 1
ATOM 2918 C CA . ASN C 1 52 ? 35.721 -6.775 32.247 1.00 23.23 52 ASN C CA 1
ATOM 2919 C C . ASN C 1 52 ? 35.409 -6.556 30.738 1.00 22.15 52 ASN C C 1
ATOM 2920 O O . ASN C 1 52 ? 35.115 -7.499 30.004 1.00 21.52 52 ASN C O 1
ATOM 2925 N N . TRP C 1 53 ? 35.510 -5.301 30.279 1.00 21.61 53 TRP C N 1
ATOM 2926 C CA . TRP C 1 53 ? 35.252 -4.946 28.893 1.00 20.57 53 TRP C CA 1
ATOM 2927 C C . TRP C 1 53 ? 36.495 -5.104 28.029 1.00 20.65 53 TRP C C 1
ATOM 2928 O O . TRP C 1 53 ? 36.453 -5.048 26.814 1.00 20.83 53 TRP C O 1
ATOM 2939 N N . ALA C 1 54 ? 37.630 -5.355 28.680 1.00 20.75 54 ALA C N 1
ATOM 2940 C CA . ALA C 1 54 ? 38.884 -5.470 27.955 1.00 23.01 54 ALA C CA 1
ATOM 2941 C C . ALA C 1 54 ? 38.872 -6.499 26.847 1.00 22.83 54 ALA C C 1
ATOM 2942 O O . ALA C 1 54 ? 38.325 -7.627 26.969 1.00 23.97 54 ALA C O 1
ATOM 2944 N N . GLY C 1 55 ? 39.446 -6.075 25.734 1.00 23.93 55 GLY C N 1
ATOM 2945 C CA . GLY C 1 55 ? 39.646 -6.946 24.589 1.00 23.29 55 GLY C CA 1
ATOM 2946 C C . GLY C 1 55 ? 38.537 -6.890 23.577 1.00 23.85 55 GLY C C 1
ATOM 2947 O O . GLY C 1 55 ? 38.740 -7.307 22.429 1.00 25.74 55 GLY C O 1
ATOM 2948 N N . GLY C 1 56 ? 37.364 -6.365 23.964 1.00 22.34 56 GLY C N 1
ATOM 2949 C CA . GLY C 1 56 ? 36.322 -6.145 22.969 1.00 22.12 56 GLY C CA 1
ATOM 2950 C C . GLY C 1 56 ? 36.485 -4.817 22.261 1.00 21.99 56 GLY C C 1
ATOM 2951 O O . GLY C 1 56 ? 37.087 -3.891 22.808 1.00 23.09 56 GLY C O 1
ATOM 2952 N N . VAL C 1 57 ? 35.976 -4.751 21.041 1.00 21.43 57 VAL C N 1
ATOM 2953 C CA . VAL C 1 57 ? 35.815 -3.473 20.335 1.00 20.77 57 VAL C CA 1
ATOM 2954 C C . VAL C 1 57 ? 34.360 -3.409 19.903 1.00 20.61 57 VAL C C 1
ATOM 2955 O O . VAL C 1 57 ? 33.897 -4.201 19.070 1.00 19.16 57 VAL C O 1
ATOM 2959 N N . TYR C 1 58 ? 33.644 -2.472 20.524 1.00 19.23 58 TYR C N 1
ATOM 2960 C CA . TYR C 1 58 ? 32.180 -2.461 20.458 1.00 18.69 58 TYR C CA 1
ATOM 2961 C C . TYR C 1 58 ? 31.731 -1.499 19.384 1.00 17.86 58 TYR C C 1
ATOM 2962 O O . TYR C 1 58 ? 32.086 -0.305 19.443 1.00 17.04 58 TYR C O 1
ATOM 2971 N N . PRO C 1 59 ? 30.987 -2.006 18.394 1.00 17.53 59 PRO C N 1
ATOM 2972 C CA . PRO C 1 59 ? 30.656 -1.204 17.230 1.00 18.45 59 PRO C CA 1
ATOM 2973 C C . PRO C 1 59 ? 29.483 -0.271 17.499 1.00 18.83 59 PRO C C 1
ATOM 2974 O O . PRO C 1 59 ? 28.516 -0.669 18.178 1.00 18.60 59 PRO C O 1
ATOM 2978 N N . ILE C 1 60 ? 29.581 0.952 16.990 1.00 18.82 60 ILE C N 1
ATOM 2979 C CA . ILE C 1 60 ? 28.467 1.903 17.089 1.00 18.52 60 ILE C CA 1
ATOM 2980 C C . ILE C 1 60 ? 28.167 2.515 15.712 1.00 18.97 60 ILE C C 1
ATOM 2981 O O . ILE C 1 60 ? 29.030 2.533 14.836 1.00 19.56 60 ILE C O 1
ATOM 2986 N N . THR C 1 61 ? 26.953 3.037 15.535 1.00 18.44 61 THR C N 1
ATOM 2987 C CA . THR C 1 61 ? 26.667 3.849 14.386 1.00 18.61 61 THR C CA 1
ATOM 2988 C C . THR C 1 61 ? 26.436 5.246 14.974 1.00 18.55 61 THR C C 1
ATOM 2989 O O . THR C 1 61 ? 25.924 5.413 16.072 1.00 17.74 61 THR C O 1
ATOM 2993 N N . VAL C 1 62 ? 26.867 6.240 14.227 1.00 19.18 62 VAL C N 1
ATOM 2994 C CA . VAL C 1 62 ? 26.684 7.629 14.618 1.00 20.23 62 VAL C CA 1
ATOM 2995 C C . VAL C 1 62 ? 25.876 8.254 13.485 1.00 21.02 62 VAL C C 1
ATOM 2996 O O . VAL C 1 62 ? 26.313 8.243 12.352 1.00 20.19 62 VAL C O 1
ATOM 3000 N N . GLU C 1 63 ? 24.676 8.749 13.805 1.00 22.24 63 GLU C N 1
ATOM 3001 C CA . GLU C 1 63 ? 23.774 9.353 12.820 1.00 23.46 63 GLU C CA 1
ATOM 3002 C C . GLU C 1 63 ? 23.622 10.827 13.129 1.00 22.52 63 GLU C C 1
ATOM 3003 O O . GLU C 1 63 ? 23.140 11.202 14.182 1.00 22.34 63 GLU C O 1
ATOM 3009 N N . TYR C 1 64 ? 24.066 11.646 12.188 1.00 22.70 64 TYR C N 1
ATOM 3010 C CA . TYR C 1 64 ? 24.074 13.071 12.353 1.00 22.80 64 TYR C CA 1
ATOM 3011 C C . TYR C 1 64 ? 22.831 13.640 11.678 1.00 22.72 64 TYR C C 1
ATOM 3012 O O . TYR C 1 64 ? 22.639 13.413 10.483 1.00 23.90 64 TYR C O 1
ATOM 3021 N N . PRO C 1 65 ? 21.984 14.348 12.442 1.00 23.56 65 PRO C N 1
ATOM 3022 C CA . PRO C 1 65 ? 20.763 14.910 11.853 1.00 23.53 65 PRO C CA 1
ATOM 3023 C C . PRO C 1 65 ? 21.122 16.103 10.971 1.00 24.07 65 PRO C C 1
ATOM 3024 O O . PRO C 1 65 ? 22.238 16.598 11.042 1.00 22.87 65 PRO C O 1
ATOM 3028 N N . ASN C 1 66 ? 20.181 16.540 10.142 1.00 24.25 66 ASN C N 1
ATOM 3029 C CA . ASN C 1 66 ? 20.412 17.686 9.276 1.00 25.89 66 ASN C CA 1
ATOM 3030 C C . ASN C 1 66 ? 20.795 18.938 10.040 1.00 26.42 66 ASN C C 1
ATOM 3031 O O . ASN C 1 66 ? 21.556 19.771 9.523 1.00 27.42 66 ASN C O 1
ATOM 3036 N N . GLU C 1 67 ? 20.269 19.058 11.258 1.00 26.96 67 GLU C N 1
ATOM 3037 C CA . GLU C 1 67 ? 20.507 20.201 12.143 1.00 27.69 67 GLU C CA 1
ATOM 3038 C C . GLU C 1 67 ? 21.836 20.151 12.910 1.00 27.31 67 GLU C C 1
ATOM 3039 O O . GLU C 1 67 ? 22.161 21.079 13.651 1.00 27.03 67 GLU C O 1
ATOM 3045 N N . TYR C 1 68 ? 22.626 19.083 12.735 1.00 26.56 68 TYR C N 1
ATOM 3046 C CA . TYR C 1 68 ? 23.937 19.019 13.393 1.00 26.39 68 TYR C CA 1
ATOM 3047 C C . TYR C 1 68 ? 24.816 20.178 12.874 1.00 26.59 68 TYR C C 1
ATOM 3048 O O . TYR C 1 68 ? 24.736 20.482 11.696 1.00 26.72 68 TYR C O 1
ATOM 3057 N N . PRO C 1 69 ? 25.668 20.804 13.734 1.00 26.43 69 PRO C N 1
ATOM 3058 C CA . PRO C 1 69 ? 25.971 20.606 15.155 1.00 26.50 69 PRO C CA 1
ATOM 3059 C C . PRO C 1 69 ? 25.107 21.332 16.169 1.00 25.53 69 PRO C C 1
ATOM 3060 O O . PRO C 1 69 ? 25.392 21.260 17.359 1.00 25.98 69 PRO C O 1
ATOM 3064 N N . SER C 1 70 ? 24.050 22.012 15.723 1.00 26.44 70 SER C N 1
ATOM 3065 C CA . SER C 1 70 ? 23.112 22.626 16.668 1.00 26.59 70 SER C CA 1
ATOM 3066 C C . SER C 1 70 ? 22.440 21.552 17.492 1.00 26.37 70 SER C C 1
ATOM 3067 O O . SER C 1 70 ? 22.182 21.740 18.679 1.00 26.60 70 SER C O 1
ATOM 3070 N N . LYS C 1 71 ? 22.138 20.437 16.830 1.00 25.89 71 LYS C N 1
ATOM 3071 C CA . LYS C 1 71 ? 21.558 19.258 17.515 1.00 25.51 71 LYS C CA 1
ATOM 3072 C C . LYS C 1 71 ? 22.574 18.118 17.560 1.00 24.70 71 LYS C C 1
ATOM 3073 O O . LYS C 1 71 ? 23.407 18.016 16.677 1.00 24.86 71 LYS C O 1
ATOM 3079 N N . PRO C 1 72 ? 22.513 17.275 18.608 1.00 24.87 72 PRO C N 1
ATOM 3080 C CA . PRO C 1 72 ? 23.470 16.162 18.747 1.00 24.57 72 PRO C CA 1
ATOM 3081 C C . PRO C 1 72 ? 23.248 15.008 17.770 1.00 24.25 72 PRO C C 1
ATOM 3082 O O . PRO C 1 72 ? 22.112 14.824 17.263 1.00 24.65 72 PRO C O 1
ATOM 3086 N N . PRO C 1 73 ? 24.320 14.223 17.495 1.00 22.88 73 PRO C N 1
ATOM 3087 C CA . PRO C 1 73 ? 24.113 13.006 16.729 1.00 22.27 73 PRO C CA 1
ATOM 3088 C C . PRO C 1 73 ? 23.442 11.956 17.614 1.00 20.47 73 PRO C C 1
ATOM 3089 O O . PRO C 1 73 ? 23.431 12.087 18.846 1.00 21.74 73 PRO C O 1
ATOM 3093 N N . LYS C 1 74 ? 22.892 10.928 16.993 1.00 19.88 74 LYS C N 1
ATOM 3094 C CA . LYS C 1 74 ? 22.348 9.781 17.725 1.00 20.47 74 LYS C CA 1
ATOM 3095 C C . LYS C 1 74 ? 23.362 8.642 17.620 1.00 19.38 74 LYS C C 1
ATOM 3096 O O . LYS C 1 74 ? 23.825 8.345 16.522 1.00 19.87 74 LYS C O 1
ATOM 3102 N N . VAL C 1 75 ? 23.692 8.026 18.748 1.00 19.98 75 VAL C N 1
ATOM 3103 C CA . VAL C 1 75 ? 24.748 7.008 18.792 1.00 18.64 75 VAL C CA 1
ATOM 3104 C C . VAL C 1 75 ? 24.112 5.723 19.282 1.00 17.44 75 VAL C C 1
ATOM 3105 O O . VAL C 1 75 ? 23.445 5.719 20.320 1.00 17.86 75 VAL C O 1
ATOM 3109 N N . LYS C 1 76 ? 24.325 4.641 18.539 1.00 16.87 76 LYS C N 1
ATOM 3110 C CA . LYS C 1 76 ? 23.708 3.357 18.884 1.00 16.28 76 LYS C CA 1
ATOM 3111 C C . LYS C 1 76 ? 24.680 2.215 18.824 1.00 15.34 76 LYS C C 1
ATOM 3112 O O . LYS C 1 76 ? 25.420 2.086 17.864 1.00 15.55 76 LYS C O 1
ATOM 3118 N N . PHE C 1 77 ? 24.642 1.369 19.836 1.00 16.04 77 PHE C N 1
ATOM 3119 C CA . PHE C 1 77 ? 25.227 0.027 19.725 1.00 15.99 77 PHE C CA 1
ATOM 3120 C C . PHE C 1 77 ? 24.220 -0.867 18.932 1.00 17.47 77 PHE C C 1
ATOM 3121 O O . PHE C 1 77 ? 23.099 -0.445 18.632 1.00 17.42 77 PHE C O 1
ATOM 3129 N N . PRO C 1 78 ? 24.607 -2.105 18.573 1.00 17.79 78 PRO C N 1
ATOM 3130 C CA . PRO C 1 78 ? 23.617 -2.968 17.939 1.00 17.16 78 PRO C CA 1
ATOM 3131 C C . PRO C 1 78 ? 22.422 -3.180 18.856 1.00 17.18 78 PRO C C 1
ATOM 3132 O O . PRO C 1 78 ? 22.575 -3.261 20.088 1.00 16.22 78 PRO C O 1
ATOM 3136 N N . ALA C 1 79 ? 21.232 -3.307 18.265 1.00 15.99 79 ALA C N 1
ATOM 3137 C CA . ALA C 1 79 ? 20.061 -3.660 19.069 1.00 17.42 79 ALA C CA 1
ATOM 3138 C C . ALA C 1 79 ? 20.353 -4.949 19.835 1.00 17.73 79 ALA C C 1
ATOM 3139 O O . ALA C 1 79 ? 20.825 -5.920 19.245 1.00 18.64 79 ALA C O 1
ATOM 3141 N N . GLY C 1 80 ? 20.110 -4.916 21.140 1.00 16.72 80 GLY C N 1
ATOM 3142 C CA . GLY C 1 80 ? 20.334 -6.069 22.035 1.00 18.05 80 GLY C CA 1
ATOM 3143 C C . GLY C 1 80 ? 21.660 -6.017 22.764 1.00 17.93 80 GLY C C 1
ATOM 3144 O O . GLY C 1 80 ? 21.969 -6.882 23.614 1.00 17.05 80 GLY C O 1
ATOM 3145 N N . PHE C 1 81 ? 22.479 -5.009 22.435 1.00 16.93 81 PHE C N 1
ATOM 3146 C CA . PHE C 1 81 ? 23.743 -4.828 23.167 1.00 16.97 81 PHE C CA 1
ATOM 3147 C C . PHE C 1 81 ? 23.473 -4.735 24.673 1.00 17.60 81 PHE C C 1
ATOM 3148 O O . PHE C 1 81 ? 22.505 -4.093 25.080 1.00 17.72 81 PHE C O 1
ATOM 3156 N N . TYR C 1 82 ? 24.323 -5.356 25.504 1.00 17.08 82 TYR C N 1
ATOM 3157 C CA . TYR C 1 82 ? 24.085 -5.426 26.953 1.00 17.45 82 TYR C CA 1
ATOM 3158 C C . TYR C 1 82 ? 24.853 -4.380 27.768 1.00 18.55 82 TYR C C 1
ATOM 3159 O O . TYR C 1 82 ? 26.082 -4.444 27.845 1.00 17.47 82 TYR C O 1
ATOM 3168 N N . HIS C 1 83 ? 24.113 -3.433 28.356 1.00 18.28 83 HIS C N 1
ATOM 3169 C CA . HIS C 1 83 ? 24.653 -2.390 29.244 1.00 18.17 83 HIS C CA 1
ATOM 3170 C C . HIS C 1 83 ? 23.464 -1.682 29.894 1.00 18.34 83 HIS C C 1
ATOM 3171 O O . HIS C 1 83 ? 22.455 -1.421 29.210 1.00 18.11 83 HIS C O 1
ATOM 3178 N N . PRO C 1 84 ? 23.525 -1.406 31.207 1.00 18.63 84 PRO C N 1
ATOM 3179 C CA . PRO C 1 84 ? 22.376 -0.739 31.887 1.00 18.28 84 PRO C CA 1
ATOM 3180 C C . PRO C 1 84 ? 21.872 0.564 31.223 1.00 18.16 84 PRO C C 1
ATOM 3181 O O . PRO C 1 84 ? 20.702 0.897 31.374 1.00 19.29 84 PRO C O 1
ATOM 3185 N N . ASN C 1 85 ? 22.737 1.254 30.493 1.00 18.14 85 ASN C N 1
ATOM 3186 C CA . ASN C 1 85 ? 22.429 2.586 29.946 1.00 18.41 85 ASN C CA 1
ATOM 3187 C C . ASN C 1 85 ? 22.148 2.552 28.463 1.00 16.94 85 ASN C C 1
ATOM 3188 O O . ASN C 1 85 ? 22.137 3.594 27.817 1.00 18.63 85 ASN C O 1
ATOM 3193 N N . VAL C 1 86 ? 21.950 1.365 27.910 1.00 15.62 86 VAL C N 1
ATOM 3194 C CA . VAL C 1 86 ? 21.740 1.201 26.470 1.00 15.40 86 VAL C CA 1
ATOM 3195 C C . VAL C 1 86 ? 20.329 0.623 26.284 1.00 15.42 86 VAL C C 1
ATOM 3196 O O . VAL C 1 86 ? 20.014 -0.467 26.798 1.00 16.47 86 VAL C O 1
ATOM 3200 N N . TYR C 1 87 ? 19.469 1.362 25.583 1.00 15.69 87 TYR C N 1
ATOM 3201 C CA . TYR C 1 87 ? 18.089 0.894 25.360 1.00 15.85 87 TYR C CA 1
ATOM 3202 C C . TYR C 1 87 ? 18.099 -0.326 24.494 1.00 16.20 87 TYR C C 1
ATOM 3203 O O . TYR C 1 87 ? 19.055 -0.591 23.795 1.00 15.54 87 TYR C O 1
ATOM 3212 N N . PRO C 1 88 ? 16.968 -1.044 24.448 1.00 16.61 88 PRO C N 1
ATOM 3213 C CA . PRO C 1 88 ? 16.804 -2.206 23.599 1.00 16.81 88 PRO C CA 1
ATOM 3214 C C . PRO C 1 88 ? 17.122 -1.980 22.119 1.00 16.81 88 PRO C C 1
ATOM 3215 O O . PRO C 1 88 ? 17.625 -2.889 21.447 1.00 15.33 88 PRO C O 1
ATOM 3219 N N . SER C 1 89 ? 16.861 -0.757 21.630 1.00 14.98 89 SER C N 1
ATOM 3220 C CA . SER C 1 89 ? 17.158 -0.367 20.246 1.00 16.31 89 SER C CA 1
ATOM 3221 C C . SER C 1 89 ? 18.655 -0.269 19.955 1.00 15.42 89 SER C C 1
ATOM 3222 O O . SER C 1 89 ? 19.048 -0.209 18.787 1.00 17.58 89 SER C O 1
ATOM 3225 N N . GLY C 1 90 ? 19.444 -0.189 21.024 1.00 15.58 90 GLY C N 1
ATOM 3226 C CA . GLY C 1 90 ? 20.912 0.080 20.988 1.00 15.78 90 GLY C CA 1
ATOM 3227 C C . GLY C 1 90 ? 21.267 1.532 21.309 1.00 17.75 90 GLY C C 1
ATOM 3228 O O . GLY C 1 90 ? 22.457 1.878 21.481 1.00 17.06 90 GLY C O 1
ATOM 3229 N N . THR C 1 91 ? 20.270 2.422 21.372 1.00 18.04 91 THR C N 1
ATOM 3230 C CA . THR C 1 91 ? 20.537 3.834 21.727 1.00 18.45 91 THR C CA 1
ATOM 3231 C C . THR C 1 91 ? 21.234 3.983 23.080 1.00 18.25 91 THR C C 1
ATOM 3232 O O . THR C 1 91 ? 20.786 3.398 24.085 1.00 17.59 91 THR C O 1
ATOM 3236 N N . ILE C 1 92 ? 22.308 4.780 23.097 1.00 18.13 92 ILE C N 1
ATOM 3237 C CA . ILE C 1 92 ? 23.072 4.974 24.321 1.00 20.32 92 ILE C CA 1
ATOM 3238 C C . ILE C 1 92 ? 22.587 6.237 25.010 1.00 21.94 92 ILE C C 1
ATOM 3239 O O . ILE C 1 92 ? 22.440 7.271 24.355 1.00 22.40 92 ILE C O 1
ATOM 3244 N N . CYS C 1 93 ? 22.351 6.146 26.308 1.00 23.09 93 CYS C N 1
ATOM 3245 C CA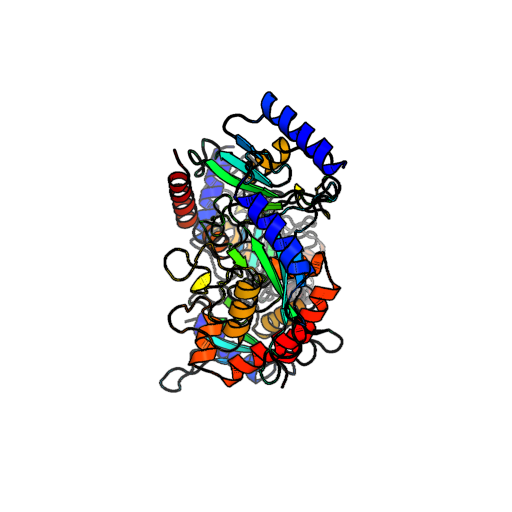 . CYS C 1 93 ? 22.007 7.312 27.104 1.00 24.53 93 CYS C CA 1
ATOM 3246 C C . CYS C 1 93 ? 23.270 7.958 27.650 1.00 25.22 93 CYS C C 1
ATOM 3247 O O . CYS C 1 93 ? 23.974 7.345 28.459 1.00 25.41 93 CYS C O 1
ATOM 3250 N N . LEU C 1 94 ? 23.530 9.199 27.225 1.00 25.60 94 LEU C N 1
ATOM 3251 C CA . LEU C 1 94 ? 24.717 9.948 27.670 1.00 26.35 94 LEU C CA 1
ATOM 3252 C C . LEU C 1 94 ? 24.367 11.432 27.602 1.00 27.01 94 LEU C C 1
ATOM 3253 O O . LEU C 1 94 ? 23.920 11.902 26.557 1.00 26.40 94 LEU C O 1
ATOM 3258 N N . SER C 1 95 ? 24.557 12.155 28.704 1.00 27.01 95 SER C N 1
ATOM 3259 C CA . SER C 1 95 ? 24.048 13.543 28.781 1.00 28.06 95 SER C CA 1
ATOM 3260 C C . SER C 1 95 ? 24.637 14.490 27.726 1.00 27.62 95 SER C C 1
ATOM 3261 O O . SER C 1 95 ? 23.966 15.447 27.314 1.00 27.30 95 SER C O 1
ATOM 3264 N N . ILE C 1 96 ? 25.867 14.223 27.271 1.00 27.45 96 ILE C N 1
ATOM 3265 C CA . ILE C 1 96 ? 26.482 15.013 26.167 1.00 26.84 96 ILE C CA 1
ATOM 3266 C C . ILE C 1 96 ? 25.798 14.840 24.799 1.00 27.09 96 ILE C C 1
ATOM 3267 O O . ILE C 1 96 ? 26.028 15.608 23.864 1.00 27.21 96 ILE C O 1
ATOM 3272 N N . LEU C 1 97 ? 24.945 13.839 24.714 1.00 27.23 97 LEU C N 1
ATOM 3273 C CA . LEU C 1 97 ? 24.179 13.555 23.499 1.00 27.69 97 LEU C CA 1
ATOM 3274 C C . LEU C 1 97 ? 22.737 14.008 23.665 1.00 28.35 97 LEU C C 1
ATOM 3275 O O . LEU C 1 97 ? 21.905 13.774 22.791 1.00 28.69 97 LEU C O 1
ATOM 3280 N N . ASN C 1 98 ? 22.458 14.660 24.787 1.00 29.26 98 ASN C N 1
ATOM 3281 C CA . ASN C 1 98 ? 21.135 15.179 25.101 1.00 30.37 98 ASN C CA 1
ATOM 3282 C C . ASN C 1 98 ? 21.096 16.695 24.898 1.00 30.94 98 ASN C C 1
ATOM 3283 O O . ASN C 1 98 ? 21.743 17.439 25.628 1.00 30.31 98 ASN C O 1
ATOM 3288 N N . GLU C 1 99 ? 20.321 17.153 23.926 1.00 31.35 99 GLU C N 1
ATOM 3289 C CA . GLU C 1 99 ? 20.242 18.606 23.650 1.00 33.48 99 GLU C CA 1
ATOM 3290 C C . GLU C 1 99 ? 19.829 19.488 24.867 1.00 33.42 99 GLU C C 1
ATOM 3291 O O . GLU C 1 99 ? 20.194 20.655 24.913 1.00 34.06 99 GLU C O 1
ATOM 3297 N N . ASP C 1 100 ? 19.083 18.946 25.836 1.00 33.50 100 ASP C N 1
ATOM 3298 C CA . ASP C 1 100 ? 18.643 19.735 27.003 1.00 33.73 100 ASP C CA 1
ATOM 3299 C C . ASP C 1 100 ? 19.562 19.619 28.208 1.00 33.44 100 ASP C C 1
ATOM 3300 O O . ASP C 1 100 ? 19.228 20.124 29.299 1.00 33.23 100 ASP C O 1
ATOM 3305 N N . GLN C 1 101 ? 20.701 18.952 28.012 1.00 32.21 101 GLN C N 1
ATOM 3306 C CA . GLN C 1 101 ? 21.658 18.734 29.076 1.00 32.44 101 GLN C CA 1
ATOM 3307 C C . GLN C 1 101 ? 23.041 19.177 28.610 1.00 31.17 101 GLN C C 1
ATOM 3308 O O . GLN C 1 101 ? 23.344 20.385 28.588 1.00 30.70 101 GLN C O 1
ATOM 3314 N N . ASP C 1 102 ? 23.872 18.228 28.187 1.00 29.63 102 ASP C N 1
ATOM 3315 C CA . ASP C 1 102 ? 25.278 18.557 27.978 1.00 28.66 102 ASP C CA 1
ATOM 3316 C C . ASP C 1 102 ? 25.756 18.705 26.526 1.00 27.53 102 ASP C C 1
ATOM 3317 O O . ASP C 1 102 ? 26.921 19.015 26.289 1.00 27.42 102 ASP C O 1
ATOM 3322 N N . TRP C 1 103 ? 24.880 18.517 25.539 1.00 26.36 103 TRP C N 1
ATOM 3323 C CA . TRP C 1 103 ? 25.327 18.761 24.178 1.00 24.59 103 TRP C CA 1
ATOM 3324 C C . TRP C 1 103 ? 25.729 20.241 23.944 1.00 24.84 103 TRP C C 1
ATOM 3325 O O . TRP C 1 103 ? 25.036 21.155 24.374 1.00 23.76 103 TRP C O 1
ATOM 3336 N N . ARG C 1 104 ? 26.860 20.423 23.262 1.00 24.85 104 ARG C N 1
ATOM 3337 C CA . ARG C 1 104 ? 27.349 21.712 22.811 1.00 26.58 104 ARG C CA 1
ATOM 3338 C C . ARG C 1 104 ? 27.895 21.457 21.433 1.00 26.09 104 ARG C C 1
ATOM 3339 O O . ARG C 1 104 ? 28.542 20.408 21.197 1.00 27.26 104 ARG C O 1
ATOM 3347 N N . PRO C 1 105 ? 27.636 22.363 20.480 1.00 26.75 105 PRO C N 1
ATOM 3348 C CA . PRO C 1 105 ? 28.126 22.157 19.103 1.00 26.51 105 PRO C CA 1
ATOM 3349 C C . PRO C 1 105 ? 29.633 21.883 18.963 1.00 27.28 105 PRO C C 1
ATOM 3350 O O . PRO C 1 105 ? 30.054 21.235 17.995 1.00 27.11 105 PRO C O 1
ATOM 3354 N N . ALA C 1 106 ? 30.438 22.385 19.900 1.00 27.45 106 ALA C N 1
ATOM 3355 C CA . ALA C 1 106 ? 31.897 22.194 19.821 1.00 27.86 106 ALA C CA 1
ATOM 3356 C C . ALA C 1 106 ? 32.325 20.751 20.093 1.00 27.72 106 ALA C C 1
ATOM 3357 O O . ALA C 1 106 ? 33.442 20.377 19.735 1.00 28.34 106 ALA C O 1
ATOM 3359 N N . ILE C 1 107 ? 31.465 19.979 20.757 1.00 26.80 107 ILE C N 1
ATOM 3360 C CA . ILE C 1 107 ? 31.834 18.601 21.143 1.00 26.14 107 ILE C CA 1
ATOM 3361 C C . ILE C 1 107 ? 32.331 17.842 19.918 1.00 25.24 107 ILE C C 1
ATOM 3362 O O . ILE C 1 107 ? 31.711 17.879 18.845 1.00 25.01 107 ILE C O 1
ATOM 3367 N N . THR C 1 108 ? 33.468 17.157 20.074 1.00 24.85 108 THR C N 1
ATOM 3368 C CA . THR C 1 108 ? 34.069 16.475 18.937 1.00 24.36 108 THR C CA 1
ATOM 3369 C C . THR C 1 108 ? 33.717 14.973 19.026 1.00 23.29 108 THR C C 1
ATOM 3370 O O . THR C 1 108 ? 33.292 14.503 20.083 1.00 22.91 108 THR C O 1
ATOM 3374 N N . LEU C 1 109 ? 33.899 14.269 17.930 1.00 23.59 109 LEU C N 1
ATOM 3375 C CA . LEU C 1 109 ? 33.694 12.802 17.903 1.00 25.11 109 LEU C CA 1
ATOM 3376 C C . LEU C 1 109 ? 34.593 12.121 18.941 1.00 25.15 109 LEU C C 1
ATOM 3377 O O . LEU C 1 109 ? 34.186 11.199 19.638 1.00 24.36 109 LEU C O 1
ATOM 3382 N N . LYS C 1 110 ? 35.820 12.604 19.068 1.00 26.31 110 LYS C N 1
ATOM 3383 C CA . LYS C 1 110 ? 36.729 12.106 20.097 1.00 25.09 110 LYS C CA 1
ATOM 3384 C C . LYS C 1 110 ? 36.113 12.195 21.477 1.00 24.10 110 LYS C C 1
ATOM 3385 O O . LYS C 1 110 ? 36.143 11.241 22.243 1.00 22.92 110 LYS C O 1
ATOM 3391 N N . GLN C 1 111 ? 35.524 13.347 21.822 1.00 22.07 111 GLN C N 1
ATOM 3392 C CA . GLN C 1 111 ? 34.922 13.444 23.141 1.00 22.44 111 GLN C CA 1
ATOM 3393 C C . GLN C 1 111 ? 33.738 12.493 23.278 1.00 21.47 111 GLN C C 1
ATOM 3394 O O . GLN C 1 111 ? 33.496 11.981 24.354 1.00 21.81 111 GLN C O 1
ATOM 3400 N N . ILE C 1 112 ? 33.012 12.295 22.182 1.00 21.07 112 ILE C N 1
ATOM 3401 C CA . ILE C 1 112 ? 31.810 11.429 22.178 1.00 21.01 112 ILE C CA 1
ATOM 3402 C C . ILE C 1 112 ? 32.274 9.995 22.449 1.00 20.72 112 ILE C C 1
ATOM 3403 O O . ILE C 1 112 ? 31.794 9.356 23.382 1.00 20.75 112 ILE C O 1
ATOM 3408 N N . VAL C 1 113 ? 33.215 9.514 21.653 1.00 21.30 113 VAL C N 1
ATOM 3409 C CA . VAL C 1 113 ? 33.678 8.102 21.804 1.00 21.15 113 VAL C CA 1
ATOM 3410 C C . VAL C 1 113 ? 34.335 7.811 23.141 1.00 21.85 113 VAL C C 1
ATOM 3411 O O . VAL C 1 113 ? 34.146 6.729 23.725 1.00 19.72 113 VAL C O 1
ATOM 3415 N N . LEU C 1 114 ? 35.103 8.773 23.659 1.00 21.05 114 LEU C N 1
ATOM 3416 C CA . LEU C 1 114 ? 35.647 8.606 24.991 1.00 21.03 114 LEU C CA 1
ATOM 3417 C C . LEU C 1 114 ? 34.569 8.590 26.066 1.00 21.30 114 LEU C C 1
ATOM 3418 O O . LEU C 1 114 ? 34.701 7.917 27.105 1.00 21.55 114 LEU C O 1
ATOM 3423 N N . GLY C 1 115 ? 33.493 9.341 25.817 1.00 21.29 115 GLY C N 1
ATOM 3424 C CA . GLY C 1 115 ? 32.396 9.438 26.755 1.00 21.35 115 GLY C CA 1
ATOM 3425 C C . GLY C 1 115 ? 31.685 8.100 26.746 1.00 20.18 115 GLY C C 1
ATOM 3426 O O . GLY C 1 115 ? 31.317 7.594 27.809 1.00 22.12 115 GLY C O 1
ATOM 3427 N N . VAL C 1 116 ? 31.507 7.535 25.557 1.00 20.21 116 VAL C N 1
ATOM 3428 C CA . VAL C 1 116 ? 30.903 6.177 25.457 1.00 19.24 116 VAL C CA 1
ATOM 3429 C C . VAL C 1 116 ? 31.823 5.138 26.133 1.00 19.40 116 VAL C C 1
ATOM 3430 O O . VAL C 1 116 ? 31.362 4.338 26.952 1.00 20.22 116 VAL C O 1
ATOM 3434 N N . GLN C 1 117 ? 33.120 5.216 25.859 1.00 18.97 117 GLN C N 1
ATOM 3435 C CA . GLN C 1 117 ? 34.085 4.322 26.542 1.00 19.42 117 GLN C CA 1
ATOM 3436 C C . GLN C 1 117 ? 33.992 4.403 28.063 1.00 20.09 117 GLN C C 1
ATOM 3437 O O . GLN C 1 117 ? 33.971 3.362 28.743 1.00 20.98 117 GLN C O 1
ATOM 3443 N N . ASP C 1 118 ? 33.942 5.633 28.610 1.00 20.12 118 ASP C N 1
ATOM 3444 C CA . ASP C 1 118 ? 33.880 5.833 30.059 1.00 21.86 118 ASP C CA 1
ATOM 3445 C C . ASP C 1 118 ? 32.624 5.182 30.650 1.00 22.21 118 ASP C C 1
ATOM 3446 O O . ASP C 1 118 ? 32.662 4.572 31.709 1.00 22.91 118 ASP C O 1
ATOM 3451 N N . LEU C 1 119 ? 31.516 5.254 29.900 1.00 21.51 119 LEU C N 1
ATOM 3452 C CA . LEU C 1 119 ? 30.255 4.716 30.352 1.00 22.42 119 LEU C CA 1
ATOM 3453 C C . LEU C 1 119 ? 30.269 3.194 30.545 1.00 21.16 119 LEU C C 1
ATOM 3454 O O . LEU C 1 119 ? 29.615 2.662 31.441 1.00 21.02 119 LEU C O 1
ATOM 3459 N N . LEU C 1 120 ? 31.055 2.498 29.738 1.00 21.18 120 LEU C N 1
ATOM 3460 C CA . LEU C 1 120 ? 31.053 1.013 29.778 1.00 20.78 120 LEU C CA 1
ATOM 3461 C C . LEU C 1 120 ? 31.178 0.440 31.193 1.00 21.58 120 LEU C C 1
ATOM 3462 O O . LEU C 1 120 ? 30.292 -0.287 31.642 1.00 20.22 120 LEU C O 1
ATOM 3467 N N . ASP C 1 121 ? 32.260 0.795 31.912 1.00 22.02 121 ASP C N 1
ATOM 3468 C CA . ASP C 1 121 ? 32.506 0.204 33.222 1.00 24.72 121 ASP C CA 1
ATOM 3469 C C . ASP C 1 121 ? 31.884 0.984 34.367 1.00 25.53 121 ASP C C 1
ATOM 3470 O O . ASP C 1 121 ? 32.022 0.593 35.536 1.00 26.15 121 ASP C O 1
ATOM 3475 N N . SER C 1 122 ? 31.208 2.094 34.057 1.00 26.12 122 SER C N 1
ATOM 3476 C CA . SER C 1 122 ? 30.610 2.906 35.094 1.00 27.70 122 SER C CA 1
ATOM 3477 C C . SER C 1 122 ? 29.192 3.322 34.707 1.00 27.56 122 SER C C 1
ATOM 3478 O O . SER C 1 122 ? 29.008 4.453 34.265 1.00 28.03 122 SER C O 1
ATOM 3481 N N . PRO C 1 123 ? 28.215 2.413 34.854 1.00 28.24 123 PRO C N 1
ATOM 3482 C CA . PRO C 1 123 ? 26.828 2.758 34.469 1.00 28.28 123 PRO C CA 1
ATOM 3483 C C . PRO C 1 123 ? 26.249 3.907 35.314 1.00 29.72 123 PRO C C 1
ATOM 3484 O O . PRO C 1 123 ? 26.455 3.933 36.547 1.00 29.44 123 PRO C O 1
ATOM 3488 N N . ASN C 1 124 ? 25.563 4.837 34.638 1.00 29.73 124 ASN C N 1
ATOM 3489 C CA . ASN C 1 124 ? 24.911 6.011 35.263 1.00 31.46 124 ASN C CA 1
ATOM 3490 C C . ASN C 1 124 ? 23.533 5.624 35.831 1.00 31.71 124 ASN C C 1
ATOM 3491 O O . ASN C 1 124 ? 22.696 5.081 35.112 1.00 29.52 124 ASN C O 1
ATOM 3496 N N . PRO C 1 125 ? 23.312 5.817 37.145 1.00 31.64 125 PRO C N 1
ATOM 3497 C CA . PRO C 1 125 ? 22.066 5.409 37.767 1.00 31.93 125 PRO C CA 1
ATOM 3498 C C . PRO C 1 125 ? 20.837 6.212 37.329 1.00 31.18 125 PRO C C 1
ATOM 3499 O O . PRO C 1 125 ? 19.726 5.775 37.580 1.00 32.96 125 PRO C O 1
ATOM 3503 N N . ASN C 1 126 ? 21.029 7.357 36.687 1.00 30.53 126 ASN C N 1
ATOM 3504 C CA . ASN C 1 126 ? 19.890 8.170 36.197 1.00 30.51 126 ASN C CA 1
ATOM 3505 C C . ASN C 1 126 ? 19.347 7.754 34.835 1.00 29.18 126 ASN C C 1
ATOM 3506 O O . ASN C 1 126 ? 18.469 8.440 34.265 1.00 28.99 126 ASN C O 1
ATOM 3511 N N . SER C 1 127 ? 19.886 6.667 34.283 1.00 27.27 127 SER C N 1
ATOM 3512 C CA . SER C 1 127 ? 19.443 6.155 32.987 1.00 27.02 127 SER C CA 1
ATOM 3513 C C . SER C 1 127 ? 19.210 4.669 33.065 1.00 26.04 127 SER C C 1
ATOM 3514 O O . SER C 1 127 ? 20.034 3.890 32.591 1.00 25.63 127 SER C O 1
ATOM 3517 N N . PRO C 1 128 ? 18.041 4.273 33.585 1.00 25.94 128 PRO C N 1
ATOM 3518 C CA . PRO C 1 128 ? 17.722 2.854 33.745 1.00 25.26 128 PRO C CA 1
ATOM 3519 C C . PRO C 1 128 ? 17.210 2.352 32.385 1.00 23.29 128 PRO C C 1
ATOM 3520 O O . PRO C 1 128 ? 16.041 2.043 32.261 1.00 23.52 128 PRO C O 1
ATOM 3524 N N . ALA C 1 129 ? 18.074 2.291 31.382 1.00 21.90 129 ALA C N 1
ATOM 3525 C CA . ALA C 1 129 ? 17.601 2.048 30.000 1.00 21.06 129 ALA C CA 1
ATOM 3526 C C . ALA C 1 129 ? 17.335 0.578 29.662 1.00 21.21 129 ALA C C 1
ATOM 3527 O O . ALA C 1 129 ? 16.579 0.266 28.736 1.00 20.81 129 ALA C O 1
ATOM 3529 N N . GLN C 1 130 ? 17.966 -0.341 30.386 1.00 20.21 130 GLN C N 1
ATOM 3530 C CA . GLN C 1 130 ? 17.849 -1.745 30.041 1.00 20.19 130 GLN C CA 1
ATOM 3531 C C . GLN C 1 130 ? 17.565 -2.563 31.296 1.00 20.54 130 GLN C C 1
ATOM 3532 O O . GLN C 1 130 ? 18.438 -2.694 32.175 1.00 20.10 130 GLN C O 1
ATOM 3538 N N . GLU C 1 131 ? 16.342 -3.115 31.376 1.00 18.85 131 GLU C N 1
ATOM 3539 C CA . GLU C 1 131 ? 15.859 -3.705 32.631 1.00 19.74 131 GLU C CA 1
ATOM 3540 C C . GLU C 1 131 ? 16.721 -4.851 33.196 1.00 21.28 131 GLU C C 1
ATOM 3541 O O . GLU C 1 131 ? 17.106 -4.814 34.386 1.00 22.33 131 GLU C O 1
ATOM 3547 N N . PRO C 1 132 ? 17.004 -5.888 32.380 1.00 22.88 132 PRO C N 1
ATOM 3548 C CA . PRO C 1 132 ? 17.764 -7.030 32.926 1.00 23.73 132 PRO C CA 1
ATOM 3549 C C . PRO C 1 132 ? 19.189 -6.679 33.322 1.00 23.66 132 PRO C C 1
ATOM 3550 O O . PRO C 1 132 ? 19.703 -7.226 34.314 1.00 23.32 132 PRO C O 1
ATOM 3554 N N . ALA C 1 133 ? 19.809 -5.761 32.575 1.00 23.49 133 ALA C N 1
ATOM 3555 C CA . ALA C 1 133 ? 21.198 -5.407 32.839 1.00 23.93 133 ALA C CA 1
ATOM 3556 C C . ALA C 1 133 ? 21.295 -4.690 34.180 1.00 25.75 133 ALA C C 1
ATOM 3557 O O . ALA C 1 133 ? 22.160 -5.021 35.024 1.00 24.77 133 ALA C O 1
ATOM 3559 N N . TRP C 1 134 ? 20.389 -3.741 34.409 1.00 26.71 134 TRP C N 1
ATOM 3560 C CA . TRP C 1 134 ? 20.253 -3.122 35.732 1.00 28.62 134 TRP C CA 1
ATOM 3561 C C . TRP C 1 134 ? 19.962 -4.119 36.833 1.00 29.39 134 TRP C C 1
ATOM 3562 O O . TRP C 1 134 ? 20.560 -4.061 37.909 1.00 29.95 134 TRP C O 1
ATOM 3573 N N . ARG C 1 135 ? 19.056 -5.050 36.567 1.00 29.45 135 ARG C N 1
ATOM 3574 C CA . ARG C 1 135 ? 18.684 -6.030 37.585 1.00 31.27 135 ARG C CA 1
ATOM 3575 C C . ARG C 1 135 ? 19.934 -6.792 38.057 1.00 30.56 135 ARG C C 1
ATOM 3576 O O . ARG C 1 135 ? 20.183 -6.920 39.269 1.00 30.95 135 ARG C O 1
ATOM 3584 N N . SER C 1 136 ? 20.719 -7.275 37.092 1.00 29.50 136 SER C N 1
ATOM 3585 C CA . SER C 1 136 ? 21.930 -8.040 37.384 1.00 28.27 136 SER C CA 1
ATOM 3586 C C . SER C 1 136 ? 22.981 -7.161 38.030 1.00 27.81 136 SER C C 1
ATOM 3587 O O . SER C 1 136 ? 23.559 -7.538 39.054 1.00 26.32 136 SER C O 1
ATOM 3590 N N . PHE C 1 137 ? 23.220 -5.982 37.457 1.00 27.81 137 PHE C N 1
ATOM 3591 C CA . PHE C 1 137 ? 24.206 -5.057 38.025 1.00 28.40 137 PHE C CA 1
ATOM 3592 C C . PHE C 1 137 ? 23.946 -4.862 39.519 1.00 29.26 137 PHE C C 1
ATOM 3593 O O . PHE C 1 137 ? 24.893 -4.859 40.326 1.00 29.64 137 PHE C O 1
ATOM 3601 N N . SER C 1 138 ? 22.669 -4.755 39.890 1.00 28.42 138 SER C N 1
ATOM 3602 C CA . SER C 1 138 ? 22.272 -4.367 41.241 1.00 29.68 138 SER C CA 1
ATOM 3603 C C . SER C 1 138 ? 22.086 -5.549 42.175 1.00 29.47 138 SER C C 1
ATOM 3604 O O . SER C 1 138 ? 22.330 -5.414 43.378 1.00 30.29 138 SER C O 1
ATOM 3607 N N . ARG C 1 139 ? 21.654 -6.686 41.633 0.50 28.64 139 ARG C N 1
ATOM 3608 C CA . ARG C 1 139 ? 21.204 -7.813 42.447 0.50 28.77 139 ARG C CA 1
ATOM 3609 C C . ARG C 1 139 ? 22.098 -9.042 42.335 0.50 29.35 139 ARG C C 1
ATOM 3610 O O . ARG C 1 139 ? 22.090 -9.898 43.213 0.50 28.70 139 ARG C O 1
ATOM 3618 N N . ASN C 1 140 ? 22.846 -9.136 41.242 1.00 30.61 140 ASN C N 1
ATOM 3619 C CA . ASN C 1 140 ? 23.692 -10.310 40.960 1.00 31.96 140 ASN C CA 1
ATOM 3620 C C . ASN C 1 140 ? 24.910 -9.881 40.129 1.00 31.81 140 ASN C C 1
ATOM 3621 O O . ASN C 1 140 ? 25.027 -10.177 38.943 1.00 31.93 140 ASN C O 1
ATOM 3626 N N . LYS C 1 141 ? 25.817 -9.158 40.779 1.00 32.70 141 LYS C N 1
ATOM 3627 C CA . LYS C 1 141 ? 26.990 -8.593 40.109 1.00 32.89 141 LYS C CA 1
ATOM 3628 C C . LYS C 1 141 ? 27.864 -9.646 39.422 1.00 32.37 141 LYS C C 1
ATOM 3629 O O . LYS C 1 141 ? 28.409 -9.386 38.343 1.00 32.43 141 LYS C O 1
ATOM 3635 N N . ALA C 1 142 ? 27.982 -10.836 40.013 1.00 31.83 142 ALA C N 1
ATOM 3636 C CA . ALA C 1 142 ? 28.704 -11.929 39.366 1.00 30.47 142 ALA C CA 1
ATOM 3637 C C . ALA C 1 142 ? 28.111 -12.329 38.026 1.00 29.39 142 ALA C C 1
ATOM 3638 O O . ALA C 1 142 ? 28.840 -12.608 37.083 1.00 29.02 142 ALA C O 1
ATOM 3640 N N . GLU C 1 143 ? 26.785 -12.383 37.954 1.00 28.04 143 GLU C N 1
ATOM 3641 C CA . GLU C 1 143 ? 26.081 -12.704 36.726 1.00 27.43 143 GLU C CA 1
ATOM 3642 C C . GLU C 1 143 ? 26.303 -11.567 35.724 1.00 25.33 143 GLU C C 1
ATOM 3643 O O . GLU C 1 143 ? 26.573 -11.829 34.553 1.00 25.28 143 GLU C O 1
ATOM 3649 N N . TYR C 1 144 ? 26.173 -10.329 36.185 1.00 23.50 144 TYR C N 1
ATOM 3650 C CA . TYR C 1 144 ? 26.436 -9.159 35.338 1.00 22.85 144 TYR C CA 1
ATOM 3651 C C . TYR C 1 144 ? 27.844 -9.209 34.740 1.00 23.64 144 TYR C C 1
ATOM 3652 O O . TYR C 1 144 ? 28.034 -9.073 33.515 1.00 22.62 144 TYR C O 1
ATOM 3661 N N . ASP C 1 145 ? 28.847 -9.363 35.607 1.00 24.48 145 ASP C N 1
ATOM 3662 C CA . ASP C 1 145 ? 30.230 -9.440 35.124 1.00 24.73 145 ASP C CA 1
ATOM 3663 C C . ASP C 1 145 ? 30.446 -10.562 34.106 1.00 24.36 145 ASP C C 1
ATOM 3664 O O . ASP C 1 145 ? 31.158 -10.361 33.114 1.00 24.21 145 ASP C O 1
ATOM 3669 N N . LYS C 1 146 ? 29.892 -11.756 34.366 1.00 24.42 146 LYS C N 1
ATOM 3670 C CA . LYS C 1 146 ? 30.022 -12.880 33.442 1.00 24.92 146 LYS C CA 1
ATOM 3671 C C . LYS C 1 146 ? 29.460 -12.537 32.061 1.00 24.32 146 LYS C C 1
ATOM 3672 O O . LYS C 1 146 ? 30.043 -12.871 31.028 1.00 24.06 146 LYS C O 1
ATOM 3678 N N . LYS C 1 147 ? 28.328 -11.847 32.037 1.00 23.25 147 LYS C N 1
ATOM 3679 C CA . LYS C 1 147 ? 27.799 -11.425 30.754 1.00 22.50 147 LYS C CA 1
ATOM 3680 C C . LYS C 1 147 ? 28.729 -10.432 30.060 1.00 21.32 147 LYS C C 1
ATOM 3681 O O . LYS C 1 147 ? 28.920 -10.510 28.846 1.00 21.04 147 LYS C O 1
ATOM 3687 N N . VAL C 1 148 ? 29.252 -9.467 30.822 1.00 20.97 148 VAL C N 1
ATOM 3688 C CA . VAL C 1 148 ? 30.161 -8.463 30.253 1.00 19.06 148 VAL C CA 1
ATOM 3689 C C . VAL C 1 148 ? 31.376 -9.156 29.655 1.00 19.89 148 VAL C C 1
ATOM 3690 O O . VAL C 1 148 ? 31.775 -8.886 28.520 1.00 19.11 148 VAL C O 1
ATOM 3694 N N . LEU C 1 149 ? 31.942 -10.106 30.411 1.00 20.27 149 LEU C N 1
ATOM 3695 C CA . LEU C 1 149 ? 33.102 -10.862 29.934 1.00 20.46 149 LEU C CA 1
ATOM 3696 C C . LEU C 1 149 ? 32.831 -11.628 28.610 1.00 19.54 149 LEU C C 1
ATOM 3697 O O . LEU C 1 149 ? 33.635 -11.596 27.647 1.00 19.74 149 LEU C O 1
ATOM 3702 N N . LEU C 1 150 ? 31.654 -12.254 28.508 1.00 20.00 150 LEU C N 1
ATOM 3703 C CA . LEU C 1 150 ? 31.272 -12.950 27.282 1.00 19.05 150 LEU C CA 1
ATOM 3704 C C . LEU C 1 150 ? 30.948 -12.025 26.108 1.00 19.08 150 LEU C C 1
ATOM 3705 O O . LEU C 1 150 ? 31.245 -12.321 24.944 1.00 19.79 150 LEU C O 1
ATOM 3710 N N . GLN C 1 151 ? 30.372 -10.885 26.414 1.00 19.03 151 GLN C N 1
ATOM 3711 C CA . GLN C 1 151 ? 30.152 -9.889 25.352 1.00 18.57 151 GLN C CA 1
ATOM 3712 C C . GLN C 1 151 ? 31.475 -9.308 24.801 1.00 19.42 151 GLN C C 1
ATOM 3713 O O . GLN C 1 151 ? 31.580 -9.013 23.603 1.00 19.91 151 GLN C O 1
ATOM 3719 N N . ALA C 1 152 ? 32.475 -9.153 25.672 1.00 21.06 152 ALA C N 1
ATOM 3720 C CA . ALA C 1 152 ? 33.842 -8.788 25.272 1.00 21.52 152 ALA C CA 1
ATOM 3721 C C . ALA C 1 152 ? 34.397 -9.810 24.296 1.00 22.03 152 ALA C C 1
ATOM 3722 O O . ALA C 1 152 ? 34.994 -9.441 23.298 1.00 22.77 152 ALA C O 1
ATOM 3724 N N . LYS C 1 153 ? 34.176 -11.103 24.550 1.00 22.51 153 LYS C N 1
ATOM 3725 C CA . LYS C 1 153 ? 34.551 -12.133 23.551 1.00 22.72 153 LYS C CA 1
ATOM 3726 C C . LYS C 1 153 ? 33.766 -12.054 22.250 1.00 22.15 153 LYS C C 1
ATOM 3727 O O . LYS C 1 153 ? 34.327 -12.211 21.162 1.00 22.16 153 LYS C O 1
ATOM 3733 N N . GLN C 1 154 ? 32.463 -11.777 22.358 1.00 21.10 154 GLN C N 1
ATOM 3734 C CA . GLN C 1 154 ? 31.607 -11.604 21.197 1.00 20.89 154 GLN C CA 1
ATOM 3735 C C . GLN C 1 154 ? 32.203 -10.544 20.277 1.00 21.97 154 GLN C C 1
ATOM 3736 O O . GLN C 1 154 ? 32.201 -10.685 19.046 1.00 22.54 154 GLN C O 1
ATOM 3742 N N . TYR C 1 155 ? 32.681 -9.468 20.895 1.00 22.27 155 TYR C N 1
ATOM 3743 C CA . TYR C 1 155 ? 33.203 -8.364 20.127 1.00 22.64 155 TYR C CA 1
ATOM 3744 C C . TYR C 1 155 ? 34.728 -8.327 20.140 1.00 25.17 155 TYR C C 1
ATOM 3745 O O . TYR C 1 155 ? 35.355 -7.289 19.955 1.00 23.59 155 TYR C O 1
ATOM 3754 N N . SER C 1 156 ? 35.336 -9.494 20.299 1.00 28.93 156 SER C N 1
ATOM 3755 C CA . SER C 1 156 ? 36.791 -9.544 20.264 1.00 33.61 156 SER C CA 1
ATOM 3756 C C . SER C 1 156 ? 37.341 -9.554 18.843 1.00 36.43 156 SER C C 1
ATOM 3757 O O . SER C 1 156 ? 36.680 -9.122 17.899 1.00 37.81 156 SER C O 1
ATOM 3760 N N . LYS C 1 157 ? 38.570 -10.047 18.708 1.00 39.65 157 LYS C N 1
ATOM 3761 C CA . LYS C 1 157 ? 39.310 -9.973 17.461 1.00 42.15 157 LYS C CA 1
ATOM 3762 C C . LYS C 1 157 ? 39.418 -11.353 16.841 1.00 42.70 157 LYS C C 1
ATOM 3763 O O . LYS C 1 157 ? 38.459 -11.813 16.219 1.00 44.31 157 LYS C O 1
ATOM 3769 N N . SER D 1 3 ? 26.959 2.662 -10.585 1.00 47.28 3 SER D N 1
ATOM 3770 C CA . SER D 1 3 ? 25.822 2.795 -9.638 1.00 46.64 3 SER D CA 1
ATOM 3771 C C . SER D 1 3 ? 24.486 2.348 -10.262 1.00 45.63 3 SER D C 1
ATOM 3772 O O . SER D 1 3 ? 23.603 3.170 -10.509 1.00 45.65 3 SER D O 1
ATOM 3775 N N . LEU D 1 4 ? 24.358 1.043 -10.520 1.00 44.44 4 LEU D N 1
ATOM 3776 C CA . LEU D 1 4 ? 23.080 0.444 -10.939 1.00 43.41 4 LEU D CA 1
ATOM 3777 C C . LEU D 1 4 ? 21.966 0.743 -9.926 1.00 41.98 4 LEU D C 1
ATOM 3778 O O . LEU D 1 4 ? 20.809 0.993 -10.301 1.00 42.02 4 LEU D O 1
ATOM 3783 N N . CYS D 1 5 ? 22.341 0.724 -8.648 1.00 40.03 5 CYS D N 1
ATOM 3784 C CA . CYS D 1 5 ? 21.429 1.030 -7.543 1.00 38.48 5 CYS D CA 1
ATOM 3785 C C . CYS D 1 5 ? 20.808 2.415 -7.683 1.00 37.60 5 CYS D C 1
ATOM 3786 O O . CYS D 1 5 ? 19.583 2.543 -7.717 1.00 36.44 5 CYS D O 1
ATOM 3789 N N . LEU D 1 6 ? 21.651 3.444 -7.785 1.00 36.78 6 LEU D N 1
ATOM 3790 C CA . LEU D 1 6 ? 21.168 4.826 -7.799 1.00 37.05 6 LEU D CA 1
ATOM 3791 C C . LEU D 1 6 ? 20.444 5.174 -9.099 1.00 36.77 6 LEU D C 1
ATOM 3792 O O . LEU D 1 6 ? 19.566 6.043 -9.112 1.00 36.44 6 LEU D O 1
ATOM 3797 N N . GLN D 1 7 ? 20.818 4.483 -10.181 1.00 37.25 7 GLN D N 1
ATOM 3798 C CA . GLN D 1 7 ? 20.175 4.669 -11.486 1.00 37.63 7 GLN D CA 1
ATOM 3799 C C . GLN D 1 7 ? 18.748 4.142 -11.406 1.00 37.37 7 GLN D C 1
ATOM 3800 O O . GLN D 1 7 ? 17.805 4.817 -11.811 1.00 37.12 7 GLN D O 1
ATOM 3806 N N . ARG D 1 8 ? 18.611 2.940 -10.859 1.00 37.33 8 ARG D N 1
ATOM 3807 C CA . ARG D 1 8 ? 17.311 2.337 -10.575 1.00 37.12 8 ARG D CA 1
ATOM 3808 C C . ARG D 1 8 ? 16.453 3.204 -9.642 1.00 36.44 8 ARG D C 1
ATOM 3809 O O . ARG D 1 8 ? 15.262 3.383 -9.892 1.00 35.48 8 ARG D O 1
ATOM 3817 N N . LEU D 1 9 ? 17.062 3.751 -8.585 1.00 36.09 9 LEU D N 1
ATOM 3818 C CA . LEU D 1 9 ? 16.335 4.621 -7.651 1.00 35.81 9 LEU D CA 1
ATOM 3819 C C . LEU D 1 9 ? 15.901 5.962 -8.245 1.00 35.86 9 LEU D C 1
ATOM 3820 O O . LEU D 1 9 ? 14.843 6.473 -7.888 1.00 35.02 9 LEU D O 1
ATOM 3825 N N . GLN D 1 10 ? 16.704 6.541 -9.148 1.00 36.35 10 GLN D N 1
ATOM 3826 C CA . GLN D 1 10 ? 16.275 7.767 -9.829 1.00 36.91 10 GLN D CA 1
ATOM 3827 C C . GLN D 1 10 ? 15.093 7.442 -10.767 1.00 36.31 10 GLN D C 1
ATOM 3828 O O . GLN D 1 10 ? 14.136 8.217 -10.866 1.00 36.04 10 GLN D O 1
ATOM 3834 N N . GLU D 1 11 ? 15.160 6.275 -11.403 1.00 36.52 11 GLU D N 1
ATOM 3835 C CA . GLU D 1 11 ? 14.071 5.757 -12.229 1.00 37.22 11 GLU D CA 1
ATOM 3836 C C . GLU D 1 11 ? 12.802 5.562 -11.405 1.00 37.19 11 GLU D C 1
ATOM 3837 O O . GLU D 1 11 ? 11.714 5.937 -11.835 1.00 36.98 11 GLU D O 1
ATOM 3843 N N . GLU D 1 12 ? 12.956 4.961 -10.224 1.00 37.30 12 GLU D N 1
ATOM 3844 C CA . GLU D 1 12 ? 11.820 4.713 -9.315 1.00 36.82 12 GLU D CA 1
ATOM 3845 C C . GLU D 1 12 ? 11.144 5.996 -8.862 1.00 36.33 12 GLU D C 1
ATOM 3846 O O . GLU D 1 12 ? 9.923 6.034 -8.723 1.00 35.61 12 GLU D O 1
ATOM 3852 N N . ARG D 1 13 ? 11.938 7.040 -8.628 1.00 35.95 13 ARG D N 1
ATOM 3853 C CA . ARG D 1 13 ? 11.425 8.325 -8.196 1.00 36.15 13 ARG D CA 1
ATOM 3854 C C . ARG D 1 13 ? 10.568 8.990 -9.280 1.00 36.03 13 ARG D C 1
ATOM 3855 O O . ARG D 1 13 ? 9.435 9.424 -9.025 1.00 35.39 13 ARG D O 1
ATOM 3863 N N . LYS D 1 14 ? 11.120 9.071 -10.490 1.00 36.24 14 LYS D N 1
ATOM 3864 C CA . LYS D 1 14 ? 10.400 9.683 -11.609 1.00 36.17 14 LYS D CA 1
ATOM 3865 C C . LYS D 1 14 ? 9.128 8.897 -11.904 1.00 35.34 14 LYS D C 1
ATOM 3866 O O . LYS D 1 14 ? 8.074 9.495 -12.105 1.00 36.24 14 LYS D O 1
ATOM 3872 N N . LYS D 1 15 ? 9.225 7.571 -11.872 1.00 34.40 15 LYS D N 1
ATOM 3873 C CA . LYS D 1 15 ? 8.076 6.681 -12.015 1.00 35.23 15 LYS D CA 1
ATOM 3874 C C . LYS D 1 15 ? 6.986 6.963 -10.966 1.00 34.65 15 LYS D C 1
ATOM 3875 O O . LYS D 1 15 ? 5.795 7.050 -11.320 1.00 33.83 15 LYS D O 1
ATOM 3881 N N . TRP D 1 16 ? 7.393 7.112 -9.691 1.00 33.60 16 TRP D N 1
ATOM 3882 C CA . TRP D 1 16 ? 6.444 7.379 -8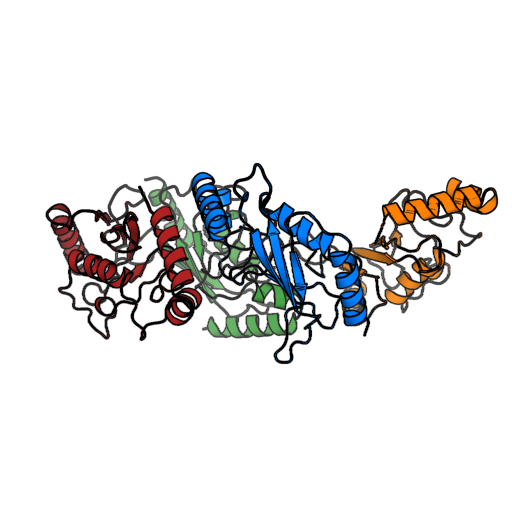.589 1.00 33.02 16 TRP D CA 1
ATOM 3883 C C . TRP D 1 16 ? 5.723 8.727 -8.747 1.00 34.46 16 TRP D C 1
ATOM 3884 O O . TRP D 1 16 ? 4.520 8.850 -8.483 1.00 35.58 16 TRP D O 1
ATOM 3895 N N . ARG D 1 17 ? 6.451 9.750 -9.170 1.00 35.85 17 ARG D N 1
ATOM 3896 C CA . ARG D 1 17 ? 5.867 11.074 -9.300 1.00 37.47 17 ARG D CA 1
ATOM 3897 C C . ARG D 1 17 ? 4.823 11.171 -10.419 1.00 37.63 17 ARG D C 1
ATOM 3898 O O . ARG D 1 17 ? 4.002 12.098 -10.428 1.00 38.36 17 ARG D O 1
ATOM 3906 N N . LYS D 1 18 ? 4.865 10.220 -11.350 1.00 37.94 18 LYS D N 1
ATOM 3907 C CA . LYS D 1 18 ? 3.957 10.222 -12.515 1.00 38.20 18 LYS D CA 1
ATOM 3908 C C . LYS D 1 18 ? 2.825 9.200 -12.393 1.00 38.45 18 LYS D C 1
ATOM 3909 O O . LYS D 1 18 ? 1.844 9.243 -13.153 1.00 38.31 18 LYS D O 1
ATOM 3915 N N . ASP D 1 19 ? 2.967 8.287 -11.435 1.00 37.97 19 ASP D N 1
ATOM 3916 C CA . ASP D 1 19 ? 2.010 7.205 -11.233 1.00 37.70 19 ASP D CA 1
ATOM 3917 C C . ASP D 1 19 ? 2.155 6.654 -9.818 1.00 36.54 19 ASP D C 1
ATOM 3918 O O . ASP D 1 19 ? 3.174 6.078 -9.496 1.00 36.55 19 ASP D O 1
ATOM 3923 N N . HIS D 1 20 ? 1.133 6.829 -8.993 1.00 34.86 20 HIS D N 1
ATOM 3924 C CA . HIS D 1 20 ? 1.090 6.124 -7.707 1.00 33.22 20 HIS D CA 1
ATOM 3925 C C . HIS D 1 20 ? -0.336 6.015 -7.210 1.00 32.53 20 HIS D C 1
ATOM 3926 O O . HIS D 1 20 ? -1.177 6.864 -7.545 1.00 31.78 20 HIS D O 1
ATOM 3933 N N . PRO D 1 21 ? -0.628 4.977 -6.399 1.00 31.58 21 PRO D N 1
ATOM 3934 C CA . PRO D 1 21 ? -1.998 4.745 -5.971 1.00 31.29 21 PRO D CA 1
ATOM 3935 C C . PRO D 1 21 ? -2.533 5.879 -5.123 1.00 30.72 21 PRO D C 1
ATOM 3936 O O . PRO D 1 21 ? -1.767 6.561 -4.455 1.00 30.34 21 PRO D O 1
ATOM 3940 N N . PHE D 1 22 ? -3.839 6.118 -5.176 1.00 31.44 22 PHE D N 1
ATOM 3941 C CA . PHE D 1 22 ? -4.407 7.249 -4.448 1.00 31.07 22 PHE D CA 1
ATOM 3942 C C . PHE D 1 22 ? -4.268 7.007 -2.933 1.00 30.59 22 PHE D C 1
ATOM 3943 O O . PHE D 1 22 ? -4.515 5.902 -2.462 1.00 30.21 22 PHE D O 1
ATOM 3951 N N . GLY D 1 23 ? -3.866 8.035 -2.192 1.00 29.79 23 GLY D N 1
ATOM 3952 C CA . GLY D 1 23 ? -3.756 7.924 -0.744 1.00 30.15 23 GLY D CA 1
ATOM 3953 C C . GLY D 1 23 ? -2.347 7.636 -0.256 1.00 29.45 23 GLY D C 1
ATOM 3954 O O . GLY D 1 23 ? -2.047 7.811 0.940 1.00 29.56 23 GLY D O 1
ATOM 3955 N N . PHE D 1 24 ? -1.489 7.203 -1.179 1.00 28.72 24 PHE D N 1
ATOM 3956 C CA . PHE D 1 24 ? -0.107 6.850 -0.848 1.00 27.99 24 PHE D CA 1
ATOM 3957 C C . PHE D 1 24 ? 0.812 8.043 -1.088 1.00 28.22 24 PHE D C 1
ATOM 3958 O O . PHE D 1 24 ? 0.500 8.952 -1.886 1.00 27.79 24 PHE D O 1
ATOM 3966 N N . TYR D 1 25 ? 1.939 8.085 -0.380 1.00 26.99 25 TYR D N 1
ATOM 3967 C CA . TYR D 1 25 ? 2.992 9.027 -0.724 1.00 27.07 25 TYR D CA 1
ATOM 3968 C C . TYR D 1 25 ? 4.323 8.332 -0.522 1.00 26.93 25 TYR D C 1
ATOM 3969 O O . TYR D 1 25 ? 4.407 7.352 0.228 1.00 26.93 25 TYR D O 1
ATOM 3978 N N . ALA D 1 26 ? 5.357 8.817 -1.203 1.00 26.80 26 ALA D N 1
ATOM 3979 C CA . ALA D 1 26 ? 6.697 8.266 -1.049 1.00 26.87 26 ALA D CA 1
ATOM 3980 C C . ALA D 1 26 ? 7.672 9.252 -1.622 1.00 27.80 26 ALA D C 1
ATOM 3981 O O . ALA D 1 26 ? 7.451 9.761 -2.730 1.00 28.17 26 ALA D O 1
ATOM 3983 N N . LYS D 1 27 ? 8.746 9.529 -0.889 1.00 27.15 27 LYS D N 1
ATOM 3984 C CA . LYS D 1 27 ? 9.765 10.484 -1.364 1.00 28.02 27 LYS D CA 1
ATOM 3985 C C . LYS D 1 27 ? 11.101 10.182 -0.693 1.00 27.14 27 LYS D C 1
ATOM 3986 O O . LYS D 1 27 ? 11.103 9.911 0.505 1.00 25.72 27 LYS D O 1
ATOM 3992 N N . PRO D 1 28 ? 12.227 10.249 -1.438 1.00 26.52 28 PRO D N 1
ATOM 3993 C CA . PRO D 1 28 ? 13.516 10.252 -0.713 1.00 26.56 28 PRO D CA 1
ATOM 3994 C C . PRO D 1 28 ? 13.587 11.338 0.347 1.00 26.80 28 PRO D C 1
ATOM 3995 O O . PRO D 1 28 ? 13.038 12.426 0.171 1.00 27.46 28 PRO D O 1
ATOM 3999 N N . VAL D 1 29 ? 14.264 11.053 1.462 1.00 26.47 29 VAL D N 1
ATOM 4000 C CA . VAL D 1 29 ? 14.480 12.031 2.482 1.00 26.95 29 VAL D CA 1
ATOM 4001 C C . VAL D 1 29 ? 15.559 13.028 2.029 1.00 28.44 29 VAL D C 1
ATOM 4002 O O . VAL D 1 29 ? 16.423 12.681 1.209 1.00 30.47 29 VAL D O 1
ATOM 4006 N N . LYS D 1 30 ? 15.521 14.236 2.585 1.00 29.61 30 LYS D N 1
ATOM 4007 C CA . LYS D 1 30 ? 16.499 15.287 2.282 1.00 30.83 30 LYS D CA 1
ATOM 4008 C C . LYS D 1 30 ? 17.690 15.243 3.230 1.00 31.05 30 LYS D C 1
ATOM 4009 O O . LYS D 1 30 ? 17.537 15.071 4.454 1.00 31.09 30 LYS D O 1
ATOM 4015 N N . LYS D 1 31 ? 18.871 15.438 2.664 1.00 31.18 31 LYS D N 1
ATOM 4016 C CA . LYS D 1 31 ? 20.077 15.548 3.462 1.00 30.69 31 LYS D CA 1
ATOM 4017 C C . LYS D 1 31 ? 20.291 16.998 3.856 1.00 31.10 31 LYS D C 1
ATOM 4018 O O . LYS D 1 31 ? 19.520 17.893 3.456 1.00 30.62 31 LYS D O 1
ATOM 4024 N N . ALA D 1 32 ? 21.357 17.227 4.628 1.00 30.77 32 ALA D N 1
ATOM 4025 C CA . ALA D 1 32 ? 21.630 18.516 5.217 1.00 31.72 32 ALA D CA 1
ATOM 4026 C C . ALA D 1 32 ? 21.830 19.622 4.171 1.00 32.63 32 ALA D C 1
ATOM 4027 O O . ALA D 1 32 ? 21.575 20.801 4.456 1.00 33.09 32 ALA D O 1
ATOM 4029 N N . ASP D 1 33 ? 22.294 19.246 2.982 1.00 33.53 33 ASP D N 1
ATOM 4030 C CA . ASP D 1 33 ? 22.495 20.223 1.898 1.00 35.10 33 ASP D CA 1
ATOM 4031 C C . ASP D 1 33 ? 21.255 20.409 1.031 1.00 36.19 33 ASP D C 1
ATOM 4032 O O . ASP D 1 33 ? 21.270 21.204 0.079 1.00 36.96 33 ASP D O 1
ATOM 4037 N N . GLY D 1 34 ? 20.188 19.677 1.355 1.00 36.65 34 GLY D N 1
ATOM 4038 C CA . GLY D 1 34 ? 18.937 19.754 0.605 1.00 37.21 34 GLY D CA 1
ATOM 4039 C C . GLY D 1 34 ? 18.796 18.784 -0.556 1.00 37.40 34 GLY D C 1
ATOM 4040 O O . GLY D 1 34 ? 17.723 18.701 -1.172 1.00 38.08 34 GLY D O 1
ATOM 4041 N N . SER D 1 35 ? 19.863 18.048 -0.861 1.00 36.90 35 SER D N 1
ATOM 4042 C CA . SER D 1 35 ? 19.802 17.008 -1.881 1.00 36.62 35 SER D CA 1
ATOM 4043 C C . SER D 1 35 ? 19.058 15.793 -1.344 1.00 36.08 35 SER D C 1
ATOM 4044 O O . SER D 1 35 ? 18.816 15.696 -0.135 1.00 35.90 35 SER D O 1
ATOM 4047 N N . MET D 1 36 ? 18.717 14.874 -2.240 1.00 35.22 36 MET D N 1
ATOM 4048 C CA . MET D 1 36 ? 17.984 13.661 -1.878 1.00 34.91 36 MET D CA 1
ATOM 4049 C C . MET D 1 36 ? 18.888 12.471 -1.552 1.00 32.91 36 MET D C 1
ATOM 4050 O O . MET D 1 36 ? 19.815 12.140 -2.291 1.00 32.19 36 MET D O 1
ATOM 4055 N N . ASP D 1 37 ? 18.590 11.817 -0.431 1.00 31.68 37 ASP D N 1
ATOM 4056 C CA . ASP D 1 37 ? 19.151 10.523 -0.149 1.00 29.79 37 ASP D CA 1
ATOM 4057 C C . ASP D 1 37 ? 18.284 9.494 -0.863 1.00 29.62 37 ASP D C 1
ATOM 4058 O O . ASP D 1 37 ? 17.236 9.082 -0.356 1.00 28.40 37 ASP D O 1
ATOM 4063 N N . LEU D 1 38 ? 18.707 9.107 -2.063 1.00 28.46 38 LEU D N 1
ATOM 4064 C CA . LEU D 1 38 ? 17.969 8.124 -2.855 1.00 28.04 38 LEU D CA 1
ATOM 4065 C C . LEU D 1 38 ? 17.827 6.751 -2.202 1.00 27.00 38 LEU D C 1
ATOM 4066 O O . LEU D 1 38 ? 16.896 6.022 -2.532 1.00 26.92 38 LEU D O 1
ATOM 4071 N N . GLN D 1 39 ? 18.719 6.404 -1.267 1.00 26.16 39 GLN D N 1
ATOM 4072 C CA . GLN D 1 39 ? 18.613 5.102 -0.611 1.00 25.06 39 GLN D CA 1
ATOM 4073 C C . GLN D 1 39 ? 17.786 5.097 0.688 1.00 24.89 39 GLN D C 1
ATOM 4074 O O . GLN D 1 39 ? 17.752 4.091 1.369 1.00 25.03 39 GLN D O 1
ATOM 4080 N N . LYS D 1 40 ? 17.155 6.209 1.039 1.00 24.00 40 LYS D N 1
ATOM 4081 C CA . LYS D 1 40 ? 16.238 6.208 2.200 1.00 23.75 40 LYS D CA 1
ATOM 4082 C C . LYS D 1 40 ? 15.036 7.099 1.900 1.00 23.80 40 LYS D C 1
ATOM 4083 O O . LYS D 1 40 ? 15.186 8.327 1.748 1.00 22.93 40 LYS D O 1
ATOM 4089 N N . TRP D 1 41 ? 13.859 6.472 1.792 1.00 22.49 41 TRP D N 1
ATOM 4090 C CA . TRP D 1 41 ? 12.618 7.177 1.547 1.00 23.52 41 TRP D CA 1
ATOM 4091 C C . TRP D 1 41 ? 11.715 7.104 2.727 1.00 22.97 41 TRP D C 1
ATOM 4092 O O . TRP D 1 41 ? 11.756 6.129 3.478 1.00 22.06 41 TRP D O 1
ATOM 4103 N N . GLU D 1 42 ? 10.855 8.108 2.849 1.00 23.43 42 GLU D N 1
ATOM 4104 C CA . GLU D 1 42 ? 9.706 8.064 3.746 1.00 24.26 42 GLU D CA 1
ATOM 4105 C C . GLU D 1 42 ? 8.412 7.983 2.916 1.00 24.74 42 GLU D C 1
ATOM 4106 O O . GLU D 1 42 ? 8.230 8.760 1.939 1.00 25.26 42 GLU D O 1
ATOM 4112 N N . ALA D 1 43 ? 7.552 7.038 3.291 1.00 23.69 43 ALA D N 1
ATOM 4113 C CA . ALA D 1 43 ? 6.294 6.777 2.586 1.00 23.62 43 ALA D CA 1
ATOM 4114 C C . ALA D 1 43 ? 5.117 6.663 3.557 1.00 24.61 43 ALA D C 1
ATOM 4115 O O . ALA D 1 43 ? 5.306 6.609 4.801 1.00 22.95 43 ALA D O 1
ATOM 4117 N N . GLY D 1 44 ? 3.914 6.628 2.993 1.00 23.73 44 GLY D N 1
ATOM 4118 C CA . GLY D 1 44 ? 2.671 6.429 3.777 1.00 24.89 44 GLY D CA 1
ATOM 4119 C C . GLY D 1 44 ? 1.712 5.455 3.103 1.00 25.72 44 GLY D C 1
ATOM 4120 O O . GLY D 1 44 ? 1.560 5.465 1.871 1.00 25.86 44 GLY D O 1
ATOM 4121 N N . ILE D 1 45 ? 1.104 4.563 3.895 1.00 24.49 45 ILE D N 1
ATOM 4122 C CA . ILE D 1 45 ? 0.203 3.525 3.387 1.00 24.59 45 ILE D CA 1
ATOM 4123 C C . ILE D 1 45 ? -1.188 3.768 3.993 1.00 25.35 45 ILE D C 1
ATOM 4124 O O . ILE D 1 45 ? -1.375 3.639 5.215 1.00 23.74 45 ILE D O 1
ATOM 4129 N N . PRO D 1 46 ? -2.177 4.129 3.153 1.00 25.28 46 PRO D N 1
ATOM 4130 C CA . PRO D 1 46 ? -3.515 4.280 3.725 1.00 25.22 46 PRO D CA 1
ATOM 4131 C C . PRO D 1 46 ? -4.126 2.911 4.027 1.00 25.67 46 PRO D C 1
ATOM 4132 O O . PRO D 1 46 ? -3.913 1.963 3.279 1.00 24.71 46 PRO D O 1
ATOM 4136 N N . GLY D 1 47 ? -4.892 2.798 5.115 1.00 26.06 47 GLY D N 1
ATOM 4137 C CA . GLY D 1 47 ? -5.619 1.553 5.352 1.00 27.85 47 GLY D CA 1
ATOM 4138 C C . GLY D 1 47 ? -6.740 1.447 4.344 1.00 29.97 47 GLY D C 1
ATOM 4139 O O . GLY D 1 47 ? -7.273 2.469 3.921 1.00 31.04 47 GLY D O 1
ATOM 4140 N N . LYS D 1 48 ? -7.102 0.239 3.941 1.00 31.82 48 LYS D N 1
ATOM 4141 C CA . LYS D 1 48 ? -8.217 0.137 3.003 1.00 33.47 48 LYS D CA 1
ATOM 4142 C C . LYS D 1 48 ? -9.602 0.253 3.615 1.00 34.41 48 LYS D C 1
ATOM 4143 O O . LYS D 1 48 ? -9.854 -0.085 4.794 1.00 34.46 48 LYS D O 1
ATOM 4149 N N . GLU D 1 49 ? -10.492 0.790 2.785 1.00 35.11 49 GLU D N 1
ATOM 4150 C CA . GLU D 1 49 ? -11.834 1.155 3.184 1.00 35.15 49 GLU D CA 1
ATOM 4151 C C . GLU D 1 49 ? -12.526 -0.136 3.469 1.00 33.83 49 GLU D C 1
ATOM 4152 O O . GLU D 1 49 ? -12.176 -1.156 2.883 1.00 34.22 49 GLU D O 1
ATOM 4158 N N . GLY D 1 50 ? -13.490 -0.116 4.385 1.00 33.57 50 GLY D N 1
ATOM 4159 C CA . GLY D 1 50 ? -14.178 -1.343 4.779 1.00 32.78 50 GLY D CA 1
ATOM 4160 C C . GLY D 1 50 ? -13.356 -2.332 5.597 1.00 32.28 50 GLY D C 1
ATOM 4161 O O . GLY D 1 50 ? -13.729 -3.507 5.744 1.00 31.98 50 GLY D O 1
ATOM 4162 N N . THR D 1 51 ? -12.225 -1.874 6.128 1.00 31.37 51 THR D N 1
ATOM 4163 C CA . THR D 1 51 ? -11.474 -2.686 7.107 1.00 30.06 51 THR D CA 1
ATOM 4164 C C . THR D 1 51 ? -11.249 -1.859 8.372 1.00 29.11 51 THR D C 1
ATOM 4165 O O . THR D 1 51 ? -11.436 -0.639 8.375 1.00 28.13 51 THR D O 1
ATOM 4169 N N . ASN D 1 52 ? -10.839 -2.514 9.459 1.00 28.83 52 ASN D N 1
ATOM 4170 C CA . ASN D 1 52 ? -10.541 -1.756 10.691 1.00 28.08 52 ASN D CA 1
ATOM 4171 C C . ASN D 1 52 ? -9.328 -0.816 10.579 1.00 27.53 52 ASN D C 1
ATOM 4172 O O . ASN D 1 52 ? -9.075 0.038 11.466 1.00 26.45 52 ASN D O 1
ATOM 4177 N N . TRP D 1 53 ? -8.581 -0.953 9.481 1.00 26.10 53 TRP D N 1
ATOM 4178 C CA . TRP D 1 53 ? -7.420 -0.095 9.246 1.00 25.13 53 TRP D CA 1
ATOM 4179 C C . TRP D 1 53 ? -7.821 1.219 8.549 1.00 25.56 53 TRP D C 1
ATOM 4180 O O . TRP D 1 53 ? -7.037 2.165 8.425 1.00 24.77 53 TRP D O 1
ATOM 4191 N N . ALA D 1 54 ? -9.084 1.289 8.132 1.00 26.04 54 ALA D N 1
ATOM 4192 C CA . ALA D 1 54 ? -9.579 2.456 7.414 1.00 26.45 54 ALA D CA 1
ATOM 4193 C C . ALA D 1 54 ? -9.352 3.758 8.167 1.00 26.25 54 ALA D C 1
ATOM 4194 O O . ALA D 1 54 ? -9.575 3.842 9.382 1.00 27.51 54 ALA D O 1
ATOM 4196 N N . GLY D 1 55 ? -8.958 4.799 7.450 1.00 25.86 55 GLY D N 1
ATOM 4197 C CA . GLY D 1 55 ? -8.813 6.104 8.056 1.00 26.13 55 GLY D CA 1
ATOM 4198 C C . GLY D 1 55 ? -7.379 6.456 8.429 1.00 26.61 55 GLY D C 1
ATOM 4199 O O . GLY D 1 55 ? -7.015 7.623 8.462 1.00 28.10 55 GLY D O 1
ATOM 4200 N N . GLY D 1 56 ? -6.562 5.435 8.683 1.00 25.62 56 GLY D N 1
ATOM 4201 C CA . GLY D 1 56 ? -5.162 5.647 9.062 1.00 24.78 56 GLY D CA 1
ATOM 4202 C C . GLY D 1 56 ? -4.281 5.736 7.825 1.00 24.02 56 GLY D C 1
ATOM 4203 O O . GLY D 1 56 ? -4.547 5.069 6.830 1.00 25.10 56 GLY D O 1
ATOM 4204 N N . VAL D 1 57 ? -3.267 6.593 7.889 1.00 23.51 57 VAL D N 1
ATOM 4205 C CA . VAL D 1 57 ? -2.160 6.602 6.924 1.00 23.03 57 VAL D CA 1
ATOM 4206 C C . VAL D 1 57 ? -0.881 6.226 7.717 1.00 21.61 57 VAL D C 1
ATOM 4207 O O . VAL D 1 57 ? -0.400 7.006 8.562 1.00 21.02 57 VAL D O 1
ATOM 4211 N N . TYR D 1 58 ? -0.404 5.009 7.462 1.00 22.45 58 TYR D N 1
ATOM 4212 C CA . TYR D 1 58 ? 0.655 4.391 8.265 1.00 21.52 58 TYR D CA 1
ATOM 4213 C C . TYR D 1 58 ? 2.040 4.722 7.669 1.00 21.76 58 TYR D C 1
ATOM 4214 O O . TYR D 1 58 ? 2.313 4.356 6.517 1.00 21.76 58 TYR D O 1
ATOM 4223 N N . PRO D 1 59 ? 2.904 5.398 8.448 1.00 21.15 59 PRO D N 1
ATOM 4224 C CA . PRO D 1 59 ? 4.194 5.835 7.914 1.00 21.50 59 PRO D CA 1
ATOM 4225 C C . PRO D 1 59 ? 5.218 4.703 7.855 1.00 22.75 59 PRO D C 1
ATOM 4226 O O . PRO D 1 59 ? 5.325 3.912 8.806 1.00 21.51 59 PRO D O 1
ATOM 4230 N N . ILE D 1 60 ? 5.947 4.620 6.736 1.00 21.51 60 ILE D N 1
ATOM 4231 C CA . ILE D 1 60 ? 7.053 3.666 6.612 1.00 21.62 60 ILE D CA 1
ATOM 4232 C C . ILE D 1 60 ? 8.347 4.342 6.166 1.00 21.85 60 ILE D C 1
ATOM 4233 O O . ILE D 1 60 ? 8.327 5.424 5.586 1.00 22.27 60 ILE D O 1
ATOM 4238 N N . THR D 1 61 ? 9.467 3.705 6.480 1.00 21.37 61 THR D N 1
ATOM 4239 C CA . THR D 1 61 ? 10.758 4.069 5.893 1.00 21.79 61 THR D CA 1
ATOM 4240 C C . THR D 1 61 ? 11.177 2.934 4.998 1.00 21.64 61 THR D C 1
ATOM 4241 O O . THR D 1 61 ? 10.931 1.758 5.285 1.00 21.05 61 THR D O 1
ATOM 4245 N N . VAL D 1 62 ? 11.780 3.301 3.865 1.00 21.48 62 VAL D N 1
ATOM 4246 C CA . VAL D 1 62 ? 12.229 2.311 2.903 1.00 21.40 62 VAL D CA 1
ATOM 4247 C C . VAL D 1 62 ? 13.734 2.510 2.773 1.00 21.96 62 VAL D C 1
ATOM 4248 O O . VAL D 1 62 ? 14.188 3.613 2.438 1.00 21.96 62 VAL D O 1
ATOM 4252 N N . GLU D 1 63 ? 14.483 1.457 3.100 1.00 21.34 63 GLU D N 1
ATOM 4253 C CA . GLU D 1 63 ? 15.951 1.553 3.160 1.00 23.50 63 GLU D CA 1
ATOM 4254 C C . GLU D 1 63 ? 16.516 0.616 2.153 1.00 22.70 63 GLU D C 1
ATOM 4255 O O . GLU D 1 63 ? 16.437 -0.589 2.311 1.00 22.81 63 GLU D O 1
ATOM 4261 N N . TYR D 1 64 ? 17.072 1.198 1.101 1.00 23.87 64 TYR D N 1
ATOM 4262 C CA . TYR D 1 64 ? 17.606 0.433 0.004 1.00 24.88 64 TYR D CA 1
ATOM 4263 C C . TYR D 1 64 ? 19.097 0.166 0.239 1.00 25.60 64 TYR D C 1
ATOM 4264 O O . TYR D 1 64 ? 19.904 1.112 0.349 1.00 24.77 64 TYR D O 1
ATOM 4273 N N . PRO D 1 65 ? 19.469 -1.121 0.293 1.00 25.77 65 PRO D N 1
ATOM 4274 C CA . PRO D 1 65 ? 20.861 -1.489 0.478 1.00 25.97 65 PRO D CA 1
ATOM 4275 C C . PRO D 1 65 ? 21.678 -1.212 -0.792 1.00 27.17 65 PRO D C 1
ATOM 4276 O O . PRO D 1 65 ? 21.110 -1.088 -1.894 1.00 26.50 65 PRO D O 1
ATOM 4280 N N . ASN D 1 66 ? 22.997 -1.133 -0.627 1.00 28.82 66 ASN D N 1
ATOM 4281 C CA . ASN D 1 66 ? 23.904 -0.901 -1.756 1.00 29.91 66 ASN D CA 1
ATOM 4282 C C . ASN D 1 66 ? 23.708 -1.878 -2.905 1.00 30.57 66 ASN D C 1
ATOM 4283 O O . ASN D 1 66 ? 23.864 -1.499 -4.068 1.00 31.01 66 ASN D O 1
ATOM 4288 N N . GLU D 1 67 ? 23.336 -3.117 -2.569 1.00 31.64 67 GLU D N 1
ATOM 4289 C CA . GLU D 1 67 ? 23.155 -4.193 -3.542 1.00 32.92 67 GLU D CA 1
ATOM 4290 C C . GLU D 1 67 ? 21.763 -4.232 -4.207 1.00 32.55 67 GLU D C 1
ATOM 4291 O O . GLU D 1 67 ? 21.477 -5.114 -5.014 1.00 33.87 67 GLU D O 1
ATOM 4297 N N . TYR D 1 68 ? 20.879 -3.311 -3.847 1.00 31.80 68 TYR D N 1
ATOM 4298 C CA . TYR D 1 68 ? 19.615 -3.149 -4.560 1.00 31.86 68 TYR D CA 1
ATOM 4299 C C . TYR D 1 68 ? 19.885 -2.765 -6.047 1.00 32.28 68 TYR D C 1
ATOM 4300 O O . TYR D 1 68 ? 20.836 -2.034 -6.314 1.00 32.28 68 TYR D O 1
ATOM 4309 N N . PRO D 1 69 ? 19.051 -3.250 -7.001 1.00 33.22 69 PRO D N 1
ATOM 4310 C CA . PRO D 1 69 ? 17.879 -4.129 -6.837 1.00 33.82 69 PRO D CA 1
ATOM 4311 C C . PRO D 1 69 ? 18.124 -5.630 -6.703 1.00 34.27 69 PRO D C 1
ATOM 4312 O O . PRO D 1 69 ? 17.161 -6.398 -6.722 1.00 34.66 69 PRO D O 1
ATOM 4316 N N . SER D 1 70 ? 19.369 -6.069 -6.565 1.00 34.54 70 SER D N 1
ATOM 4317 C CA . SER D 1 70 ? 19.598 -7.501 -6.350 1.00 34.92 70 SER D CA 1
ATOM 4318 C C . SER D 1 70 ? 19.059 -7.905 -4.975 1.00 34.42 70 SER D C 1
ATOM 4319 O O . SER D 1 70 ? 18.476 -8.973 -4.815 1.00 34.49 70 SER D O 1
ATOM 4322 N N . LYS D 1 71 ? 19.229 -7.019 -3.997 1.00 33.78 71 LYS D N 1
ATOM 4323 C CA . LYS D 1 71 ? 18.693 -7.226 -2.644 1.00 33.73 71 LYS D CA 1
ATOM 4324 C C . LYS D 1 71 ? 17.491 -6.306 -2.412 1.00 32.03 71 LYS D C 1
ATOM 4325 O O . LYS D 1 71 ? 17.454 -5.190 -2.935 1.00 31.24 71 LYS D O 1
ATOM 4331 N N . PRO D 1 72 ? 16.497 -6.790 -1.636 1.00 30.80 72 PRO D N 1
ATOM 4332 C CA . PRO D 1 72 ? 15.254 -6.041 -1.417 1.00 29.97 72 PRO D CA 1
ATOM 4333 C C . PRO D 1 72 ? 15.502 -4.884 -0.471 1.00 27.77 72 PRO D C 1
ATOM 4334 O O . PRO D 1 72 ? 16.455 -4.936 0.304 1.00 28.88 72 PRO D O 1
ATOM 4338 N N . PRO D 1 73 ? 14.664 -3.844 -0.528 1.00 26.88 73 PRO D N 1
ATOM 4339 C CA . PRO D 1 73 ? 14.776 -2.833 0.503 1.00 25.79 73 PRO D CA 1
ATOM 4340 C C . PRO D 1 73 ? 14.244 -3.389 1.823 1.00 24.40 73 PRO D C 1
ATOM 4341 O O . PRO D 1 73 ? 13.535 -4.400 1.836 1.00 25.58 73 PRO D O 1
ATOM 4345 N N . LYS D 1 74 ? 14.631 -2.743 2.916 1.00 23.12 74 LYS D N 1
ATOM 4346 C CA . LYS D 1 74 ? 14.088 -3.043 4.226 1.00 22.56 74 LYS D CA 1
ATOM 4347 C C . LYS D 1 74 ? 12.988 -2.015 4.438 1.00 21.34 74 LYS D C 1
ATOM 4348 O O . LYS D 1 74 ? 13.221 -0.804 4.268 1.00 21.14 74 LYS D O 1
ATOM 4354 N N . VAL D 1 75 ? 11.800 -2.482 4.810 1.00 20.31 75 VAL D N 1
ATOM 4355 C CA . VAL D 1 75 ? 10.670 -1.574 5.000 1.00 20.17 75 VAL D CA 1
ATOM 4356 C C . VAL D 1 75 ? 10.218 -1.658 6.448 1.00 19.25 75 VAL D C 1
ATOM 4357 O O . VAL D 1 75 ? 9.955 -2.759 6.915 1.00 18.79 75 VAL D O 1
ATOM 4361 N N . LYS D 1 76 ? 10.130 -0.500 7.105 1.00 18.30 76 LYS D N 1
ATOM 4362 C CA . LYS D 1 76 ? 9.777 -0.417 8.525 1.00 19.70 76 LYS D CA 1
ATOM 4363 C C . LYS D 1 76 ? 8.672 0.564 8.831 1.00 18.46 76 LYS D C 1
ATOM 4364 O O . LYS D 1 76 ? 8.708 1.715 8.400 1.00 19.68 76 LYS D O 1
ATOM 4370 N N . PHE D 1 77 ? 7.721 0.105 9.646 1.00 18.96 77 PHE D N 1
ATOM 4371 C CA . PHE D 1 77 ? 6.819 0.991 10.338 1.00 17.58 77 PHE D CA 1
ATOM 4372 C C . PHE D 1 77 ? 7.564 1.528 11.576 1.00 18.66 77 PHE D C 1
ATOM 4373 O O . PHE D 1 77 ? 8.706 1.114 11.848 1.00 16.61 77 PHE D O 1
ATOM 4381 N N . PRO D 1 78 ? 6.949 2.466 12.317 1.00 17.87 78 PRO D N 1
ATOM 4382 C CA . PRO D 1 78 ? 7.630 2.923 13.521 1.00 18.30 78 PRO D CA 1
ATOM 4383 C C . PRO D 1 78 ? 7.805 1.768 14.513 1.00 17.09 78 PRO D C 1
ATOM 4384 O O . PRO D 1 78 ? 7.020 0.821 14.511 1.00 17.33 78 PRO D O 1
ATOM 4388 N N . ALA D 1 79 ? 8.881 1.817 15.295 1.00 16.68 79 ALA D N 1
ATOM 4389 C CA . ALA D 1 79 ? 9.061 0.752 16.273 1.00 16.63 79 ALA D CA 1
ATOM 4390 C C . ALA D 1 79 ? 7.847 0.836 17.219 1.00 16.03 79 ALA D C 1
ATOM 4391 O O . ALA D 1 79 ? 7.443 1.939 17.653 1.00 18.01 79 ALA D O 1
ATOM 4393 N N . GLY D 1 80 ? 7.259 -0.305 17.524 1.00 16.67 80 GLY D N 1
ATOM 4394 C CA . GLY D 1 80 ? 6.073 -0.320 18.387 1.00 17.07 80 GLY D CA 1
ATOM 4395 C C . GLY D 1 80 ? 4.766 -0.439 17.624 1.00 18.02 80 GLY D C 1
ATOM 4396 O O . GLY D 1 80 ? 3.708 -0.696 18.226 1.00 17.87 80 GLY D O 1
ATOM 4397 N N . PHE D 1 81 ? 4.844 -0.345 16.289 1.00 15.58 81 PHE D N 1
ATOM 4398 C CA . PHE D 1 81 ? 3.635 -0.484 15.430 1.00 15.98 81 PHE D CA 1
ATOM 4399 C C . PHE D 1 81 ? 3.004 -1.876 15.643 1.00 16.59 81 PHE D C 1
ATOM 4400 O O . PHE D 1 81 ? 3.719 -2.884 15.783 1.00 17.22 81 PHE D O 1
ATOM 4408 N N . TYR D 1 82 ? 1.676 -1.919 15.703 1.00 16.81 82 TYR D N 1
ATOM 4409 C CA . TYR D 1 82 ? 0.968 -3.126 16.093 1.00 19.40 82 TYR D CA 1
ATOM 4410 C C . TYR D 1 82 ? 0.481 -3.895 14.873 1.00 19.31 82 TYR D C 1
ATOM 4411 O O . TYR D 1 82 ? -0.400 -3.405 14.157 1.00 19.32 82 TYR D O 1
ATOM 4420 N N . HIS D 1 83 ? 1.044 -5.074 14.657 1.00 17.75 83 HIS D N 1
ATOM 4421 C CA . HIS D 1 83 ? 0.598 -6.022 13.633 1.00 19.30 83 HIS D CA 1
ATOM 4422 C C . HIS D 1 83 ? 1.378 -7.332 13.852 1.00 19.67 83 HIS D C 1
ATOM 4423 O O . HIS D 1 83 ? 2.550 -7.282 14.231 1.00 20.79 83 HIS D O 1
ATOM 4430 N N . PRO D 1 84 ? 0.735 -8.503 13.688 1.00 20.00 84 PRO D N 1
ATOM 4431 C CA . PRO D 1 84 ? 1.389 -9.781 13.957 1.00 20.45 84 PRO D CA 1
ATOM 4432 C C . PRO D 1 84 ? 2.685 -10.021 13.159 1.00 20.61 84 PRO D C 1
ATOM 4433 O O . PRO D 1 84 ? 3.576 -10.716 13.636 1.00 22.17 84 PRO D O 1
ATOM 4437 N N . ASN D 1 85 ? 2.801 -9.416 11.980 1.00 21.35 85 ASN D N 1
ATOM 4438 C CA . ASN D 1 85 ? 3.921 -9.663 11.089 1.00 21.22 85 ASN D CA 1
ATOM 4439 C C . ASN D 1 85 ? 4.942 -8.518 11.094 1.00 20.71 85 ASN D C 1
ATOM 4440 O O . ASN D 1 85 ? 5.796 -8.445 10.209 1.00 20.66 85 ASN D O 1
ATOM 4445 N N . VAL D 1 86 ? 4.876 -7.647 12.094 1.00 19.44 86 VAL D N 1
ATOM 4446 C CA . VAL D 1 86 ? 5.777 -6.497 12.192 1.00 17.71 86 VAL D CA 1
ATOM 4447 C C . VAL D 1 86 ? 6.609 -6.706 13.470 1.00 18.36 86 VAL D C 1
ATOM 4448 O O . VAL D 1 86 ? 6.042 -6.820 14.538 1.00 18.69 86 VAL D O 1
ATOM 4452 N N . TYR D 1 87 ? 7.931 -6.814 13.344 1.00 17.40 87 TYR D N 1
ATOM 4453 C CA . TYR D 1 87 ? 8.778 -6.942 14.513 1.00 17.19 87 TYR D CA 1
ATOM 4454 C C . TYR D 1 87 ? 8.646 -5.747 15.441 1.00 16.22 87 TYR D C 1
ATOM 4455 O O . TYR D 1 87 ? 8.235 -4.652 15.045 1.00 16.53 87 TYR D O 1
ATOM 4464 N N . PRO D 1 88 ? 9.076 -5.905 16.693 1.00 16.87 88 PRO D N 1
ATOM 4465 C CA . PRO D 1 88 ? 9.215 -4.769 17.598 1.00 16.86 88 PRO D CA 1
ATOM 4466 C C . PRO D 1 88 ? 10.000 -3.562 17.050 1.00 16.57 88 PRO D C 1
ATOM 4467 O O . PRO D 1 88 ? 9.662 -2.420 17.378 1.00 15.39 88 PRO D O 1
ATOM 4471 N N . SER D 1 89 ? 10.992 -3.801 16.184 1.00 15.56 89 SER D N 1
ATOM 4472 C CA . SER D 1 89 ? 11.798 -2.747 15.537 1.00 16.51 89 SER D CA 1
ATOM 4473 C C . SER D 1 89 ? 11.001 -1.985 14.489 1.00 16.59 89 SER D C 1
ATOM 4474 O O . SER D 1 89 ? 11.431 -0.895 14.058 1.00 16.52 89 SER D O 1
ATOM 4477 N N . GLY D 1 90 ? 9.866 -2.573 14.116 1.00 15.28 90 GLY D N 1
ATOM 4478 C CA . GLY D 1 90 ? 9.022 -2.039 13.003 1.00 16.85 90 GLY D CA 1
ATOM 4479 C C . GLY D 1 90 ? 9.247 -2.695 11.662 1.00 17.74 90 GLY D C 1
ATOM 4480 O O . GLY D 1 90 ? 8.493 -2.432 10.711 1.00 17.16 90 GLY D O 1
ATOM 4481 N N . THR D 1 91 ? 10.264 -3.550 11.570 1.00 17.38 91 THR D N 1
ATOM 4482 C CA . THR D 1 91 ? 10.519 -4.313 10.368 1.00 18.26 91 THR D CA 1
ATOM 4483 C C . THR D 1 91 ? 9.333 -5.175 9.942 1.00 18.61 91 THR D C 1
ATOM 4484 O O . THR D 1 91 ? 8.818 -5.968 10.712 1.00 18.06 91 THR D O 1
ATOM 4488 N N . ILE D 1 92 ? 8.911 -5.004 8.689 1.00 19.31 92 ILE D N 1
ATOM 4489 C CA . ILE D 1 92 ? 7.811 -5.778 8.141 1.00 20.63 92 ILE D CA 1
ATOM 4490 C C . ILE D 1 92 ? 8.303 -7.101 7.593 1.00 22.08 92 ILE D C 1
ATOM 4491 O O . ILE D 1 92 ? 9.299 -7.149 6.855 1.00 22.05 92 ILE D O 1
ATOM 4496 N N . CYS D 1 93 ? 7.593 -8.172 7.941 1.00 21.86 93 CYS D N 1
ATOM 4497 C CA . CYS D 1 93 ? 7.829 -9.486 7.357 1.00 24.61 93 CYS D CA 1
ATOM 4498 C C . CYS D 1 93 ? 6.854 -9.682 6.201 1.00 25.87 93 CYS D C 1
ATOM 4499 O O . CYS D 1 93 ? 5.647 -9.754 6.414 1.00 26.45 93 CYS D O 1
ATOM 4502 N N . LEU D 1 94 ? 7.381 -9.747 4.978 1.00 27.45 94 LEU D N 1
ATOM 4503 C CA . LEU D 1 94 ? 6.547 -9.920 3.792 1.00 28.25 94 LEU D CA 1
ATOM 4504 C C . LEU D 1 94 ? 7.340 -10.728 2.783 1.00 29.19 94 LEU D C 1
ATOM 4505 O O . LEU D 1 94 ? 8.503 -10.426 2.545 1.00 28.40 94 LEU D O 1
ATOM 4510 N N . SER D 1 95 ? 6.699 -11.728 2.167 1.00 29.55 95 SER D N 1
ATOM 4511 C CA . SER D 1 95 ? 7.369 -12.610 1.220 1.00 31.07 95 SER D CA 1
ATOM 4512 C C . SER D 1 95 ? 8.151 -11.879 0.126 1.00 30.92 95 SER D C 1
ATOM 4513 O O . SER D 1 95 ? 9.260 -12.295 -0.205 1.00 31.25 95 SER D O 1
ATOM 4516 N N . ILE D 1 96 ? 7.576 -10.815 -0.441 1.00 31.17 96 ILE D N 1
ATOM 4517 C CA . ILE D 1 96 ? 8.236 -10.081 -1.555 1.00 31.34 96 ILE D CA 1
ATOM 4518 C C . ILE D 1 96 ? 9.439 -9.247 -1.114 1.00 31.56 96 ILE D C 1
ATOM 4519 O O . ILE D 1 96 ? 10.214 -8.780 -1.947 1.00 30.89 96 ILE D O 1
ATOM 4524 N N . LEU D 1 97 ? 9.581 -9.059 0.199 1.00 31.58 97 LEU D N 1
ATOM 4525 C CA . LEU D 1 97 ? 10.724 -8.337 0.762 1.00 32.29 97 LEU D CA 1
ATOM 4526 C C . LEU D 1 97 ? 11.807 -9.307 1.273 1.00 33.18 97 LEU D C 1
ATOM 4527 O O . LEU D 1 97 ? 12.787 -8.898 1.895 1.00 32.40 97 LEU D O 1
ATOM 4532 N N . ASN D 1 98 ? 11.627 -10.596 1.020 1.00 34.54 98 ASN D N 1
ATOM 4533 C CA . ASN D 1 98 ? 12.595 -11.576 1.481 1.00 35.94 98 ASN D CA 1
ATOM 4534 C C . ASN D 1 98 ? 13.333 -12.115 0.255 1.00 37.54 98 ASN D C 1
ATOM 4535 O O . ASN D 1 98 ? 12.712 -12.716 -0.627 1.00 36.99 98 ASN D O 1
ATOM 4540 N N . GLU D 1 99 ? 14.648 -11.888 0.181 1.00 39.47 99 GLU D N 1
ATOM 4541 C CA . GLU D 1 99 ? 15.390 -12.280 -1.030 1.00 41.50 99 GLU D CA 1
ATOM 4542 C C . GLU D 1 99 ? 15.398 -13.792 -1.299 1.00 41.86 99 GLU D C 1
ATOM 4543 O O . GLU D 1 99 ? 15.565 -14.214 -2.449 1.00 42.32 99 GLU D O 1
ATOM 4549 N N . ASP D 1 100 ? 15.224 -14.584 -0.238 1.00 42.15 100 ASP D N 1
ATOM 4550 C CA . ASP D 1 100 ? 15.146 -16.040 -0.330 1.00 42.63 100 ASP D CA 1
ATOM 4551 C C . ASP D 1 100 ? 13.742 -16.525 -0.637 1.00 42.46 100 ASP D C 1
ATOM 4552 O O . ASP D 1 100 ? 13.482 -17.725 -0.613 1.00 42.91 100 ASP D O 1
ATOM 4557 N N . GLN D 1 101 ? 12.834 -15.594 -0.906 1.00 41.58 101 GLN D N 1
ATOM 4558 C CA . GLN D 1 101 ? 11.448 -15.954 -1.142 1.00 40.96 101 GLN D CA 1
ATOM 4559 C C . GLN D 1 101 ? 10.958 -15.328 -2.430 1.00 40.27 101 GLN D C 1
ATOM 4560 O O . GLN D 1 101 ? 11.300 -15.823 -3.509 1.00 40.94 101 GLN D O 1
ATOM 4566 N N . ASP D 1 102 ? 10.182 -14.245 -2.336 1.00 38.97 102 ASP D N 1
ATOM 4567 C CA . ASP D 1 102 ? 9.527 -13.688 -3.516 1.00 38.31 102 ASP D CA 1
ATOM 4568 C C . ASP D 1 102 ? 10.065 -12.336 -4.002 1.00 37.15 102 ASP D C 1
ATOM 4569 O O . ASP D 1 102 ? 9.516 -11.764 -4.938 1.00 35.82 102 ASP D O 1
ATOM 4574 N N . TRP D 1 103 ? 11.133 -11.825 -3.394 1.00 36.81 103 TRP D N 1
ATOM 4575 C CA . TRP D 1 103 ? 11.783 -10.643 -3.961 1.00 36.61 103 TRP D CA 1
ATOM 4576 C C . TRP D 1 103 ? 12.302 -10.934 -5.362 1.00 37.15 103 TRP D C 1
ATOM 4577 O O . TRP D 1 103 ? 12.962 -11.963 -5.591 1.00 37.72 103 TRP D O 1
ATOM 4588 N N . ARG D 1 104 ? 11.984 -10.023 -6.276 1.00 37.17 104 ARG D N 1
ATOM 4589 C CA . ARG D 1 104 ? 12.546 -10.011 -7.628 1.00 37.68 104 ARG D CA 1
ATOM 4590 C C . ARG D 1 104 ? 12.969 -8.589 -7.971 1.00 37.71 104 ARG D C 1
ATOM 4591 O O . ARG D 1 104 ? 12.215 -7.645 -7.712 1.00 37.50 104 ARG D O 1
ATOM 4599 N N . PRO D 1 105 ? 14.174 -8.412 -8.559 1.00 37.53 105 PRO D N 1
ATOM 4600 C CA . PRO D 1 105 ? 14.681 -7.056 -8.837 1.00 37.01 105 PRO D CA 1
ATOM 4601 C C . PRO D 1 105 ? 13.725 -6.153 -9.614 1.00 36.92 105 PRO D C 1
ATOM 4602 O O . PRO D 1 105 ? 13.838 -4.932 -9.533 1.00 37.47 105 PRO D O 1
ATOM 4606 N N . ALA D 1 106 ? 12.785 -6.744 -10.343 1.00 36.75 106 ALA D N 1
ATOM 4607 C CA . ALA D 1 106 ? 11.866 -5.984 -11.189 1.00 37.11 106 ALA D CA 1
ATOM 4608 C C . ALA D 1 106 ? 10.685 -5.389 -10.406 1.00 36.31 106 ALA D C 1
ATOM 4609 O O . ALA D 1 106 ? 9.987 -4.499 -10.908 1.00 36.68 106 ALA D O 1
ATOM 4611 N N . ILE D 1 107 ? 10.475 -5.886 -9.189 1.00 36.09 107 ILE D N 1
ATOM 4612 C CA . ILE D 1 107 ? 9.458 -5.333 -8.267 1.00 34.93 107 ILE D CA 1
ATOM 4613 C C . ILE D 1 107 ? 9.646 -3.816 -8.072 1.00 34.53 107 ILE D C 1
ATOM 4614 O O . ILE D 1 107 ? 10.750 -3.315 -7.767 1.00 34.21 107 ILE D O 1
ATOM 4619 N N . THR D 1 108 ? 8.558 -3.084 -8.267 1.00 33.69 108 THR D N 1
ATOM 4620 C CA . THR D 1 108 ? 8.545 -1.636 -8.161 1.00 33.01 108 THR D CA 1
ATOM 4621 C C . THR D 1 108 ? 8.096 -1.204 -6.757 1.00 32.35 108 THR D C 1
ATOM 4622 O O . THR D 1 108 ? 7.604 -2.037 -5.977 1.00 32.47 108 THR D O 1
ATOM 4626 N N . LEU D 1 109 ? 8.247 0.091 -6.459 1.00 31.09 109 LEU D N 1
ATOM 4627 C CA . LEU D 1 109 ? 7.783 0.641 -5.175 1.00 30.35 109 LEU D CA 1
ATOM 4628 C C . LEU D 1 109 ? 6.265 0.536 -5.069 1.00 30.10 109 LEU D C 1
ATOM 4629 O O . LEU D 1 109 ? 5.732 0.157 -4.019 1.00 30.11 109 LEU D O 1
ATOM 4634 N N . LYS D 1 110 ? 5.557 0.797 -6.175 1.00 29.32 110 LYS D N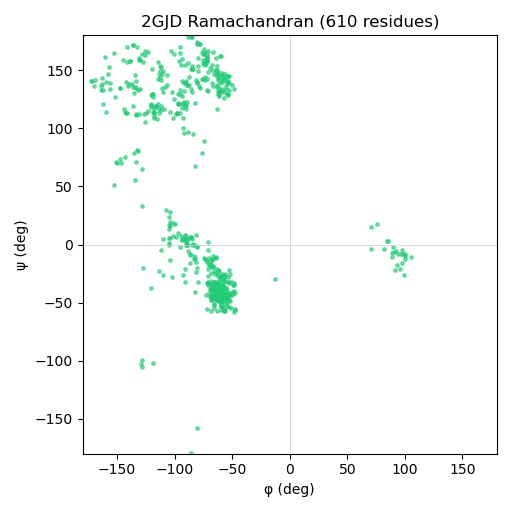 1
ATOM 4635 C CA . LYS D 1 110 ? 4.117 0.612 -6.170 1.00 28.70 110 LYS D CA 1
ATOM 4636 C C . LYS D 1 110 ? 3.731 -0.781 -5.717 1.00 28.59 110 LYS D C 1
ATOM 4637 O O . LYS D 1 110 ? 2.814 -0.928 -4.897 1.00 28.83 110 LYS D O 1
ATOM 4643 N N . GLN D 1 111 ? 4.421 -1.797 -6.240 1.00 27.71 111 GLN D N 1
ATOM 4644 C CA . GLN D 1 111 ? 4.126 -3.184 -5.885 1.00 27.82 111 GLN D CA 1
ATOM 4645 C C . GLN D 1 111 ? 4.365 -3.471 -4.401 1.00 27.88 111 GLN D C 1
ATOM 4646 O O . GLN D 1 111 ? 3.565 -4.174 -3.750 1.00 26.87 111 GLN D O 1
ATOM 4652 N N . ILE D 1 112 ? 5.470 -2.922 -3.904 1.00 26.73 112 ILE D N 1
ATOM 4653 C CA . ILE D 1 112 ? 5.831 -3.064 -2.496 1.00 25.64 112 ILE D CA 1
ATOM 4654 C C . ILE D 1 112 ? 4.741 -2.473 -1.624 1.00 25.13 112 ILE D C 1
ATOM 4655 O O . ILE D 1 112 ? 4.198 -3.176 -0.779 1.00 25.51 112 ILE D O 1
ATOM 4660 N N . VAL D 1 113 ? 4.417 -1.197 -1.835 1.00 24.84 113 VAL D N 1
ATOM 4661 C CA . VAL D 1 113 ? 3.446 -0.503 -0.981 1.00 25.14 113 VAL D CA 1
ATOM 4662 C C . VAL D 1 113 ? 2.042 -1.123 -1.050 1.00 25.36 113 VAL D C 1
ATOM 4663 O O . VAL D 1 113 ? 1.323 -1.164 -0.048 1.00 25.05 113 VAL D O 1
ATOM 4667 N N . LEU D 1 114 ? 1.636 -1.622 -2.220 1.00 26.12 114 LEU D N 1
ATOM 4668 C CA . LEU D 1 114 ? 0.335 -2.301 -2.299 1.00 26.35 114 LEU D CA 1
ATOM 4669 C C . LEU D 1 114 ? 0.364 -3.617 -1.533 1.00 26.70 114 LEU D C 1
ATOM 4670 O O . LEU D 1 114 ? -0.619 -3.991 -0.882 1.00 28.00 114 LEU D O 1
ATOM 4675 N N . GLY D 1 115 ? 1.500 -4.302 -1.608 1.00 26.33 115 GLY D N 1
ATOM 4676 C CA . GLY D 1 115 ? 1.755 -5.542 -0.880 1.00 26.27 115 GLY D CA 1
ATOM 4677 C C . GLY D 1 115 ? 1.698 -5.307 0.630 1.00 26.47 115 GLY D C 1
ATOM 4678 O O . GLY D 1 115 ? 1.090 -6.114 1.348 1.00 27.63 115 GLY D O 1
ATOM 4679 N N . VAL D 1 116 ? 2.297 -4.212 1.095 1.00 26.22 116 VAL D N 1
ATOM 4680 C CA . VAL D 1 116 ? 2.214 -3.847 2.537 1.00 25.91 116 VAL D CA 1
ATOM 4681 C C . VAL D 1 116 ? 0.767 -3.551 2.903 1.00 26.26 116 VAL D C 1
ATOM 4682 O O . VAL D 1 116 ? 0.258 -4.056 3.903 1.00 25.47 116 VAL D O 1
ATOM 4686 N N . GLN D 1 117 ? 0.086 -2.776 2.060 1.00 26.04 117 GLN D N 1
ATOM 4687 C CA . GLN D 1 117 ? -1.344 -2.514 2.265 1.00 26.83 117 GLN D CA 1
ATOM 4688 C C . GLN D 1 117 ? -2.168 -3.794 2.396 1.00 27.50 117 GLN D C 1
ATOM 4689 O O . GLN D 1 117 ? -2.967 -3.920 3.324 1.00 27.65 117 GLN D O 1
ATOM 4695 N N . ASP D 1 118 ? -1.981 -4.742 1.481 1.00 28.40 118 ASP D N 1
ATOM 4696 C CA . ASP D 1 118 ? -2.652 -6.046 1.554 1.00 29.30 118 ASP D CA 1
ATOM 4697 C C . ASP D 1 118 ? -2.376 -6.807 2.860 1.00 28.85 118 ASP D C 1
ATOM 4698 O O . ASP D 1 118 ? -3.239 -7.523 3.378 1.00 29.05 118 ASP D O 1
ATOM 4703 N N . LEU D 1 119 ? -1.160 -6.667 3.374 1.00 28.07 119 LEU D N 1
ATOM 4704 C CA . LEU D 1 119 ? -0.773 -7.394 4.581 1.00 27.66 119 LEU D CA 1
ATOM 4705 C C . LEU D 1 119 ? -1.565 -6.945 5.801 1.00 26.98 119 LEU D C 1
ATOM 4706 O O . LEU D 1 119 ? -1.821 -7.755 6.697 1.00 27.34 119 LEU D O 1
ATOM 4711 N N . LEU D 1 120 ? -1.930 -5.663 5.839 1.00 27.50 120 LEU D N 1
ATOM 4712 C CA . LEU D 1 120 ? -2.486 -5.048 7.044 1.00 27.56 120 LEU D CA 1
ATOM 4713 C C . LEU D 1 120 ? -3.663 -5.837 7.597 1.00 28.96 120 LEU D C 1
ATOM 4714 O O . LEU D 1 120 ? -3.725 -6.105 8.799 1.00 28.67 120 LEU D O 1
ATOM 4719 N N . ASP D 1 121 ? -4.591 -6.226 6.721 1.00 29.54 121 ASP D N 1
ATOM 4720 C CA . ASP D 1 121 ? -5.802 -6.923 7.165 1.00 30.84 121 ASP D CA 1
ATOM 4721 C C . ASP D 1 121 ? -5.702 -8.436 7.080 1.00 31.58 121 ASP D C 1
ATOM 4722 O O . ASP D 1 121 ? -6.643 -9.134 7.462 1.00 31.91 121 ASP D O 1
ATOM 4727 N N . SER D 1 122 ? -4.582 -8.953 6.581 1.00 31.88 122 SER D N 1
ATOM 4728 C CA . SER D 1 122 ? -4.386 -10.395 6.444 1.00 33.75 122 SER D CA 1
ATOM 4729 C C . SER D 1 122 ? -3.043 -10.880 6.980 1.00 34.03 122 SER D C 1
ATOM 4730 O O . SER D 1 122 ? -2.111 -11.141 6.210 1.00 34.58 122 SER D O 1
ATOM 4733 N N . PRO D 1 123 ? -2.946 -11.048 8.312 1.00 33.96 123 PRO D N 1
ATOM 4734 C CA . PRO D 1 123 ? -1.695 -11.549 8.894 1.00 34.65 123 PRO D CA 1
ATOM 4735 C C . PRO D 1 123 ? -1.369 -12.999 8.539 1.00 34.65 123 PRO D C 1
ATOM 4736 O O . PRO D 1 123 ? -2.254 -13.867 8.536 1.00 35.68 123 PRO D O 1
ATOM 4740 N N . ASN D 1 124 ? -0.091 -13.239 8.268 1.00 34.58 124 ASN D N 1
ATOM 4741 C CA . ASN D 1 124 ? 0.443 -14.541 7.907 1.00 34.58 124 ASN D CA 1
ATOM 4742 C C . ASN D 1 124 ? 0.876 -15.324 9.150 1.00 34.59 124 ASN D C 1
ATOM 4743 O O . ASN D 1 124 ? 1.697 -14.820 9.932 1.00 34.55 124 ASN D O 1
ATOM 4748 N N . PRO D 1 125 ? 0.313 -16.536 9.357 1.00 33.87 125 PRO D N 1
ATOM 4749 C CA . PRO D 1 125 ? 0.656 -17.357 10.526 1.00 33.58 125 PRO D CA 1
ATOM 4750 C C . PRO D 1 125 ? 2.068 -17.939 10.515 1.00 33.87 125 PRO D C 1
ATOM 4751 O O . PRO D 1 125 ? 2.553 -18.356 11.570 1.00 33.88 125 PRO D O 1
ATOM 4755 N N . ASN D 1 126 ? 2.718 -17.960 9.352 1.00 32.87 126 ASN D N 1
ATOM 4756 C CA . ASN D 1 126 ? 4.096 -18.448 9.258 1.00 33.17 126 ASN D CA 1
ATOM 4757 C C . ASN D 1 126 ? 5.148 -17.367 9.465 1.00 32.43 126 ASN D C 1
ATOM 4758 O O . ASN D 1 126 ? 6.345 -17.630 9.308 1.00 32.71 126 ASN D O 1
ATOM 4763 N N . SER D 1 127 ? 4.692 -16.169 9.845 1.00 32.28 127 SER D N 1
ATOM 4764 C CA . SER D 1 127 ? 5.576 -15.034 10.172 1.00 32.01 127 SER D CA 1
ATOM 4765 C C . SER D 1 127 ? 5.178 -14.310 11.467 1.00 31.24 127 SER D C 1
ATOM 4766 O O . SER D 1 127 ? 4.967 -13.095 11.457 1.00 31.49 127 SER D O 1
ATOM 4769 N N . PRO D 1 128 ? 5.077 -15.048 12.589 1.00 30.12 128 PRO D N 1
ATOM 4770 C CA . PRO D 1 128 ? 4.586 -14.447 13.839 1.00 29.60 128 PRO D CA 1
ATOM 4771 C C . PRO D 1 128 ? 5.635 -13.565 14.538 1.00 28.60 128 PRO D C 1
ATOM 4772 O O . PRO D 1 128 ? 6.255 -13.983 15.553 1.00 30.12 128 PRO D O 1
ATOM 4776 N N . ALA D 1 129 ? 5.797 -12.346 14.022 1.00 26.14 129 ALA D N 1
ATOM 4777 C CA . ALA D 1 129 ? 6.909 -11.446 14.375 1.00 24.88 129 ALA D CA 1
ATOM 4778 C C . ALA D 1 129 ? 6.719 -10.691 15.678 1.00 23.69 129 ALA D C 1
ATOM 4779 O O . ALA D 1 129 ? 7.684 -10.179 16.245 1.00 23.07 129 ALA D O 1
ATOM 4781 N N . GLN D 1 130 ? 5.478 -10.588 16.119 1.00 22.63 130 GLN D N 1
ATOM 4782 C CA . GLN D 1 130 ? 5.130 -9.746 17.258 1.00 22.23 130 GLN D CA 1
ATOM 4783 C C . GLN D 1 130 ? 4.266 -10.566 18.219 1.00 22.59 130 GLN D C 1
ATOM 4784 O O . GLN D 1 130 ? 3.105 -10.909 17.909 1.00 23.06 130 GLN D O 1
ATOM 4790 N N . GLU D 1 131 ? 4.804 -10.861 19.392 1.00 21.01 131 GLU D N 1
ATOM 4791 C CA . GLU D 1 131 ? 4.126 -11.785 20.290 1.00 21.33 131 GLU D CA 1
ATOM 4792 C C . GLU D 1 131 ? 2.686 -11.321 20.711 1.00 21.96 131 GLU D C 1
ATOM 4793 O O . GLU D 1 131 ? 1.728 -12.100 20.609 1.00 22.50 131 GLU D O 1
ATOM 4799 N N . PRO D 1 132 ? 2.551 -10.097 21.232 1.00 23.19 132 PRO D N 1
ATOM 4800 C CA . PRO D 1 132 ? 1.211 -9.747 21.708 1.00 24.38 132 PRO D CA 1
ATOM 4801 C C . PRO D 1 132 ? 0.174 -9.620 20.597 1.00 24.40 132 PRO D C 1
ATOM 4802 O O . PRO D 1 132 ? -0.978 -9.992 20.824 1.00 25.16 132 PRO D O 1
ATOM 4806 N N . ALA D 1 133 ? 0.589 -9.129 19.432 1.00 25.14 133 ALA D N 1
ATOM 4807 C CA . ALA D 1 133 ? -0.349 -8.943 18.303 1.00 25.36 133 ALA D CA 1
ATOM 4808 C C . ALA D 1 133 ? -0.802 -10.292 17.774 1.00 26.42 133 ALA D C 1
ATOM 4809 O O . ALA D 1 133 ? -2.012 -10.510 17.570 1.00 26.48 133 ALA D O 1
ATOM 4811 N N . TRP D 1 134 ? 0.150 -11.218 17.580 1.00 26.80 134 TRP D N 1
ATOM 4812 C CA . TRP D 1 134 ? -0.200 -12.585 17.185 1.00 28.64 134 TRP D CA 1
ATOM 4813 C C . TRP D 1 134 ? -1.092 -13.299 18.212 1.00 28.62 134 TRP D C 1
ATOM 4814 O O . TRP D 1 134 ? -2.031 -14.002 17.835 1.00 27.93 134 TRP D O 1
ATOM 4825 N N . ARG D 1 135 ? -0.798 -13.112 19.497 1.00 28.02 135 ARG D N 1
ATOM 4826 C CA . ARG D 1 135 ? -1.551 -13.783 20.551 1.00 28.41 135 ARG D CA 1
ATOM 4827 C C . ARG D 1 135 ? -2.980 -13.264 20.577 1.00 28.72 135 ARG D C 1
ATOM 4828 O O . ARG D 1 135 ? -3.903 -14.053 20.707 1.00 28.46 135 ARG D O 1
ATOM 4836 N N . SER D 1 136 ? -3.162 -11.948 20.446 1.00 28.33 136 SER D N 1
ATOM 4837 C CA . SER D 1 136 ? -4.520 -11.392 20.433 1.00 29.72 136 SER D CA 1
ATOM 4838 C C . SER D 1 136 ? -5.253 -11.820 19.173 1.00 30.62 136 SER D C 1
ATOM 4839 O O . SER D 1 136 ? -6.412 -12.214 19.254 1.00 30.93 136 SER D O 1
ATOM 4842 N N . PHE D 1 137 ? -4.587 -11.770 18.019 1.00 31.40 137 PHE D N 1
ATOM 4843 C CA . PHE D 1 137 ? -5.197 -12.258 16.764 1.00 32.98 137 PHE D CA 1
ATOM 4844 C C . PHE D 1 137 ? -5.689 -13.727 16.868 1.00 34.16 137 PHE D C 1
ATOM 4845 O O . PHE D 1 137 ? -6.762 -14.066 16.340 1.00 34.99 137 PHE D O 1
ATOM 4853 N N . SER D 1 138 ? -4.920 -14.585 17.553 1.00 35.14 138 SER D N 1
ATOM 4854 C CA . SER D 1 138 ? -5.252 -16.007 17.735 1.00 35.94 138 SER D CA 1
ATOM 4855 C C . SER D 1 138 ? -6.246 -16.269 18.875 1.00 36.60 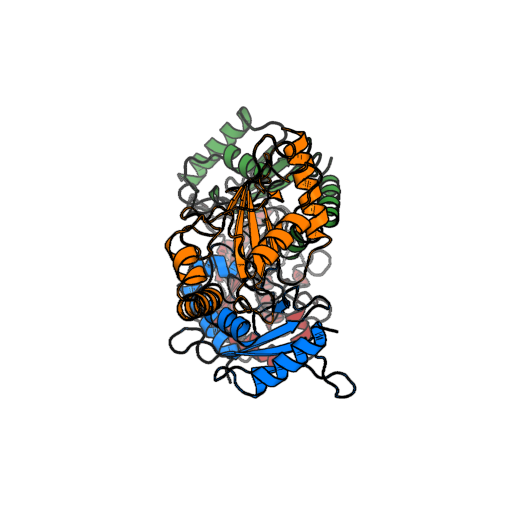138 SER D C 1
ATOM 4856 O O . SER D 1 138 ? -7.132 -17.103 18.731 1.00 37.32 138 SER D O 1
ATOM 4859 N N . ARG D 1 139 ? -6.076 -15.571 19.999 1.00 36.73 139 ARG D N 1
ATOM 4860 C CA . ARG D 1 139 ? -6.773 -15.841 21.273 1.00 37.19 139 ARG D CA 1
ATOM 4861 C C . ARG D 1 139 ? -7.920 -14.911 21.607 1.00 36.48 139 ARG D C 1
ATOM 4862 O O . ARG D 1 139 ? -8.824 -15.290 22.357 1.00 36.91 139 ARG D O 1
ATOM 4870 N N . ASN D 1 140 ? -7.860 -13.677 21.120 1.00 35.38 140 ASN D N 1
ATOM 4871 C CA . ASN D 1 140 ? -8.804 -12.651 21.550 1.00 34.99 140 ASN D CA 1
ATOM 4872 C C . ASN D 1 140 ? -9.057 -11.637 20.451 1.00 34.52 140 ASN D C 1
ATOM 4873 O O . ASN D 1 140 ? -8.652 -10.489 20.560 1.00 33.95 140 ASN D O 1
ATOM 4878 N N . LYS D 1 141 ? -9.751 -12.078 19.401 1.00 34.69 141 LYS D N 1
ATOM 4879 C CA . LYS D 1 141 ? -10.069 -11.232 18.237 1.00 34.03 141 LYS D CA 1
ATOM 4880 C C . LYS D 1 141 ? -10.629 -9.855 18.603 1.00 32.69 141 LYS D C 1
ATOM 4881 O O . LYS D 1 141 ? -10.263 -8.850 17.982 1.00 32.32 141 LYS D O 1
ATOM 4887 N N . ALA D 1 142 ? -11.516 -9.799 19.599 1.00 31.96 142 ALA D N 1
ATOM 4888 C CA . ALA D 1 142 ? -12.093 -8.516 20.034 1.00 31.05 142 ALA D CA 1
ATOM 4889 C C . ALA D 1 142 ? -11.025 -7.542 20.501 1.00 30.92 142 ALA D C 1
ATOM 4890 O O . ALA D 1 142 ? -11.078 -6.326 20.214 1.00 30.15 142 ALA D O 1
ATOM 4892 N N . GLU D 1 143 ? -10.050 -8.079 21.238 1.00 29.98 143 GLU D N 1
ATOM 4893 C CA . GLU D 1 143 ? -8.988 -7.256 21.778 1.00 30.14 143 GLU D CA 1
ATOM 4894 C C . GLU D 1 143 ? -8.066 -6.845 20.633 1.00 27.47 143 GLU D C 1
ATOM 4895 O O . GLU D 1 143 ? -7.650 -5.697 20.576 1.00 27.71 143 GLU D O 1
ATOM 4901 N N . TYR D 1 144 ? -7.755 -7.806 19.763 1.00 27.57 144 TYR D N 1
ATOM 4902 C CA . TYR D 1 144 ? -6.999 -7.551 18.510 1.00 26.22 144 TYR D CA 1
ATOM 4903 C C . TYR D 1 144 ? -7.632 -6.395 17.722 1.00 25.99 144 TYR D C 1
ATOM 4904 O O . TYR D 1 144 ? -6.983 -5.411 17.407 1.00 24.04 144 TYR D O 1
ATOM 4913 N N . ASP D 1 145 ? -8.927 -6.506 17.424 1.00 25.99 145 ASP D N 1
ATOM 4914 C CA . ASP D 1 145 ? -9.605 -5.458 16.652 1.00 26.15 145 ASP D CA 1
ATOM 4915 C C . ASP D 1 145 ? -9.624 -4.104 17.294 1.00 25.13 145 ASP D C 1
ATOM 4916 O O . ASP D 1 145 ? -9.500 -3.114 16.623 1.00 24.58 145 ASP D O 1
ATOM 4921 N N . LYS D 1 146 ? -9.795 -4.040 18.610 1.00 24.84 146 LYS D N 1
ATOM 4922 C CA . LYS D 1 146 ? -9.813 -2.773 19.289 1.00 23.76 146 LYS D CA 1
ATOM 4923 C C . LYS D 1 146 ? -8.472 -2.035 19.190 1.00 23.88 146 LYS D C 1
ATOM 4924 O O . LYS D 1 146 ? -8.416 -0.804 19.055 1.00 23.70 146 LYS D O 1
ATOM 4930 N N . LYS D 1 147 ? -7.398 -2.808 19.275 1.00 22.47 147 LYS D N 1
ATOM 4931 C CA . LYS D 1 147 ? -6.078 -2.242 19.142 1.00 23.69 147 LYS D CA 1
ATOM 4932 C C . LYS D 1 147 ? -5.872 -1.685 17.722 1.00 22.47 147 LYS D C 1
ATOM 4933 O O . LYS D 1 147 ? -5.367 -0.562 17.562 1.00 22.62 147 LYS D O 1
ATOM 4939 N N . VAL D 1 148 ? -6.288 -2.457 16.726 1.00 22.67 148 VAL D N 1
ATOM 4940 C CA . VAL D 1 148 ? -6.204 -1.992 15.308 1.00 22.23 148 VAL D CA 1
ATOM 4941 C C . VAL D 1 148 ? -6.997 -0.695 15.122 1.00 22.64 148 VAL D C 1
ATOM 4942 O O . VAL D 1 148 ? -6.504 0.283 14.557 1.00 22.72 148 VAL D O 1
ATOM 4946 N N . LEU D 1 149 ? -8.223 -0.652 15.650 1.00 23.60 149 LEU D N 1
ATOM 4947 C CA . LEU D 1 149 ? -9.060 0.535 15.504 1.00 23.66 149 LEU D CA 1
ATOM 4948 C C . LEU D 1 149 ? -8.491 1.782 16.186 1.00 23.25 149 LEU D C 1
ATOM 4949 O O . LEU D 1 149 ? -8.565 2.889 15.658 1.00 23.62 149 LEU D O 1
ATOM 4954 N N . LEU D 1 150 ? -7.869 1.622 17.363 1.00 22.02 150 LEU D N 1
ATOM 4955 C CA . LEU D 1 150 ? -7.225 2.716 18.037 1.00 21.59 150 LEU D CA 1
ATOM 4956 C C . LEU D 1 150 ? -5.971 3.199 17.306 1.00 20.87 150 LEU D C 1
ATOM 4957 O O . LEU D 1 150 ? -5.700 4.398 17.236 1.00 21.61 150 LEU D O 1
ATOM 4962 N N . GLN D 1 151 ? -5.227 2.248 16.757 1.00 21.43 151 GLN D N 1
ATOM 4963 C CA . GLN D 1 151 ? -4.031 2.575 15.953 1.00 21.33 151 GLN D CA 1
ATOM 4964 C C . GLN D 1 151 ? -4.428 3.308 14.669 1.00 22.76 151 GLN D C 1
ATOM 4965 O O . GLN D 1 151 ? -3.742 4.238 14.234 1.00 23.95 151 GLN D O 1
ATOM 4971 N N . ALA D 1 152 ? -5.557 2.913 14.098 1.00 23.91 152 ALA D N 1
ATOM 4972 C CA . ALA D 1 152 ? -6.096 3.647 12.917 1.00 24.96 152 ALA D CA 1
ATOM 4973 C C . ALA D 1 152 ? -6.366 5.106 13.261 1.00 26.30 152 ALA D C 1
ATOM 4974 O O . ALA D 1 152 ? -5.975 6.020 12.523 1.00 26.96 152 ALA D O 1
ATOM 4976 N N . LYS D 1 153 ? -7.017 5.338 14.409 1.00 26.82 153 LYS D N 1
ATOM 4977 C CA . LYS D 1 153 ? -7.184 6.682 14.942 1.00 28.13 153 LYS D CA 1
ATOM 4978 C C . LYS D 1 153 ? -5.872 7.395 15.196 1.00 27.86 153 LYS D C 1
ATOM 4979 O O . LYS D 1 153 ? -5.736 8.604 14.943 1.00 27.00 153 LYS D O 1
ATOM 4985 N N . GLN D 1 154 ? -4.881 6.663 15.719 1.00 26.81 154 GLN D N 1
ATOM 4986 C CA . GLN D 1 154 ? -3.590 7.264 15.982 1.00 27.11 154 GLN D CA 1
ATOM 4987 C C . GLN D 1 154 ? -2.983 7.850 14.697 1.00 27.20 154 GLN D C 1
ATOM 4988 O O . GLN D 1 154 ? -2.363 8.898 14.719 1.00 26.88 154 GLN D O 1
ATOM 4994 N N . TYR D 1 155 ? -3.173 7.161 13.589 1.00 27.17 155 TYR D N 1
ATOM 4995 C CA . TYR D 1 155 ? -2.551 7.593 12.354 1.00 28.39 155 TYR D CA 1
ATOM 4996 C C . TYR D 1 155 ? -3.574 8.260 11.424 1.00 30.31 155 TYR D C 1
ATOM 4997 O O . TYR D 1 155 ? -3.351 8.377 10.222 1.00 29.10 155 TYR D O 1
ATOM 5006 N N . SER D 1 156 ? -4.697 8.689 12.006 1.00 33.52 156 SER D N 1
ATOM 5007 C CA . SER D 1 156 ? -5.787 9.336 11.253 1.00 36.62 156 SER D CA 1
ATOM 5008 C C . SER D 1 156 ? -5.522 10.800 10.960 1.00 38.89 156 SER D C 1
ATOM 5009 O O . SER D 1 156 ? -4.715 11.443 11.632 1.00 39.67 156 SER D O 1
ATOM 5012 N N . LYS D 1 157 ? -6.244 11.325 9.963 1.00 41.52 157 LYS D N 1
ATOM 5013 C CA . LYS D 1 157 ? -6.091 12.699 9.490 1.00 43.46 157 LYS D CA 1
ATOM 5014 C C . LYS D 1 157 ? -6.820 13.704 10.372 1.00 44.54 157 LYS D C 1
ATOM 5015 O O . LYS D 1 157 ? -8.057 13.749 10.375 1.00 46.11 157 LYS D O 1
#

Radius of gyration: 29.92 Å; Cα contacts (8 Å, |Δi|>4): 1174; chains: 4; bounding box: 60×49×98 Å

Organism: Saccharomyces cerevisiae (strain ATCC 204508 / S288c) (NCBI:txid559292)

CATH classification: 3.10.110.10

Foldseek 3Di:
DVQVVVLVVLVVVVVVDADPPKAKAFDADPVRDGDSQKMKMWAAADPPALLHQFTFIKMWGHDPPPPLAATFIFTPQPDADQQAANNRTGRAQCNHSVGNPDRVQHVRNVSVRVNVCRRPPDPVHGRYPPLVCCVVPPVPVNSVVSNVVSVVRHD/DVVALVVLVVLCVVVVVDADPPKDKAFDADPVRDGPSQKMKMWAQADPPALRHQFTFIKIWGHDPPPPLAATWIFTPQPDADQQAANNRTGDFQCNHNVGNPDRVDGPRNVSVRVNVCRRPPDPVRRRDVVLNCCVVPPVVVNSVVSNVVCVVRGD/DVQLVVLVVLAVVCVPDADPPKDKDFDADPVRDGDSQKMKMWAAADPPALLHQFTFIKIWGHDPPPPLAATWIFTPQPDADQQAANNRTGDDQCNPNVGNPDRVDHVRNVSVSVNVCRRPPDPVRRRDPVLVCCVPPPVVVNSVVSNVVSVVRHD/DVAVVVLVVLQVVCVVDADPPKDKDFDADPVRDGPSQKMKMWAAADDPALLHQFTFIKIWGHDPPPPLAATWIFTPQVDADQQAANNRTGDFQCNHNVGNPDRVDGPRNVSVRVNVCRRPPDPVRRRDVVLVCCVVPPVPVNSVVSNVVSVVRGD

Secondary structure (DSSP, 8-state):
-HHHHHHHHHHHHHHH---TT-EEEEEE-TTS-EEEEEEEEEEEPPTTSTTTTBEEEEEEE--TTTTTSPPEEEPPTT---TTB-TTSBB--GGG-TTTT--TT--HHHHHHHHHHHHTS--TT----HHHHHHHHH-HHHHHHHHHHHHHHTB-/-THHHHHHHHHHHHHHH---TT-EEEEEE-TTS-EEEEEEEEEEEPPTTSTTTTBEEEEEEE--TTTTTSPPEEEPPTT---TTB-TT-BB--GGG-TTTT--TT--HHHHHHHHHHHHHS--TT----HHHHHHHHH-HHHHHHHHHHHHHHTB-/-HHHHHHHHHHHHHHHHPPTT-EEEEEE-TTS-EEEEEEEEEEEPPTTSTTTT-EEEEEEE--TTTTTSPPEEEPPTT---TTB-TTSBBP-GGG-TTTT--TT--HHHHHHHHHHHHHS--TT----HHHHHHHHH-HHHHHHHHHHHHHHT--/-HHHHHHHHHHHHHHH---TT-EEEEEE-TTS-EEEEEEEEEEEPPTTSTTTTBEEEEEEE--TTTTTSPPEEE--TT---TTB-TT-BB--GGG-TTTT--TT--HHHHHHHHHHHHTS--TT----HHHHHHHHH-HHHHHHHHHHHHHHTB-

B-factor: mean 26.43, std 8.42, range [10.31, 58.96]

InterPro domains:
  IPR000608 Ubiquitin-conjugating (UBC), catalytic core domain [PF00179] (8-148)
  IPR000608 Ubiquitin-conjugating (UBC), catalytic core domain [PS50127] (4-157)
  IPR016135 Ubiquitin-conjugating enzyme/RWD-like [G3DSA:3.10.110.10] (1-157)
  IPR016135 Ubiquitin-conjugating enzyme/RWD-like [SSF54495] (1-155)
  IPR023313 Ubiquitin-conjugating enzyme, active site [PS00183] (82-97)
  IPR050113 Ubiquitin-conjugating enzyme E2-like [PTHR24067] (5-148)

Sequence (621 aa):
SLCLQRLQEERKKWRKDHPFGFYAKPVKKADGSMDLQKWEAGIPGKEGTNWAGGVYPITVEYPNEYPSKPPKVKFPAGFYHPNVYPSGTICCLSILNEDQDWRPAITLKQIVLGVQDLLDSPNPNSPAQEPAWRSFSRNKAEYDKKVLLQAKQYSKSSLCLQRLQEERKKWRKDHPFGFYAKPVKKADGSMDLQKWEAGIPGKEGTNWAGGVYPITVEYPNEYPSKPPKVKFPAGFYHPNVYPSGTICLSILNEDQDWRPAITLKQIVLGVQDLLDSPNPNSPAQEPAWRSFSRNKAEYDKKVLLQAKQYSKSLCLQRLQEERKKWRKDHPFGFYAKPVKKADGSMDLQKWEAGIPGKEGTNWAGGVYPITVEYPNEYPSKPPKVKFPAGFYHPNVYPSGTICLSILNEDQDWRPAITLKQIVLGVQDLLDSPNPNSPAQEPAWRSFSRNKAEYDKKVLLQAKQYSKSLCLQRLQEERKKWRKDHPFGFYAKPVKKADGSMDLQKWEAGIPGKEGTNWAGGVYPITVEYPNEYPSKPPKVKFPAGFYHPNVYPSGTICLSILNEDQDWRPAITLKQIVLGVQDLLDSPNPNSPAQEPAWRSFSRNKAEYDKKVLLQAKQYSK